Protein AF-A0A1W9MJX7-F1 (afdb_monomer_lite)

Sequence (449 aa):
LTAAALNPSLQTGLLDPIPLLYRSVNLILMPLADNISVRYYDEAWSIGIIFFIAVMMNLRIPRFYCRFVCPLGALLGLLSRFAVWRVIRKDTEVLKCSHCHLCEKDCQGACQPSEQLRISECLVCMNCLRPCPHELIGYGAETSASGEILSPDVSRRAFMISCLSGAAAVPMLRLSGNIDGPNWNAQLIRPPGALSEKDFLARCVKCGQCMRICPSNVIHPAGLSAGSIEALWTPVLNFRIGTSGCQFNCIACGYLCPTAAIRPLSLDERKGIKQYAVKGPIKTGTAFLDQGRCLPWAMDKPCIVCQENCPVSPKAIGIKEYFSTVVKSADLPVKQADALHIGLDGNRIPRDRFSTGDYYCVAEGDRQPRRITENSENSLTTDSAFPWEPVPKPGAKLEIQIRLQRPFIDPNRCIGCGVCEHECPVKGRAAIRVFAENESRNRKHALML

Structure (mmCIF, N/CA/C/O backbone):
data_AF-A0A1W9MJX7-F1
#
_entry.id   AF-A0A1W9MJX7-F1
#
loop_
_atom_site.group_PDB
_atom_site.id
_atom_site.type_symbol
_atom_site.label_atom_id
_atom_site.label_alt_id
_atom_site.label_comp_id
_atom_site.label_asym_id
_atom_site.label_entity_id
_atom_site.label_seq_id
_atom_site.pdbx_PDB_ins_code
_atom_site.Cartn_x
_atom_site.Cartn_y
_atom_site.Cartn_z
_atom_site.occupancy
_atom_site.B_iso_or_equiv
_atom_site.auth_seq_id
_atom_site.auth_comp_id
_atom_site.auth_asym_id
_atom_site.auth_atom_id
_atom_site.pdbx_PDB_model_num
ATOM 1 N N . LEU A 1 1 ? -10.300 0.334 -37.913 1.00 34.69 1 LEU A N 1
ATOM 2 C CA . LEU A 1 1 ? -9.474 -0.295 -36.854 1.00 34.69 1 LEU A CA 1
ATOM 3 C C . LEU A 1 1 ? -9.362 0.685 -35.695 1.00 34.69 1 LEU A C 1
ATOM 5 O O . LEU A 1 1 ? -8.469 1.517 -35.650 1.00 34.69 1 LEU A O 1
ATOM 9 N N . THR A 1 2 ? -10.377 0.683 -34.838 1.00 26.84 2 THR A N 1
ATOM 10 C CA . THR A 1 2 ? -10.561 1.645 -33.750 1.00 26.84 2 THR A CA 1
ATOM 11 C C . THR A 1 2 ? -9.526 1.418 -32.650 1.00 26.84 2 THR A C 1
ATOM 13 O O . THR A 1 2 ? -9.528 0.377 -31.996 1.00 26.84 2 THR A O 1
ATOM 16 N N . ALA A 1 3 ? -8.694 2.430 -32.401 1.00 32.66 3 ALA A N 1
ATOM 17 C CA . ALA A 1 3 ? -7.706 2.509 -31.320 1.00 32.66 3 ALA A CA 1
ATOM 18 C C . ALA A 1 3 ? -8.287 2.372 -29.888 1.00 32.66 3 ALA A C 1
ATOM 20 O O . ALA A 1 3 ? -7.551 2.453 -28.912 1.00 32.66 3 ALA A O 1
ATOM 21 N N . ALA A 1 4 ? -9.591 2.112 -29.746 1.00 32.06 4 ALA A N 1
ATOM 22 C CA . ALA A 1 4 ? -10.277 1.850 -28.482 1.00 32.06 4 ALA A CA 1
ATOM 23 C C . ALA A 1 4 ? -9.952 0.471 -27.859 1.00 32.06 4 ALA A C 1
ATOM 25 O O . ALA A 1 4 ? -10.248 0.251 -26.688 1.00 32.06 4 ALA A O 1
ATOM 26 N N . ALA A 1 5 ? -9.342 -0.456 -28.609 1.00 34.84 5 ALA A N 1
ATOM 27 C CA . ALA A 1 5 ? -9.043 -1.813 -28.129 1.00 34.84 5 ALA A CA 1
ATOM 28 C C . ALA A 1 5 ? -7.685 -1.956 -27.410 1.00 34.84 5 ALA A C 1
ATOM 30 O O . ALA A 1 5 ? -7.424 -2.977 -26.776 1.00 34.84 5 ALA A O 1
ATOM 31 N N . LEU A 1 6 ? -6.821 -0.941 -27.462 1.00 45.94 6 LEU A N 1
ATOM 32 C CA . LEU A 1 6 ? -5.516 -0.964 -26.802 1.00 45.94 6 LEU A CA 1
ATOM 33 C C . LEU A 1 6 ? -5.568 -0.067 -25.569 1.00 45.94 6 LEU A C 1
ATOM 35 O O . LEU A 1 6 ? -5.032 1.030 -25.583 1.00 45.94 6 LEU A O 1
ATOM 39 N N . ASN A 1 7 ? -6.222 -0.521 -24.496 1.00 54.03 7 ASN A N 1
ATOM 40 C CA . ASN A 1 7 ? -6.018 0.072 -23.170 1.00 54.03 7 ASN A CA 1
ATOM 41 C C . ASN A 1 7 ? -4.563 -0.205 -22.767 1.00 54.03 7 ASN A C 1
ATOM 43 O O . ASN A 1 7 ? -4.272 -1.337 -22.373 1.00 54.03 7 ASN A O 1
ATOM 47 N N . PRO A 1 8 ? -3.623 0.739 -22.899 1.00 58.84 8 PRO A N 1
ATOM 48 C CA . PRO A 1 8 ? -2.221 0.433 -22.699 1.00 58.84 8 PRO A CA 1
ATOM 49 C C . PRO A 1 8 ? -1.961 0.368 -21.198 1.00 58.84 8 PRO A C 1
ATOM 51 O O . PRO A 1 8 ? -2.255 1.309 -20.470 1.00 58.84 8 PRO A O 1
ATOM 54 N N . SER A 1 9 ? -1.418 -0.745 -20.720 1.00 58.00 9 SER A N 1
ATOM 55 C CA . SER A 1 9 ? -0.774 -0.780 -19.407 1.00 58.00 9 SER A CA 1
ATOM 56 C C . SER A 1 9 ? 0.711 -0.522 -19.601 1.00 58.00 9 SER A C 1
ATOM 58 O O . SER A 1 9 ? 1.315 -1.111 -20.504 1.00 58.00 9 SER A O 1
ATOM 60 N N . LEU A 1 10 ? 1.314 0.307 -18.755 1.00 67.69 10 LEU A N 1
ATOM 61 C CA . LEU A 1 10 ? 2.725 0.651 -18.855 1.00 67.69 10 LEU A CA 1
ATOM 62 C C . LEU A 1 10 ? 3.589 -0.489 -18.283 1.00 67.69 10 LEU A C 1
ATOM 64 O O . LEU A 1 10 ? 4.162 -0.415 -17.192 1.00 67.69 10 LEU A O 1
ATOM 68 N N . GLN A 1 11 ? 3.659 -1.601 -19.023 1.00 71.12 11 GLN A N 1
ATOM 69 C CA . GLN A 1 11 ? 4.537 -2.723 -18.676 1.00 71.12 11 GLN A CA 1
ATOM 70 C C . GLN A 1 11 ? 6.005 -2.423 -18.946 1.00 71.12 11 GLN A C 1
ATOM 72 O O . GLN A 1 11 ? 6.864 -3.110 -18.399 1.00 71.12 11 GLN A O 1
ATOM 77 N N . THR A 1 12 ? 6.311 -1.351 -19.684 1.00 65.50 12 THR A N 1
ATOM 78 C CA . THR A 1 12 ? 7.689 -0.875 -19.828 1.00 65.50 12 THR A CA 1
ATOM 79 C C . THR A 1 12 ? 8.333 -0.650 -18.460 1.00 65.50 12 THR A C 1
ATOM 81 O O . THR A 1 12 ? 9.459 -1.072 -18.275 1.00 65.50 12 THR A O 1
ATOM 84 N N . GLY A 1 13 ? 7.608 -0.179 -17.437 1.00 69.56 13 GLY A N 1
ATOM 85 C CA . GLY A 1 13 ? 8.148 -0.014 -16.075 1.00 69.56 13 GLY A CA 1
ATOM 86 C C . GLY A 1 13 ? 8.649 -1.290 -15.363 1.00 69.56 13 GLY A C 1
ATOM 87 O O . GLY A 1 13 ? 9.281 -1.197 -14.308 1.00 69.56 13 GLY A O 1
ATOM 88 N N . LEU A 1 14 ? 8.371 -2.492 -15.888 1.00 79.06 14 LEU A N 1
ATOM 89 C CA . LEU A 1 14 ? 8.957 -3.743 -15.377 1.00 79.06 14 LEU A CA 1
ATOM 90 C C . LEU A 1 14 ? 10.383 -3.952 -15.885 1.00 79.06 14 LEU A C 1
ATOM 92 O O . LEU A 1 14 ? 11.260 -4.268 -15.084 1.00 79.06 14 LEU A O 1
ATOM 96 N N . LEU A 1 15 ? 10.573 -3.779 -17.198 1.00 77.75 15 LEU A N 1
ATOM 97 C CA . LEU A 1 15 ? 11.793 -4.129 -17.931 1.00 77.75 15 LEU A CA 1
ATOM 98 C C . LEU A 1 15 ? 12.567 -2.909 -18.448 1.00 77.75 15 LEU A C 1
ATOM 100 O O . LEU A 1 15 ? 13.607 -3.061 -19.079 1.00 77.75 15 LEU A O 1
ATOM 104 N N . ASP A 1 16 ? 12.109 -1.696 -18.176 1.00 84.31 16 ASP A N 1
ATOM 105 C CA . ASP A 1 16 ? 12.852 -0.473 -18.454 1.00 84.31 16 ASP A CA 1
ATOM 106 C C . ASP A 1 16 ? 14.007 -0.343 -17.442 1.00 84.31 16 ASP A C 1
ATOM 108 O O . ASP A 1 16 ? 13.788 -0.482 -16.229 1.00 84.31 16 ASP A O 1
ATOM 112 N N . PRO A 1 17 ? 15.245 -0.107 -17.915 1.00 86.00 17 PRO A N 1
ATOM 113 C CA . PRO A 1 17 ? 16.409 -0.017 -17.044 1.00 86.00 17 PRO A CA 1
ATOM 114 C C . PRO A 1 17 ? 16.297 1.121 -16.024 1.00 86.00 17 PRO A C 1
ATOM 116 O O . PRO A 1 17 ? 16.788 0.972 -14.906 1.00 86.00 17 PRO A O 1
ATOM 119 N N . ILE A 1 18 ? 15.644 2.239 -16.366 1.00 88.12 18 ILE A N 1
ATOM 120 C CA . ILE A 1 18 ? 15.565 3.413 -15.490 1.00 88.12 18 ILE A CA 1
ATOM 121 C C . ILE A 1 18 ? 14.660 3.119 -14.281 1.00 88.12 18 ILE A C 1
ATOM 123 O O . ILE A 1 18 ? 15.144 3.216 -13.150 1.00 88.12 18 ILE A O 1
ATOM 127 N N . PRO A 1 19 ? 13.384 2.708 -14.437 1.00 89.69 19 PRO A N 1
ATOM 128 C CA . PRO A 1 19 ? 12.563 2.302 -13.307 1.00 89.69 19 PRO A CA 1
ATOM 129 C C . PRO A 1 19 ? 13.123 1.116 -12.531 1.00 89.69 19 PRO A C 1
ATOM 131 O O . PRO A 1 19 ? 12.997 1.121 -11.308 1.00 89.69 19 PRO A O 1
ATOM 134 N N . LEU A 1 20 ? 13.751 0.132 -13.192 1.00 89.44 20 LEU A N 1
ATOM 135 C CA . LEU A 1 20 ? 14.398 -0.982 -12.494 1.00 89.44 20 LEU A CA 1
ATOM 136 C C . LEU A 1 20 ? 15.513 -0.474 -11.573 1.00 89.44 20 LEU A C 1
ATOM 138 O O . LEU A 1 20 ? 15.542 -0.847 -10.400 1.00 89.44 20 LEU A O 1
ATOM 142 N N . LEU A 1 21 ? 16.386 0.405 -12.072 1.00 90.81 21 LEU A N 1
ATOM 143 C CA . LEU A 1 21 ? 17.452 1.016 -11.282 1.00 90.81 21 LEU A CA 1
ATOM 144 C C . LEU A 1 21 ? 16.877 1.818 -10.113 1.00 90.81 21 LEU A C 1
ATOM 146 O O . LEU A 1 21 ? 17.214 1.542 -8.966 1.00 90.81 21 LEU A O 1
ATOM 150 N N . TYR A 1 22 ? 15.968 2.762 -10.377 1.00 91.38 22 TYR A N 1
ATOM 151 C CA . TYR A 1 22 ? 15.364 3.585 -9.324 1.00 91.38 22 TYR A CA 1
ATOM 152 C C . TYR A 1 22 ? 14.660 2.740 -8.265 1.00 91.38 22 TYR A C 1
ATOM 154 O O . TYR A 1 22 ? 14.839 2.985 -7.075 1.00 91.38 22 TYR A O 1
ATOM 162 N N . ARG A 1 23 ? 13.884 1.732 -8.672 1.00 92.56 23 ARG A N 1
ATOM 163 C CA . ARG A 1 23 ? 13.190 0.834 -7.746 1.00 92.56 23 ARG A CA 1
ATOM 164 C C . ARG A 1 23 ? 14.186 0.065 -6.879 1.00 92.56 23 ARG A C 1
ATOM 166 O O . ARG A 1 23 ? 14.001 0.006 -5.669 1.00 92.56 23 ARG A O 1
ATOM 173 N N . SER A 1 24 ? 15.251 -0.467 -7.472 1.00 92.50 24 SER A N 1
ATOM 174 C CA . SER A 1 24 ? 16.275 -1.234 -6.749 1.00 92.50 24 SER A CA 1
ATOM 175 C C . SER A 1 24 ? 17.065 -0.353 -5.783 1.00 92.50 24 SER A C 1
ATOM 177 O O . SER A 1 24 ? 17.266 -0.718 -4.630 1.00 92.50 24 SER A O 1
ATOM 179 N N . VAL A 1 25 ? 17.441 0.857 -6.203 1.00 91.94 25 VAL A N 1
ATOM 180 C CA . VAL A 1 25 ? 18.108 1.826 -5.324 1.00 91.94 25 VAL A CA 1
ATOM 181 C C . VAL A 1 25 ? 17.191 2.208 -4.157 1.00 91.94 25 VAL A C 1
ATOM 183 O O . VAL A 1 25 ? 17.595 2.121 -3.002 1.00 91.94 25 VAL A O 1
ATOM 186 N N . ASN A 1 26 ? 15.942 2.583 -4.443 1.00 91.19 26 ASN A N 1
ATOM 187 C CA . ASN A 1 26 ? 14.998 3.084 -3.443 1.00 91.19 26 ASN A CA 1
ATOM 188 C C . ASN A 1 26 ? 14.551 2.026 -2.426 1.00 91.19 26 ASN A C 1
ATOM 190 O O . ASN A 1 26 ? 14.319 2.365 -1.268 1.00 91.19 26 ASN A O 1
ATOM 194 N N . LEU A 1 27 ? 14.347 0.781 -2.865 1.00 91.62 27 LEU A N 1
ATOM 195 C CA . LEU A 1 27 ? 13.739 -0.271 -2.041 1.00 91.62 27 LEU A CA 1
ATOM 196 C C . LEU A 1 27 ? 14.755 -1.257 -1.462 1.00 91.62 27 LEU A C 1
ATOM 198 O O . LEU A 1 27 ? 14.375 -2.081 -0.636 1.00 91.62 27 LEU A O 1
ATOM 202 N N . ILE A 1 28 ? 16.017 -1.193 -1.894 1.00 90.44 28 ILE A N 1
ATOM 203 C CA . ILE A 1 28 ? 17.058 -2.141 -1.479 1.00 90.44 28 ILE A CA 1
ATOM 204 C C . ILE A 1 28 ? 18.299 -1.392 -1.014 1.00 90.44 28 ILE A C 1
ATOM 206 O O . ILE A 1 28 ? 18.637 -1.461 0.161 1.00 90.44 28 ILE A O 1
ATOM 210 N N . LEU A 1 29 ? 18.958 -0.640 -1.901 1.00 88.50 29 LEU A N 1
ATOM 211 C CA . LEU A 1 29 ? 20.252 -0.034 -1.566 1.00 88.50 29 LEU A CA 1
ATOM 212 C C . LEU A 1 29 ? 20.137 1.047 -0.486 1.00 88.50 29 LEU A C 1
ATOM 214 O O . LEU A 1 29 ? 20.933 1.041 0.446 1.00 88.50 29 LEU A O 1
ATOM 218 N N . MET A 1 30 ? 19.147 1.944 -0.574 1.00 87.75 30 MET A N 1
ATOM 219 C CA . MET A 1 30 ? 18.946 2.977 0.451 1.00 87.75 30 MET A CA 1
ATOM 220 C C . MET A 1 30 ? 18.571 2.377 1.817 1.00 87.75 30 MET A C 1
ATOM 222 O O . MET A 1 30 ? 19.256 2.695 2.781 1.00 87.75 30 MET A O 1
ATOM 226 N N . PRO A 1 31 ? 17.585 1.460 1.940 1.00 85.94 31 PRO A N 1
ATOM 227 C CA . PRO A 1 31 ? 17.306 0.803 3.221 1.00 85.94 31 PRO A CA 1
ATOM 228 C C . PRO A 1 31 ? 18.498 0.044 3.819 1.00 85.94 31 PRO A C 1
ATOM 230 O O . PRO A 1 31 ? 18.645 0.013 5.037 1.00 85.94 31 PRO A O 1
ATOM 233 N N . LEU A 1 32 ? 19.350 -0.564 2.984 1.00 84.38 32 LEU A N 1
ATOM 234 C CA . LEU A 1 32 ? 20.585 -1.202 3.450 1.00 84.38 32 LEU A CA 1
ATOM 235 C C . LEU A 1 32 ? 21.598 -0.172 3.976 1.00 84.38 32 LEU A C 1
ATOM 237 O O . LEU A 1 32 ? 22.279 -0.449 4.959 1.00 84.38 32 LEU A O 1
ATOM 241 N N . ALA A 1 33 ? 21.688 1.000 3.341 1.00 85.12 33 ALA A N 1
ATOM 242 C CA . ALA A 1 33 ? 22.580 2.084 3.751 1.00 85.12 33 ALA A CA 1
ATOM 243 C C . ALA A 1 33 ? 22.098 2.817 5.018 1.00 85.12 33 ALA A C 1
ATOM 245 O O . ALA A 1 33 ? 22.915 3.177 5.860 1.00 85.12 33 ALA A O 1
ATOM 246 N N . ASP A 1 34 ? 20.785 2.988 5.185 1.00 78.44 34 ASP A N 1
ATOM 247 C CA . ASP A 1 34 ? 20.164 3.736 6.289 1.00 78.44 34 ASP A CA 1
ATOM 248 C C . ASP A 1 34 ? 20.086 2.941 7.620 1.00 78.44 34 ASP A C 1
ATOM 250 O O . ASP A 1 34 ? 19.428 3.381 8.562 1.00 78.44 34 ASP A O 1
ATOM 254 N N . ASN A 1 35 ? 20.784 1.798 7.724 1.00 63.69 35 ASN A N 1
ATOM 255 C CA . ASN A 1 35 ? 20.592 0.721 8.708 1.00 63.69 35 ASN A CA 1
ATOM 256 C C . ASN A 1 35 ? 19.195 0.065 8.617 1.00 63.69 35 ASN A C 1
ATOM 258 O O . ASN A 1 35 ? 18.151 0.698 8.753 1.00 63.69 35 ASN A O 1
ATOM 262 N N . ILE A 1 36 ? 19.190 -1.264 8.463 1.00 57.94 36 ILE A N 1
ATOM 263 C CA . ILE A 1 36 ? 18.039 -2.150 8.173 1.00 57.94 36 ILE A CA 1
ATOM 264 C C . ILE A 1 36 ? 16.850 -2.014 9.157 1.00 57.94 36 ILE A C 1
ATOM 266 O O . ILE A 1 36 ? 15.753 -2.496 8.885 1.00 57.94 36 ILE A O 1
ATOM 270 N N . SER A 1 37 ? 17.014 -1.339 10.295 1.00 55.50 37 SER A N 1
ATOM 271 C CA . SER A 1 37 ? 16.040 -1.308 11.390 1.00 55.50 37 SER A CA 1
ATOM 272 C C . SER A 1 37 ? 14.795 -0.435 11.167 1.00 55.50 37 SER A C 1
ATOM 274 O O . SER A 1 37 ? 13.887 -0.506 11.994 1.00 55.50 37 SER A O 1
ATOM 276 N N . VAL A 1 38 ? 14.694 0.357 10.089 1.00 68.44 38 VAL A N 1
ATOM 277 C CA . VAL A 1 38 ? 13.611 1.363 9.957 1.00 68.44 38 VAL A CA 1
ATOM 278 C C . VAL A 1 38 ? 12.609 1.085 8.824 1.00 68.44 38 VAL A C 1
ATOM 280 O O . VAL A 1 38 ? 11.490 1.599 8.875 1.00 68.44 38 VAL A O 1
ATOM 283 N N . ARG A 1 39 ? 12.945 0.288 7.795 1.00 84.94 39 ARG A N 1
ATOM 284 C CA . ARG A 1 39 ? 12.072 0.112 6.611 1.00 84.94 39 ARG A CA 1
ATOM 285 C C . ARG A 1 39 ? 12.088 -1.303 6.032 1.00 84.94 39 ARG A C 1
ATOM 287 O O . ARG A 1 39 ? 13.146 -1.839 5.728 1.00 84.94 39 ARG A O 1
ATOM 294 N N . TYR A 1 40 ? 10.899 -1.842 5.772 1.00 86.50 40 TYR A N 1
ATOM 295 C CA . TYR A 1 40 ? 10.663 -3.161 5.183 1.00 86.50 40 TYR A CA 1
ATOM 296 C C . TYR A 1 40 ? 9.865 -3.046 3.878 1.00 86.50 40 TYR A C 1
ATOM 298 O O . TYR A 1 40 ? 8.999 -2.180 3.742 1.00 86.50 40 TYR A O 1
ATOM 306 N N . TYR A 1 41 ? 10.121 -3.941 2.918 1.00 91.06 41 TYR A N 1
ATOM 307 C CA . TYR A 1 41 ? 9.337 -4.054 1.684 1.00 91.06 41 TYR A CA 1
ATOM 308 C C . TYR A 1 41 ? 9.168 -5.526 1.269 1.00 91.06 41 TYR A C 1
ATOM 310 O O . TYR A 1 41 ? 10.165 -6.205 1.038 1.00 91.06 41 TYR A O 1
ATOM 318 N N . ASP A 1 42 ? 7.921 -5.990 1.119 1.00 87.69 42 ASP A N 1
ATOM 319 C CA . ASP A 1 42 ? 7.574 -7.401 0.848 1.00 87.69 42 ASP A CA 1
ATOM 320 C C . ASP A 1 42 ? 8.300 -8.010 -0.366 1.00 87.69 42 ASP A C 1
ATOM 322 O O . ASP A 1 42 ? 8.860 -9.101 -0.288 1.00 87.69 42 ASP A O 1
ATOM 326 N N . GLU A 1 43 ? 8.353 -7.281 -1.484 1.00 90.12 43 GLU A N 1
ATOM 327 C CA . GLU A 1 43 ? 8.947 -7.757 -2.747 1.00 90.12 43 GLU A CA 1
ATOM 328 C C . GLU A 1 43 ? 10.391 -7.271 -2.968 1.00 90.12 43 GLU A C 1
ATOM 330 O O . GLU A 1 43 ? 10.896 -7.297 -4.091 1.00 90.12 43 GLU A O 1
ATOM 335 N N . ALA A 1 44 ? 11.087 -6.798 -1.926 1.00 89.44 44 ALA A N 1
ATOM 336 C CA . ALA A 1 44 ? 12.466 -6.316 -2.077 1.00 89.44 44 ALA A CA 1
ATOM 337 C C . ALA A 1 44 ? 13.412 -7.399 -2.619 1.00 89.44 44 ALA A C 1
ATOM 339 O O . ALA A 1 44 ? 14.267 -7.111 -3.455 1.00 89.44 44 ALA A O 1
ATOM 340 N N . TRP A 1 45 ? 13.241 -8.647 -2.178 1.00 89.69 45 TRP A N 1
ATOM 341 C CA . TRP A 1 45 ? 14.094 -9.763 -2.589 1.00 89.69 45 TRP A CA 1
ATOM 342 C C . TRP A 1 45 ? 13.954 -10.069 -4.090 1.00 89.69 45 TRP A C 1
ATOM 344 O O . TRP A 1 45 ? 14.964 -10.239 -4.773 1.00 89.69 45 TRP A O 1
ATOM 354 N N . SER A 1 46 ? 12.725 -10.077 -4.625 1.00 91.31 46 SER A N 1
ATOM 355 C CA . SER A 1 46 ? 12.457 -10.406 -6.031 1.00 91.31 46 SER A CA 1
ATOM 356 C C . SER A 1 46 ? 13.000 -9.316 -6.957 1.00 91.31 46 SER A C 1
ATOM 358 O O . SER A 1 46 ? 13.649 -9.605 -7.965 1.00 91.31 46 SER A O 1
ATOM 360 N N . ILE A 1 47 ? 12.839 -8.053 -6.556 1.00 91.00 47 ILE A N 1
ATOM 361 C CA . ILE A 1 47 ? 13.443 -6.896 -7.227 1.00 91.00 47 ILE A CA 1
ATOM 362 C C . ILE A 1 47 ? 14.977 -6.985 -7.182 1.00 91.00 47 ILE A C 1
ATOM 364 O O . ILE A 1 47 ? 15.636 -6.754 -8.196 1.00 91.00 47 ILE A O 1
ATOM 368 N N . GLY A 1 48 ? 15.544 -7.349 -6.029 1.00 91.56 48 GLY A N 1
ATOM 369 C CA . GLY A 1 48 ? 16.987 -7.421 -5.810 1.00 91.56 48 GLY A CA 1
ATOM 370 C C . GLY A 1 48 ? 17.675 -8.482 -6.644 1.00 91.56 48 GLY A C 1
ATOM 371 O O . GLY A 1 48 ? 18.700 -8.194 -7.253 1.00 91.56 48 GLY A O 1
ATOM 372 N N . ILE A 1 49 ? 17.084 -9.673 -6.739 1.00 93.12 49 ILE A N 1
ATOM 373 C CA . ILE A 1 49 ? 17.598 -10.754 -7.5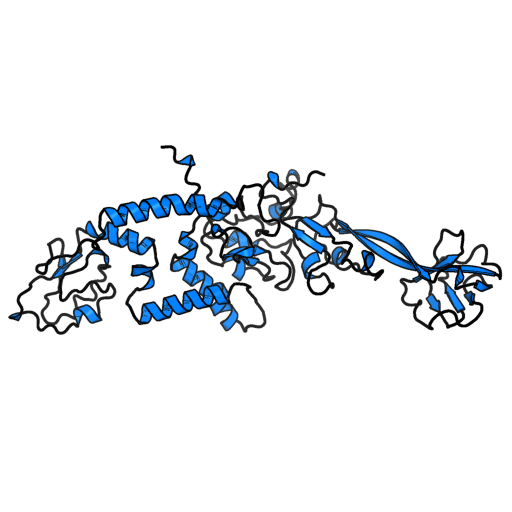88 1.00 93.12 49 ILE A CA 1
ATOM 374 C C . ILE A 1 49 ? 17.631 -10.311 -9.052 1.00 93.12 49 ILE A C 1
ATOM 376 O O . ILE A 1 49 ? 18.650 -10.471 -9.720 1.00 93.12 49 ILE A O 1
ATOM 380 N N . ILE A 1 50 ? 16.546 -9.713 -9.550 1.00 91.44 50 ILE A N 1
ATOM 381 C CA . ILE A 1 50 ? 16.465 -9.270 -10.948 1.00 91.44 50 ILE A CA 1
ATOM 382 C C . ILE A 1 50 ? 17.490 -8.171 -11.233 1.00 91.44 50 ILE A C 1
ATOM 384 O O . ILE A 1 50 ? 18.177 -8.219 -12.254 1.00 91.44 50 ILE A O 1
ATOM 388 N N . PHE A 1 51 ? 17.644 -7.214 -10.319 1.00 91.69 51 PHE A N 1
ATOM 389 C CA . PHE A 1 51 ? 18.660 -6.174 -10.438 1.00 91.69 51 PHE A CA 1
ATOM 390 C C . PHE A 1 51 ? 20.081 -6.741 -10.396 1.00 91.69 51 PHE A C 1
ATOM 392 O O . PHE A 1 51 ? 20.902 -6.404 -11.245 1.00 91.69 51 PHE A O 1
ATOM 399 N N . PHE A 1 52 ? 20.364 -7.646 -9.460 1.00 92.56 52 PHE A N 1
ATOM 400 C CA . PHE A 1 52 ? 21.666 -8.291 -9.328 1.00 92.56 52 PHE A CA 1
ATOM 401 C C . PHE A 1 52 ? 22.037 -9.074 -10.592 1.00 92.56 52 PHE A C 1
ATOM 403 O O . PHE A 1 52 ? 23.122 -8.873 -11.136 1.00 92.56 52 PHE A O 1
ATOM 410 N N . ILE A 1 53 ? 21.121 -9.894 -11.118 1.00 93.19 53 ILE A N 1
ATOM 411 C CA . ILE A 1 53 ? 21.319 -10.627 -12.377 1.00 93.19 53 ILE A CA 1
ATOM 412 C C . ILE A 1 53 ? 21.575 -9.652 -13.528 1.00 93.19 53 ILE A C 1
ATOM 414 O O . ILE A 1 53 ? 22.510 -9.856 -14.304 1.00 93.19 53 ILE A O 1
ATOM 418 N N . ALA A 1 54 ? 20.788 -8.576 -13.629 1.00 90.69 54 ALA A N 1
ATOM 419 C CA . ALA A 1 54 ? 20.983 -7.560 -14.655 1.00 90.69 54 ALA A CA 1
ATOM 420 C C . ALA A 1 54 ? 22.388 -6.938 -14.574 1.00 90.69 54 ALA A C 1
ATOM 422 O O . ALA A 1 54 ? 23.054 -6.814 -15.601 1.00 90.69 54 ALA A O 1
ATOM 423 N N . VAL A 1 55 ? 22.874 -6.592 -13.380 1.00 91.31 55 VAL A N 1
ATOM 424 C CA . VAL A 1 55 ? 24.225 -6.039 -13.186 1.00 91.31 55 VAL A CA 1
ATOM 425 C C . VAL A 1 55 ? 25.300 -7.067 -13.552 1.00 91.31 55 VAL A C 1
ATOM 427 O O . VAL A 1 55 ? 26.161 -6.763 -14.374 1.00 91.31 55 VAL A O 1
ATOM 430 N N . MET A 1 56 ? 25.228 -8.294 -13.024 1.00 94.25 56 MET A N 1
ATOM 431 C CA . MET A 1 56 ? 26.214 -9.349 -13.308 1.00 94.25 56 MET A CA 1
ATOM 432 C C . MET A 1 56 ? 26.308 -9.670 -14.804 1.00 94.25 56 MET A C 1
ATOM 434 O O . MET A 1 56 ? 27.402 -9.837 -15.343 1.00 94.25 56 MET A O 1
ATOM 438 N N . MET A 1 57 ? 25.174 -9.701 -15.508 1.00 92.69 57 MET A N 1
ATOM 439 C CA . MET A 1 57 ? 25.165 -9.949 -16.950 1.00 92.69 57 MET A CA 1
ATOM 440 C C . MET A 1 57 ? 25.748 -8.784 -17.754 1.00 92.69 57 MET A C 1
ATOM 442 O O . MET A 1 57 ? 26.419 -9.031 -18.753 1.00 92.69 57 MET A O 1
ATOM 446 N N . ASN A 1 58 ? 25.570 -7.532 -17.313 1.00 88.12 58 ASN A N 1
ATOM 447 C CA . ASN A 1 58 ? 26.226 -6.380 -17.945 1.00 88.12 58 ASN A CA 1
ATOM 448 C C . ASN A 1 58 ? 27.752 -6.371 -17.740 1.00 88.12 58 ASN A C 1
ATOM 450 O O . ASN A 1 58 ? 28.460 -5.833 -18.587 1.00 88.12 58 ASN A O 1
ATOM 454 N N . LEU A 1 59 ? 28.263 -6.971 -16.655 1.00 87.94 59 LEU A N 1
ATOM 455 C CA . LEU A 1 59 ? 29.709 -7.151 -16.456 1.00 87.94 59 LEU A CA 1
ATOM 456 C C . LEU A 1 59 ? 30.296 -8.195 -17.414 1.00 87.94 59 LEU A C 1
ATOM 458 O O . LEU A 1 59 ? 31.453 -8.084 -17.808 1.00 87.94 59 LEU A O 1
ATOM 462 N N . ARG A 1 60 ? 29.504 -9.207 -17.794 1.00 87.88 60 ARG A N 1
ATOM 463 C CA . ARG A 1 60 ? 29.929 -10.266 -18.719 1.00 87.88 60 ARG A CA 1
ATOM 464 C C . ARG A 1 60 ? 29.772 -9.869 -20.186 1.00 87.88 60 ARG A C 1
ATOM 466 O O . ARG A 1 60 ? 30.628 -10.197 -21.001 1.00 87.88 60 ARG A O 1
ATOM 473 N N . ILE A 1 61 ? 28.662 -9.222 -20.533 1.00 83.88 61 ILE A N 1
ATOM 474 C CA . ILE A 1 61 ? 28.336 -8.809 -21.900 1.00 83.88 61 ILE A CA 1
ATOM 475 C C . ILE A 1 61 ? 28.041 -7.304 -21.882 1.00 83.88 61 ILE A C 1
ATOM 477 O O . ILE A 1 61 ? 27.083 -6.894 -21.216 1.00 83.88 61 ILE A O 1
ATOM 481 N N . PRO A 1 62 ? 28.803 -6.478 -22.630 1.00 81.88 62 PRO A N 1
ATOM 482 C CA . PRO A 1 62 ? 28.572 -5.042 -22.685 1.00 81.88 62 PRO A CA 1
ATOM 483 C C . PRO A 1 62 ? 27.112 -4.733 -23.013 1.00 81.88 62 PRO A C 1
ATOM 485 O O . PRO A 1 62 ? 26.576 -5.195 -24.022 1.00 81.88 62 PRO A O 1
ATOM 488 N N . ARG A 1 63 ? 26.464 -3.960 -22.134 1.00 81.50 63 ARG A N 1
ATOM 489 C CA . ARG A 1 63 ? 25.074 -3.505 -22.290 1.00 81.50 63 ARG A CA 1
ATOM 490 C C . ARG A 1 63 ? 24.059 -4.640 -22.479 1.00 81.50 63 ARG A C 1
ATOM 492 O O . ARG A 1 63 ? 23.030 -4.423 -23.122 1.00 81.50 63 ARG A O 1
ATOM 499 N N . PHE A 1 64 ? 24.311 -5.818 -21.894 1.00 88.50 64 PHE A N 1
ATOM 500 C CA . PHE A 1 64 ? 23.415 -6.982 -21.925 1.00 88.50 64 PHE A CA 1
ATOM 501 C C . PHE A 1 64 ? 21.937 -6.603 -21.779 1.00 88.50 64 PHE A C 1
ATOM 503 O O . PHE A 1 64 ? 21.093 -7.025 -22.566 1.00 88.50 64 PHE A O 1
ATOM 510 N N . TYR A 1 65 ? 21.624 -5.765 -20.790 1.00 88.00 65 TYR A N 1
ATOM 511 C CA . TYR A 1 65 ? 20.241 -5.405 -20.499 1.00 88.00 65 TYR A CA 1
ATOM 512 C C . TYR A 1 65 ? 19.594 -4.620 -21.644 1.00 88.00 65 TYR A C 1
ATOM 514 O O . TYR A 1 65 ? 18.487 -4.939 -22.066 1.00 88.00 65 TYR A O 1
ATOM 522 N N . CYS A 1 66 ? 20.294 -3.623 -22.189 1.00 83.50 66 CYS A N 1
ATOM 523 C CA . CYS A 1 66 ? 19.794 -2.835 -23.313 1.00 83.50 66 CYS A CA 1
ATOM 524 C C . CYS A 1 66 ? 19.665 -3.674 -24.590 1.00 83.50 66 CYS A C 1
ATOM 526 O O . CYS A 1 66 ? 18.747 -3.442 -25.366 1.00 83.50 66 CYS A O 1
ATOM 528 N N . ARG A 1 67 ? 20.558 -4.649 -24.782 1.00 82.12 67 ARG A N 1
ATOM 529 C CA . ARG A 1 67 ? 20.616 -5.485 -25.982 1.00 82.12 67 ARG A CA 1
ATOM 530 C C . ARG A 1 67 ? 19.565 -6.596 -26.009 1.00 82.12 67 ARG A C 1
ATOM 532 O O . ARG A 1 67 ? 18.994 -6.864 -27.059 1.00 82.12 67 ARG A O 1
ATOM 539 N N . PHE A 1 68 ? 19.310 -7.240 -24.870 1.00 84.12 68 PHE A N 1
ATOM 540 C CA . PHE A 1 68 ? 18.495 -8.461 -24.827 1.00 84.12 68 PHE A CA 1
ATOM 541 C C . PHE A 1 68 ? 17.195 -8.338 -24.029 1.00 84.12 68 PHE A C 1
ATOM 543 O O . PHE A 1 68 ? 16.282 -9.127 -24.251 1.00 84.12 68 PHE A O 1
ATOM 550 N N . VAL A 1 69 ? 17.095 -7.385 -23.097 1.00 86.31 69 VAL A N 1
ATOM 551 C CA . VAL A 1 69 ? 15.957 -7.300 -22.159 1.00 86.31 69 VAL A CA 1
ATOM 552 C C . VAL A 1 69 ? 15.100 -6.061 -22.411 1.00 86.31 69 VAL A C 1
ATOM 554 O O . VAL A 1 69 ? 13.874 -6.122 -22.359 1.00 86.31 69 VAL A O 1
ATOM 557 N N . CYS A 1 70 ? 15.735 -4.922 -22.680 1.00 85.75 70 CYS A N 1
ATOM 558 C CA . CYS A 1 70 ? 15.062 -3.638 -22.786 1.00 85.75 70 CYS A CA 1
ATOM 559 C C . CYS A 1 70 ? 14.321 -3.494 -24.130 1.00 85.75 70 CYS A C 1
ATOM 561 O O . CYS A 1 70 ? 14.968 -3.465 -25.181 1.00 85.75 70 CYS A O 1
ATOM 563 N N . PRO A 1 71 ? 12.989 -3.285 -24.134 1.00 80.50 71 PRO A N 1
ATOM 564 C CA . PRO A 1 71 ? 12.232 -3.097 -25.374 1.00 80.50 71 PRO A CA 1
ATOM 565 C C . PRO A 1 71 ? 12.633 -1.819 -26.125 1.00 80.50 71 PRO A C 1
ATOM 567 O O . PRO A 1 71 ? 12.581 -1.778 -27.354 1.00 80.50 71 PRO A O 1
ATOM 570 N N . LEU A 1 72 ? 13.075 -0.781 -25.404 1.00 81.88 72 LEU A N 1
ATOM 571 C CA . LEU A 1 72 ? 13.572 0.450 -26.017 1.00 81.88 72 LEU A CA 1
ATOM 572 C C . LEU A 1 72 ? 14.877 0.208 -26.786 1.00 81.88 72 LEU A C 1
ATOM 574 O O . LEU A 1 72 ? 15.062 0.789 -27.849 1.00 81.88 72 LEU A O 1
ATOM 578 N N . GLY A 1 73 ? 15.757 -0.672 -26.298 1.00 82.94 73 GLY A N 1
ATOM 579 C CA . GLY A 1 73 ? 16.986 -1.023 -27.009 1.00 82.94 73 GLY A CA 1
ATOM 580 C C . GLY A 1 73 ? 16.701 -1.725 -28.336 1.00 82.94 73 GLY A C 1
ATOM 581 O O . GLY A 1 73 ? 17.246 -1.328 -29.362 1.00 82.94 73 GLY A O 1
ATOM 582 N N . ALA A 1 74 ? 15.756 -2.671 -28.346 1.00 81.00 74 ALA A N 1
ATOM 583 C CA . ALA A 1 74 ? 15.297 -3.319 -29.575 1.00 81.00 74 ALA A CA 1
ATOM 584 C C . ALA A 1 74 ? 14.697 -2.314 -30.581 1.00 81.00 74 ALA A C 1
ATOM 586 O O . ALA A 1 74 ? 14.991 -2.375 -31.776 1.00 81.00 74 ALA A O 1
ATOM 587 N N . LEU A 1 75 ? 13.892 -1.356 -30.102 1.00 82.56 75 LEU A N 1
ATOM 588 C CA . LEU A 1 75 ? 13.318 -0.300 -30.941 1.00 82.56 75 LEU A CA 1
ATOM 589 C C . LEU A 1 75 ? 14.397 0.622 -31.528 1.00 82.56 75 LEU A C 1
ATOM 591 O O . LEU A 1 75 ? 14.380 0.902 -32.725 1.00 82.56 75 LEU A O 1
ATOM 595 N N . LEU A 1 76 ? 15.342 1.083 -30.705 1.00 83.75 76 LEU A N 1
ATOM 596 C CA . LEU A 1 76 ? 16.442 1.938 -31.155 1.00 83.75 76 LEU A CA 1
ATOM 597 C C . LEU A 1 76 ? 17.360 1.204 -32.141 1.00 83.75 76 LEU A C 1
ATOM 599 O O . LEU A 1 76 ? 17.754 1.795 -33.143 1.00 83.75 76 LEU A O 1
ATOM 603 N N . GLY A 1 77 ? 17.624 -0.087 -31.924 1.00 85.06 77 GLY A N 1
ATOM 604 C CA . GLY A 1 77 ? 18.359 -0.927 -32.870 1.00 85.06 77 GLY A CA 1
ATOM 605 C C . GLY A 1 77 ? 17.666 -1.009 -34.232 1.00 85.06 77 GLY A C 1
ATOM 606 O O . GLY A 1 77 ? 18.319 -0.849 -35.261 1.00 85.06 77 GLY A O 1
ATOM 607 N N . LEU A 1 78 ? 16.334 -1.142 -34.265 1.00 83.81 78 LEU A N 1
ATOM 608 C CA . LEU A 1 78 ? 15.564 -1.111 -35.515 1.00 83.81 78 LEU A CA 1
ATOM 609 C C . LEU A 1 78 ? 15.634 0.252 -36.222 1.00 83.81 78 LEU A C 1
ATOM 611 O O . LEU A 1 78 ? 15.699 0.297 -37.450 1.00 83.81 78 LEU A O 1
ATOM 615 N N . LEU A 1 79 ? 15.603 1.356 -35.472 1.00 86.12 79 LEU A N 1
ATOM 616 C CA . LEU A 1 79 ? 15.682 2.709 -36.032 1.00 86.12 79 LEU A CA 1
ATOM 617 C C . LEU A 1 79 ? 17.096 3.060 -36.518 1.00 86.12 79 LEU A C 1
ATOM 619 O O . LEU A 1 79 ? 17.238 3.788 -37.499 1.00 86.12 79 LEU A O 1
ATOM 623 N N . SER A 1 80 ? 18.132 2.505 -35.886 1.00 87.00 80 SER A N 1
ATOM 624 C CA . SER A 1 80 ? 19.535 2.786 -36.218 1.00 87.00 80 SER A CA 1
ATOM 625 C C . SER A 1 80 ? 19.940 2.365 -37.637 1.00 87.00 80 SER A C 1
ATOM 627 O O . SER A 1 80 ? 20.873 2.936 -38.189 1.00 87.00 80 SER A O 1
ATOM 629 N N . ARG A 1 81 ? 19.201 1.454 -38.292 1.00 85.19 81 ARG A N 1
ATOM 630 C CA . ARG A 1 81 ? 19.435 1.087 -39.705 1.00 85.19 81 ARG A CA 1
ATOM 631 C C . ARG A 1 81 ? 19.293 2.261 -40.679 1.00 85.19 81 ARG A C 1
ATOM 633 O O . ARG A 1 81 ? 19.749 2.175 -41.811 1.00 85.19 81 ARG A O 1
ATOM 640 N N . PHE A 1 82 ? 18.616 3.327 -40.254 1.00 87.25 82 PHE A N 1
ATOM 641 C CA . PHE A 1 82 ? 18.436 4.557 -41.023 1.00 87.25 82 PHE A CA 1
ATOM 642 C C . PHE A 1 82 ? 19.457 5.640 -40.644 1.00 87.25 82 PHE A C 1
ATOM 644 O O . PHE A 1 82 ? 19.309 6.792 -41.048 1.00 87.25 82 PHE A O 1
ATOM 651 N N . ALA A 1 83 ? 20.473 5.304 -39.842 1.00 86.38 83 ALA A N 1
ATOM 652 C CA . ALA A 1 83 ? 21.503 6.246 -39.437 1.00 86.38 83 ALA A CA 1
ATOM 653 C C . ALA A 1 83 ? 22.321 6.704 -40.652 1.00 86.38 83 ALA A C 1
ATOM 655 O O . ALA A 1 83 ? 23.141 5.962 -41.199 1.00 86.38 83 ALA A O 1
ATOM 656 N N . VAL A 1 84 ? 22.105 7.962 -41.047 1.00 88.62 84 VAL A N 1
ATOM 657 C CA . VAL A 1 84 ? 22.875 8.617 -42.111 1.00 88.62 84 VAL A CA 1
ATOM 658 C C . VAL A 1 84 ? 24.337 8.710 -41.702 1.00 88.62 84 VAL A C 1
ATOM 660 O O . VAL A 1 84 ? 25.197 8.303 -42.466 1.00 88.62 84 VAL A O 1
ATOM 663 N N . TRP A 1 85 ? 24.607 9.172 -40.483 1.00 91.25 85 TRP A N 1
ATOM 664 C CA . TRP A 1 85 ? 25.957 9.298 -39.948 1.00 91.25 85 TRP A CA 1
ATOM 665 C C . TRP A 1 85 ? 26.268 8.158 -38.988 1.00 91.25 85 TRP A C 1
ATOM 667 O O . TRP A 1 85 ? 25.534 7.938 -38.021 1.00 91.25 85 TRP A O 1
ATOM 677 N N . ARG A 1 86 ? 27.361 7.440 -39.240 1.00 90.88 86 ARG A N 1
ATOM 678 C CA . ARG A 1 86 ? 27.733 6.253 -38.469 1.00 90.88 86 ARG A CA 1
ATOM 679 C C . ARG A 1 86 ? 29.240 6.064 -38.401 1.00 90.88 86 ARG A C 1
ATOM 681 O O . ARG A 1 86 ? 30.011 6.699 -39.118 1.00 90.88 86 ARG A O 1
ATOM 688 N N . VAL A 1 87 ? 29.658 5.208 -37.473 1.00 92.06 87 VAL A N 1
ATOM 689 C CA . VAL A 1 87 ? 31.031 4.697 -37.458 1.00 92.06 87 VAL A CA 1
ATOM 690 C C . VAL A 1 87 ? 31.214 3.851 -38.713 1.00 92.06 87 VAL A C 1
ATOM 692 O O . VAL A 1 87 ? 30.325 3.078 -39.056 1.00 92.06 87 VAL A O 1
ATOM 695 N N . ILE A 1 88 ? 32.344 4.007 -39.391 1.00 91.62 88 ILE A N 1
ATOM 696 C CA . ILE A 1 88 ? 32.671 3.275 -40.615 1.00 91.62 88 ILE A CA 1
ATOM 697 C C . ILE A 1 88 ? 34.063 2.676 -40.498 1.00 91.62 88 ILE A C 1
ATOM 699 O O . ILE A 1 88 ? 34.928 3.216 -39.803 1.00 91.62 88 ILE A O 1
ATOM 703 N N . ARG A 1 89 ? 34.303 1.583 -41.213 1.00 89.56 89 ARG A N 1
ATOM 704 C CA . ARG A 1 89 ? 35.653 1.104 -41.480 1.00 89.56 89 ARG A CA 1
ATOM 705 C C . ARG A 1 89 ? 36.066 1.564 -42.873 1.00 89.56 89 ARG A C 1
ATOM 707 O O . ARG A 1 89 ? 35.360 1.287 -43.837 1.00 89.56 89 ARG A O 1
ATOM 714 N N . LYS A 1 90 ? 37.195 2.267 -42.964 1.00 87.38 90 LYS A N 1
ATOM 715 C CA . LYS A 1 90 ? 37.689 2.865 -44.215 1.00 87.38 90 LYS A CA 1
ATOM 716 C C . LYS A 1 90 ? 38.265 1.833 -45.187 1.00 87.38 90 LYS A C 1
ATOM 718 O O . LYS A 1 90 ? 38.210 2.047 -46.388 1.00 87.38 90 LYS A O 1
ATOM 723 N N . ASP A 1 91 ? 38.827 0.739 -44.671 1.00 81.12 91 ASP A N 1
ATOM 724 C CA . ASP A 1 91 ? 39.537 -0.253 -45.484 1.00 81.12 91 ASP A CA 1
ATOM 725 C C . ASP A 1 91 ? 39.474 -1.663 -44.865 1.00 81.12 91 ASP A C 1
ATOM 727 O O . ASP A 1 91 ? 39.452 -1.825 -43.638 1.00 81.12 91 ASP A O 1
ATOM 731 N N . THR A 1 92 ? 39.454 -2.688 -45.714 1.00 72.19 92 THR A N 1
ATOM 732 C CA . THR A 1 92 ? 39.445 -4.121 -45.373 1.00 72.19 92 THR A CA 1
ATOM 733 C C . THR A 1 92 ? 40.776 -4.824 -45.604 1.00 72.19 92 THR A C 1
ATOM 735 O O . THR A 1 92 ? 40.889 -6.001 -45.268 1.00 72.19 92 THR A O 1
ATOM 738 N N . GLU A 1 93 ? 41.776 -4.150 -46.169 1.00 73.69 93 GLU A N 1
ATOM 739 C CA . GLU A 1 93 ? 43.070 -4.759 -46.466 1.00 73.69 93 GLU A CA 1
ATOM 740 C C . GLU A 1 93 ? 43.747 -5.322 -45.207 1.00 73.69 93 GLU A C 1
ATOM 742 O O . GLU A 1 93 ? 44.023 -4.611 -44.235 1.00 73.69 93 GLU A O 1
ATOM 747 N N . VAL A 1 94 ? 44.074 -6.617 -45.257 1.00 62.91 94 VAL A N 1
ATOM 748 C CA . VAL A 1 94 ? 44.750 -7.358 -44.176 1.00 62.91 94 VAL A CA 1
ATOM 749 C C . VAL A 1 94 ? 46.128 -6.758 -43.861 1.00 62.91 94 VAL A C 1
ATOM 751 O O . VAL A 1 94 ? 46.556 -6.759 -42.714 1.00 62.91 94 VAL A O 1
ATOM 754 N N . LEU A 1 95 ? 46.795 -6.160 -44.855 1.00 63.66 95 LEU A N 1
ATOM 755 C CA . LEU A 1 95 ? 48.081 -5.468 -44.688 1.00 63.66 95 LEU A CA 1
ATOM 756 C C . LEU A 1 95 ? 47.977 -4.189 -43.838 1.00 63.66 95 LEU A C 1
ATOM 758 O O . LEU A 1 95 ? 48.966 -3.785 -43.232 1.00 63.66 95 LEU A O 1
ATOM 762 N N . LYS A 1 96 ? 46.797 -3.555 -43.779 1.00 76.50 96 LYS A N 1
ATOM 763 C CA . LYS A 1 96 ? 46.567 -2.305 -43.038 1.00 76.50 96 LYS A CA 1
ATOM 764 C C . LYS A 1 96 ? 46.012 -2.538 -41.630 1.00 76.50 96 LYS A C 1
ATOM 766 O O . LYS A 1 96 ? 46.126 -1.654 -40.787 1.00 76.50 96 LYS A O 1
ATOM 771 N N . CYS A 1 97 ? 45.400 -3.694 -41.354 1.00 84.62 97 CYS A N 1
ATOM 772 C CA . CYS A 1 97 ? 44.827 -4.020 -40.047 1.00 84.62 97 CYS A CA 1
ATOM 773 C C . CYS A 1 97 ? 45.554 -5.200 -39.397 1.00 84.62 97 CYS A C 1
ATOM 775 O O . CYS A 1 97 ? 45.374 -6.341 -39.805 1.00 84.62 97 CYS A O 1
ATOM 777 N N . SER A 1 98 ? 46.288 -4.960 -38.308 1.00 86.06 98 SER A N 1
ATOM 778 C CA . SER A 1 98 ? 46.976 -6.035 -37.572 1.00 86.06 98 SER A CA 1
ATOM 779 C C . SER A 1 98 ? 46.071 -6.907 -36.687 1.00 86.06 98 SER A C 1
ATOM 781 O O . SER A 1 98 ? 46.580 -7.662 -35.863 1.00 86.06 98 SER A O 1
ATOM 783 N N . HIS A 1 99 ? 44.740 -6.782 -36.797 1.00 85.81 99 HIS A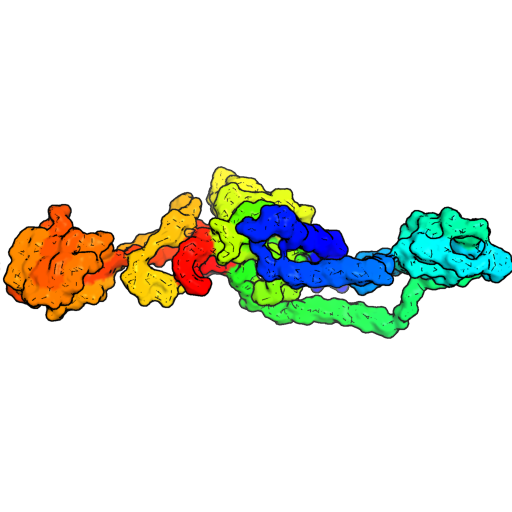 N 1
ATOM 784 C CA . HIS A 1 99 ? 43.771 -7.496 -35.952 1.00 85.81 99 HIS A CA 1
ATOM 785 C C . HIS A 1 99 ? 44.088 -7.406 -34.445 1.00 85.81 99 HIS A C 1
ATOM 787 O O . HIS A 1 99 ? 43.952 -8.362 -33.693 1.00 85.81 99 HIS A O 1
ATOM 793 N N . CYS A 1 100 ? 44.506 -6.229 -33.970 1.00 89.69 100 CYS A N 1
ATOM 794 C CA . CYS A 1 100 ? 44.861 -6.026 -32.562 1.00 89.69 100 CYS A CA 1
ATOM 795 C C . CYS A 1 100 ? 43.656 -5.984 -31.598 1.00 89.69 100 CYS A C 1
ATOM 797 O O . CYS A 1 100 ? 43.853 -5.896 -30.388 1.00 89.69 100 CYS A O 1
ATOM 799 N N . HIS A 1 101 ? 42.420 -5.978 -32.117 1.00 89.88 101 HIS A N 1
ATOM 800 C CA . HIS A 1 101 ? 41.149 -5.918 -31.372 1.00 89.88 101 HIS A CA 1
ATOM 801 C C . HIS A 1 101 ? 41.000 -4.748 -30.371 1.00 89.88 101 HIS A C 1
ATOM 803 O O . HIS A 1 101 ? 40.045 -4.705 -29.594 1.00 89.88 101 HIS A O 1
ATOM 809 N N . LEU A 1 102 ? 41.878 -3.736 -30.416 1.00 91.31 102 LEU A N 1
ATOM 810 C CA . LEU A 1 102 ? 41.808 -2.560 -29.535 1.00 91.31 102 LEU A CA 1
ATOM 811 C C . LEU A 1 102 ? 40.512 -1.763 -29.733 1.00 91.31 102 LEU A C 1
ATOM 813 O O . LEU A 1 102 ? 39.888 -1.330 -28.767 1.00 91.31 102 LEU A O 1
ATOM 817 N N . CYS A 1 103 ? 40.066 -1.619 -30.983 1.00 91.25 103 CYS A N 1
ATOM 818 C CA . CYS A 1 103 ? 38.802 -0.957 -31.289 1.00 91.25 103 CYS A CA 1
ATOM 819 C C . CYS A 1 103 ? 37.583 -1.739 -30.770 1.00 91.25 103 CYS A C 1
ATOM 821 O O . CYS A 1 103 ? 36.577 -1.116 -30.439 1.00 91.25 103 CYS A O 1
ATOM 823 N N . GLU A 1 104 ? 37.658 -3.072 -30.673 1.00 89.81 104 GLU A N 1
ATOM 824 C CA . GLU A 1 104 ? 36.584 -3.904 -30.116 1.00 89.81 104 GLU A CA 1
ATOM 825 C C . GLU A 1 104 ? 36.540 -3.836 -28.598 1.00 89.81 104 GLU A C 1
ATOM 827 O O . GLU A 1 104 ? 35.458 -3.700 -28.031 1.00 89.81 104 GLU A O 1
ATOM 832 N N . LYS A 1 105 ? 37.711 -3.862 -27.951 1.00 89.31 105 LYS A N 1
ATOM 833 C CA . LYS A 1 105 ? 37.838 -3.718 -26.498 1.00 89.31 105 LYS A CA 1
ATOM 834 C C . LYS A 1 105 ? 37.172 -2.435 -25.995 1.00 89.31 105 LYS A C 1
ATOM 836 O O . LYS A 1 105 ? 36.460 -2.463 -24.994 1.00 89.31 105 LYS A O 1
ATOM 841 N N . ASP A 1 106 ? 37.340 -1.338 -26.729 1.00 90.19 106 ASP A N 1
ATOM 842 C CA . ASP A 1 106 ? 36.769 -0.036 -26.372 1.00 90.19 106 ASP A CA 1
ATOM 843 C C . ASP A 1 106 ? 35.358 0.182 -26.959 1.00 90.19 106 ASP A C 1
ATOM 845 O O . ASP A 1 106 ? 34.697 1.196 -26.687 1.00 90.19 106 ASP A O 1
ATOM 849 N N . CYS A 1 107 ? 34.847 -0.780 -27.739 1.00 89.88 107 CYS A N 1
ATOM 850 C CA . CYS A 1 107 ? 33.519 -0.722 -28.333 1.00 89.88 107 CYS A CA 1
ATOM 851 C C . CYS A 1 107 ? 32.428 -1.029 -27.305 1.00 89.88 107 CYS A C 1
ATOM 853 O O . CYS A 1 107 ? 32.015 -2.166 -27.084 1.00 89.88 107 CYS A O 1
ATOM 855 N N . GLN A 1 108 ? 31.857 0.033 -26.748 1.00 87.25 108 GLN A N 1
ATOM 856 C CA . GLN A 1 108 ? 30.776 -0.073 -25.769 1.00 87.25 108 GLN A CA 1
ATOM 857 C C . GLN A 1 108 ? 29.462 -0.628 -26.343 1.00 87.25 108 GLN A C 1
ATOM 859 O O . GLN A 1 108 ? 28.601 -1.042 -25.572 1.00 87.25 108 GLN A O 1
ATOM 864 N N . GLY A 1 109 ? 29.284 -0.596 -27.668 1.00 85.81 109 GLY A N 1
ATOM 865 C CA . GLY A 1 109 ? 28.129 -1.186 -28.352 1.00 85.81 109 GLY A CA 1
ATOM 866 C C . GLY A 1 109 ? 28.324 -2.649 -28.749 1.00 85.81 109 GLY A C 1
ATOM 867 O O . GLY A 1 109 ? 27.392 -3.255 -29.253 1.00 85.81 109 GLY A O 1
ATOM 868 N N . ALA A 1 110 ? 29.522 -3.222 -28.566 1.00 86.75 110 ALA A N 1
ATOM 869 C CA . ALA A 1 110 ? 29.865 -4.559 -29.059 1.00 86.75 110 ALA A CA 1
ATOM 870 C C . ALA A 1 110 ? 29.501 -4.774 -30.551 1.00 86.75 110 ALA A C 1
ATOM 872 O O . ALA A 1 110 ? 29.081 -5.858 -30.956 1.00 86.75 110 ALA A O 1
ATOM 873 N N . CYS A 1 111 ? 29.664 -3.731 -31.378 1.00 88.19 111 CYS A N 1
ATOM 874 C CA . CYS A 1 111 ? 29.257 -3.718 -32.787 1.00 88.19 111 CYS A CA 1
ATOM 875 C C . CYS A 1 111 ? 30.311 -4.283 -33.760 1.00 88.19 111 CYS A C 1
ATOM 877 O O . CYS A 1 111 ? 30.168 -4.089 -34.963 1.00 88.19 111 CYS A O 1
ATOM 879 N N . GLN A 1 112 ? 31.355 -4.942 -33.242 1.00 89.25 112 GLN A N 1
ATOM 880 C CA . GLN A 1 112 ? 32.457 -5.566 -33.999 1.00 89.25 112 GLN A CA 1
ATOM 881 C C . GLN A 1 112 ? 33.160 -4.637 -35.018 1.00 89.25 112 GLN A C 1
ATOM 883 O O . GLN A 1 112 ? 33.162 -4.907 -36.218 1.00 89.25 112 GLN A O 1
ATOM 888 N N . PRO A 1 113 ? 33.772 -3.517 -34.579 1.00 88.62 113 PRO A N 1
ATOM 889 C CA . PRO A 1 113 ? 34.426 -2.566 -35.483 1.00 88.62 113 PRO A CA 1
ATOM 890 C C . PRO A 1 113 ? 35.612 -3.125 -36.282 1.00 88.62 113 PRO A C 1
ATOM 892 O O . PRO A 1 113 ? 35.926 -2.566 -37.332 1.00 88.62 113 PRO A O 1
ATOM 895 N N . SER A 1 114 ? 36.275 -4.198 -35.833 1.00 87.19 114 SER A N 1
ATOM 896 C CA . SER A 1 114 ? 37.348 -4.842 -36.611 1.00 87.19 114 SER A CA 1
ATOM 897 C C . SER A 1 114 ? 36.866 -5.892 -37.610 1.00 87.19 114 SER A C 1
ATOM 899 O O . SER A 1 114 ? 37.688 -6.431 -38.350 1.00 87.19 114 SER A O 1
ATOM 901 N N . GLU A 1 115 ? 35.566 -6.173 -37.674 1.00 86.69 115 GLU A N 1
ATOM 902 C CA . GLU A 1 115 ? 34.961 -7.126 -38.611 1.00 86.69 115 GLU A CA 1
ATOM 903 C C . GLU A 1 115 ? 33.885 -6.413 -39.454 1.00 86.69 115 GLU A C 1
ATOM 905 O O . GLU A 1 115 ? 34.124 -5.316 -39.976 1.00 86.69 115 GLU A O 1
ATOM 910 N N . GLN A 1 116 ? 32.714 -7.038 -39.604 1.00 88.56 116 GLN A N 1
ATOM 911 C CA . GLN A 1 116 ? 31.530 -6.469 -40.232 1.00 88.56 116 GLN A CA 1
ATOM 912 C C . GLN A 1 116 ? 30.713 -5.701 -39.187 1.00 88.56 116 GLN A C 1
ATOM 914 O O . GLN A 1 116 ? 30.264 -6.261 -38.183 1.00 88.56 116 GLN A O 1
ATOM 919 N N . LEU A 1 117 ? 30.505 -4.406 -39.427 1.00 88.94 117 LEU A N 1
ATOM 920 C CA . LEU A 1 117 ? 29.937 -3.521 -38.416 1.00 88.94 117 LEU A CA 1
ATOM 921 C C . LEU A 1 117 ? 28.441 -3.799 -38.213 1.00 88.94 117 LEU A C 1
ATOM 923 O O . LEU A 1 117 ? 27.652 -3.725 -39.155 1.00 88.94 117 LEU A O 1
ATOM 927 N N . ARG A 1 118 ? 28.026 -4.067 -36.971 1.00 90.50 118 ARG A N 1
ATOM 928 C CA . ARG A 1 118 ? 26.606 -4.230 -36.611 1.00 90.50 118 ARG A CA 1
ATOM 929 C C . ARG A 1 118 ? 25.984 -2.882 -36.274 1.00 90.50 118 ARG A C 1
ATOM 931 O O . ARG A 1 118 ? 26.109 -2.402 -35.146 1.00 90.50 118 ARG A O 1
ATOM 938 N N . ILE A 1 119 ? 25.290 -2.278 -37.236 1.00 89.12 119 ILE A N 1
ATOM 939 C CA . ILE A 1 119 ? 24.697 -0.942 -37.071 1.00 89.12 119 ILE A CA 1
ATOM 940 C C . ILE A 1 119 ? 23.637 -0.943 -35.968 1.00 89.12 119 ILE A C 1
ATOM 942 O O . ILE A 1 119 ? 23.625 -0.033 -35.145 1.00 89.12 119 ILE A O 1
ATOM 946 N N . SER A 1 120 ? 22.851 -2.023 -35.872 1.00 87.56 120 SER A N 1
ATOM 947 C CA . SER A 1 120 ? 21.794 -2.196 -34.864 1.00 87.56 120 SER A CA 1
ATOM 948 C C . SER A 1 120 ? 22.265 -2.139 -33.407 1.00 87.56 120 SER A C 1
ATOM 950 O O . SER A 1 120 ? 21.446 -1.957 -32.513 1.00 87.56 120 SER A O 1
ATOM 952 N N . GLU A 1 121 ? 23.565 -2.315 -33.164 1.00 88.25 121 GLU A N 1
ATOM 953 C CA . GLU A 1 121 ? 24.178 -2.348 -31.829 1.00 88.25 121 GLU A CA 1
ATOM 954 C C . GLU A 1 121 ? 25.086 -1.122 -31.579 1.00 88.25 121 GLU A C 1
ATOM 956 O O . GLU A 1 121 ? 25.514 -0.854 -30.453 1.00 88.25 121 GLU A O 1
ATOM 961 N N . CYS A 1 122 ? 25.411 -0.351 -32.624 1.00 88.88 122 CYS A N 1
ATOM 962 C CA . CYS A 1 122 ? 26.318 0.787 -32.529 1.00 88.88 122 CYS A CA 1
ATOM 963 C C . CYS A 1 122 ? 25.609 2.018 -31.944 1.00 88.88 122 CYS A C 1
ATOM 965 O O . CYS A 1 122 ? 24.616 2.498 -32.479 1.00 88.88 122 CYS A O 1
ATOM 967 N N . LEU A 1 123 ? 26.168 2.595 -30.876 1.00 87.25 123 LEU A N 1
ATOM 968 C CA . LEU A 1 123 ? 25.648 3.827 -30.258 1.00 87.25 123 LEU A CA 1
ATOM 969 C C . LEU A 1 123 ? 26.372 5.093 -30.714 1.00 87.25 123 LEU A C 1
ATOM 971 O O . LEU A 1 123 ? 26.172 6.152 -30.128 1.00 87.25 123 LEU A O 1
ATOM 975 N N . VAL A 1 124 ? 27.263 4.969 -31.701 1.00 90.62 124 VAL A N 1
ATOM 976 C CA . VAL A 1 124 ? 28.030 6.095 -32.254 1.00 90.62 124 VAL A CA 1
ATOM 977 C C . VAL A 1 124 ? 28.768 6.887 -31.155 1.00 90.62 124 VAL A C 1
ATOM 979 O O . VAL A 1 124 ? 28.900 8.101 -31.208 1.00 90.62 124 VAL A O 1
ATOM 982 N N . CYS A 1 125 ? 29.283 6.198 -30.128 1.00 91.44 125 CYS A N 1
ATOM 983 C CA . CYS A 1 125 ? 30.035 6.846 -29.044 1.00 91.44 125 CYS A CA 1
ATOM 984 C C . CYS A 1 125 ? 31.467 7.236 -29.445 1.00 91.44 125 CYS A C 1
ATOM 986 O O . CYS A 1 125 ? 32.162 7.885 -28.675 1.00 91.44 125 CYS A O 1
ATOM 988 N N . MET A 1 126 ? 31.918 6.791 -30.624 1.00 93.06 126 MET A N 1
ATOM 989 C CA . MET A 1 126 ? 33.227 7.080 -31.225 1.00 93.06 126 MET A CA 1
ATOM 990 C C . MET A 1 126 ? 34.458 6.639 -30.412 1.00 93.06 126 MET A C 1
ATOM 992 O O . MET A 1 126 ? 35.591 6.926 -30.793 1.00 93.06 126 MET A O 1
ATOM 996 N N . ASN A 1 127 ? 34.268 5.874 -29.335 1.00 92.88 127 ASN A N 1
ATOM 997 C CA . ASN A 1 127 ? 35.371 5.382 -28.504 1.00 92.88 127 ASN A CA 1
ATOM 998 C C . ASN A 1 127 ? 36.344 4.478 -29.270 1.00 92.88 127 ASN A C 1
ATOM 1000 O O . ASN A 1 127 ? 37.507 4.411 -28.907 1.00 92.88 127 ASN A O 1
ATOM 1004 N N . CYS A 1 128 ? 35.893 3.819 -30.340 1.00 92.44 128 CYS A N 1
ATOM 1005 C CA . CYS A 1 128 ? 36.712 2.929 -31.162 1.00 92.44 128 CYS A CA 1
ATOM 1006 C C . CYS A 1 128 ? 37.618 3.648 -32.181 1.00 92.44 128 CYS A C 1
ATOM 1008 O O . CYS A 1 128 ? 38.474 2.988 -32.767 1.00 92.44 128 CYS A O 1
ATOM 1010 N N . LEU A 1 129 ? 37.461 4.964 -32.392 1.00 92.81 129 LEU A N 1
ATOM 1011 C CA . LEU A 1 129 ? 38.271 5.721 -33.359 1.00 92.81 129 LEU A CA 1
ATOM 1012 C C . LEU A 1 129 ? 39.705 5.915 -32.851 1.00 92.81 129 LEU A C 1
ATOM 1014 O O . LEU A 1 129 ? 40.660 5.579 -33.542 1.00 92.81 129 LEU A O 1
ATOM 1018 N N . ARG A 1 130 ? 39.853 6.427 -31.621 1.00 92.44 130 ARG A N 1
ATOM 1019 C CA . ARG A 1 130 ? 41.158 6.777 -31.026 1.00 92.44 130 ARG A CA 1
ATOM 1020 C C . ARG A 1 130 ? 42.103 5.584 -30.787 1.00 92.44 130 ARG A C 1
ATOM 1022 O O . ARG A 1 130 ? 43.289 5.736 -31.051 1.00 92.44 130 ARG A O 1
ATOM 1029 N N . PRO A 1 131 ? 41.640 4.415 -30.308 1.00 92.31 131 PRO A N 1
ATOM 1030 C CA . PRO A 1 131 ? 42.512 3.274 -30.019 1.00 92.31 131 PRO A CA 1
ATOM 1031 C C . PRO A 1 131 ? 43.039 2.548 -31.259 1.00 92.31 131 PRO A C 1
ATOM 1033 O O . PRO A 1 131 ? 43.818 1.612 -31.109 1.00 92.31 131 PRO A O 1
ATOM 1036 N N . CYS A 1 132 ? 42.582 2.894 -32.468 1.00 91.12 132 CYS A N 1
ATOM 1037 C CA . CYS A 1 132 ? 43.026 2.245 -33.695 1.00 91.12 132 CYS A CA 1
ATOM 1038 C C . CYS A 1 132 ? 44.356 2.866 -34.165 1.00 91.12 132 CYS A C 1
ATOM 1040 O O . CYS A 1 132 ? 44.327 3.956 -34.733 1.00 91.12 132 CYS A O 1
ATOM 1042 N N . PRO A 1 133 ? 45.511 2.185 -34.017 1.00 88.75 133 PRO A N 1
ATOM 1043 C CA . PRO A 1 133 ? 46.804 2.757 -34.409 1.00 88.75 133 PRO A CA 1
ATOM 1044 C C . PRO A 1 133 ? 46.968 2.889 -35.931 1.00 88.75 133 PRO A C 1
ATOM 1046 O O . PRO A 1 133 ? 47.870 3.571 -36.395 1.00 88.75 133 PRO A O 1
ATOM 1049 N N . HIS A 1 134 ? 46.095 2.234 -36.702 1.00 89.56 134 HIS A N 1
ATOM 1050 C CA . HIS A 1 134 ? 46.088 2.253 -38.166 1.00 89.56 134 HIS A CA 1
ATOM 1051 C C . HIS A 1 134 ? 45.053 3.237 -38.741 1.00 89.56 134 HIS A C 1
ATOM 1053 O O . HIS A 1 134 ? 44.853 3.268 -39.950 1.00 89.56 134 HIS A O 1
ATOM 1059 N N . GLU A 1 135 ? 44.327 3.974 -37.886 1.00 89.31 135 GLU A N 1
ATOM 1060 C CA . GLU A 1 135 ? 43.323 4.983 -38.279 1.00 89.31 135 GLU A CA 1
ATOM 1061 C C . GLU A 1 135 ? 42.227 4.486 -39.249 1.00 89.31 135 GLU A C 1
ATOM 1063 O O . GLU A 1 135 ? 41.606 5.258 -39.996 1.00 89.31 135 GLU A O 1
ATOM 1068 N N . LEU A 1 136 ? 41.955 3.178 -39.207 1.00 90.50 136 LEU A N 1
ATOM 1069 C CA . LEU A 1 136 ? 41.006 2.493 -40.089 1.00 90.50 136 LEU A CA 1
ATOM 1070 C C . LEU A 1 136 ? 39.545 2.682 -39.688 1.00 90.50 136 LEU A C 1
ATOM 1072 O O . LEU A 1 136 ? 38.652 2.442 -40.500 1.00 90.50 136 LEU A O 1
ATOM 1076 N N . ILE A 1 137 ? 39.291 3.089 -38.446 1.00 92.25 137 ILE A N 1
ATOM 1077 C CA . ILE A 1 137 ? 37.947 3.378 -37.952 1.00 92.25 137 ILE A CA 1
ATOM 1078 C C . ILE A 1 137 ? 37.692 4.877 -38.104 1.00 92.25 137 ILE A C 1
ATOM 1080 O O . ILE A 1 137 ? 38.465 5.701 -37.620 1.00 92.25 137 ILE A O 1
ATOM 1084 N N . GLY A 1 138 ? 36.608 5.231 -38.785 1.00 91.19 138 GLY A N 1
ATOM 1085 C CA . GLY A 1 138 ? 36.199 6.605 -39.045 1.00 91.19 138 GLY A CA 1
ATOM 1086 C C . GLY A 1 138 ? 34.748 6.869 -38.662 1.00 91.19 138 GLY A C 1
ATOM 1087 O O . GLY A 1 138 ? 34.042 6.004 -38.143 1.00 91.19 138 GLY A O 1
ATOM 1088 N N . TYR A 1 139 ? 34.304 8.086 -38.944 1.00 92.94 139 TYR A N 1
ATOM 1089 C CA . TYR A 1 139 ? 32.918 8.517 -38.820 1.00 92.94 139 TYR A CA 1
ATOM 1090 C C . TYR A 1 139 ? 32.527 9.232 -40.109 1.00 92.94 139 TYR A C 1
ATOM 1092 O O . TYR A 1 139 ? 33.260 10.109 -40.565 1.00 92.94 139 TYR A O 1
ATOM 1100 N N . GLY A 1 140 ? 31.402 8.849 -40.702 1.00 91.81 140 GLY A N 1
ATOM 1101 C CA . GLY A 1 140 ? 30.973 9.387 -41.987 1.00 91.81 140 GLY A CA 1
ATOM 1102 C C . GLY A 1 140 ? 29.586 8.905 -42.390 1.00 91.81 140 GLY A C 1
ATOM 1103 O O . GLY A 1 140 ? 28.917 8.195 -41.636 1.00 91.81 140 GLY A O 1
ATOM 1104 N N . ALA A 1 141 ? 29.157 9.323 -43.580 1.00 90.38 141 ALA A N 1
ATOM 1105 C CA . ALA A 1 141 ? 27.888 8.897 -44.174 1.00 90.38 141 ALA A CA 1
ATOM 1106 C C . ALA A 1 141 ? 28.027 7.701 -45.136 1.00 90.38 141 ALA A C 1
ATOM 1108 O O . ALA A 1 141 ? 27.038 7.081 -45.537 1.00 90.38 141 ALA A O 1
ATOM 1109 N N . GLU A 1 142 ? 29.269 7.386 -45.492 1.00 89.44 142 GLU A N 1
ATOM 1110 C CA . GLU A 1 142 ? 29.655 6.322 -46.410 1.00 89.44 142 GLU A CA 1
ATOM 1111 C C . GLU A 1 142 ? 29.355 4.935 -45.830 1.00 89.44 142 GLU A C 1
ATOM 1113 O O . GLU A 1 142 ? 29.191 4.762 -44.623 1.00 89.44 142 GLU A O 1
ATOM 1118 N N . THR A 1 143 ? 29.268 3.924 -46.692 1.00 86.44 143 THR A N 1
ATOM 1119 C CA . THR A 1 143 ? 29.162 2.526 -46.259 1.00 86.44 143 THR A CA 1
ATOM 1120 C C . THR A 1 143 ? 30.519 1.987 -45.833 1.00 86.44 143 THR A C 1
ATOM 1122 O O . THR A 1 143 ? 31.511 2.200 -46.526 1.00 86.44 143 THR A O 1
ATOM 1125 N N . SER A 1 144 ? 30.555 1.248 -44.725 1.00 88.50 144 SER A N 1
ATOM 1126 C CA . SER A 1 144 ? 31.767 0.576 -44.248 1.00 88.50 144 SER A CA 1
ATOM 1127 C C . SER A 1 144 ? 32.358 -0.352 -45.317 1.00 88.50 144 SER A C 1
ATOM 1129 O O . SER A 1 144 ? 31.644 -1.197 -45.8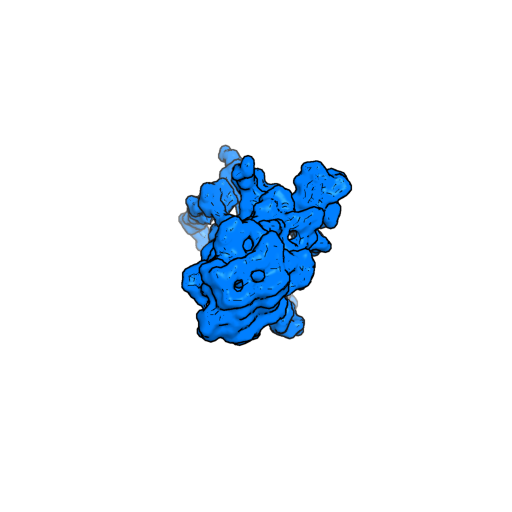61 1.00 88.50 144 SER A O 1
ATOM 1131 N N . ALA A 1 145 ? 33.668 -0.259 -45.566 1.00 86.38 145 ALA A N 1
ATOM 1132 C CA . ALA A 1 145 ? 34.374 -1.100 -46.537 1.00 86.38 145 ALA A CA 1
ATOM 1133 C C . ALA A 1 145 ? 34.270 -2.602 -46.206 1.00 86.38 145 ALA A C 1
ATOM 1135 O O . ALA A 1 145 ? 34.249 -3.437 -47.103 1.00 86.38 145 ALA A O 1
ATOM 1136 N N . SER A 1 146 ? 34.144 -2.953 -44.919 1.00 83.62 146 SER A N 1
ATOM 1137 C CA . SER A 1 146 ? 33.942 -4.336 -44.451 1.00 83.62 146 SER A CA 1
ATOM 1138 C C . SER A 1 146 ? 32.518 -4.866 -44.591 1.00 83.62 146 SER A C 1
ATOM 1140 O O . SER A 1 146 ? 32.243 -5.990 -44.173 1.00 83.62 146 SER A O 1
ATOM 1142 N N . GLY A 1 147 ? 31.610 -4.075 -45.159 1.00 86.25 147 GLY A N 1
ATOM 1143 C CA . GLY A 1 147 ? 30.184 -4.353 -45.136 1.00 86.25 147 GLY A CA 1
ATOM 1144 C C . GLY A 1 147 ? 29.550 -4.048 -43.776 1.00 86.25 147 GLY A C 1
ATOM 1145 O O . GLY A 1 147 ? 30.216 -3.825 -42.760 1.00 86.25 147 GLY A O 1
ATOM 1146 N N . GLU A 1 148 ? 28.220 -4.034 -43.762 1.00 87.88 148 GLU A N 1
ATOM 1147 C CA . GLU A 1 148 ? 27.414 -3.658 -42.600 1.00 87.88 148 GLU A CA 1
ATOM 1148 C C . GLU A 1 148 ? 26.310 -4.691 -42.366 1.00 87.88 148 GLU A C 1
ATOM 1150 O O . GLU A 1 148 ? 25.685 -5.178 -43.309 1.00 87.88 148 GLU A O 1
ATOM 1155 N N . ILE A 1 149 ? 26.051 -5.010 -41.101 1.00 87.81 149 ILE A N 1
ATOM 1156 C CA . ILE A 1 149 ? 24.881 -5.778 -40.675 1.00 87.81 149 ILE A CA 1
ATOM 1157 C C . ILE A 1 149 ? 23.861 -4.761 -40.159 1.00 87.81 149 ILE A C 1
ATOM 1159 O O . ILE A 1 149 ? 23.992 -4.233 -39.052 1.00 87.81 149 ILE A O 1
ATOM 1163 N N . LEU A 1 150 ? 22.860 -4.454 -40.989 1.00 83.19 150 LEU A N 1
ATOM 1164 C CA . LEU A 1 150 ? 21.854 -3.419 -40.705 1.00 83.19 150 LEU A CA 1
ATOM 1165 C C . LEU A 1 150 ? 20.800 -3.862 -39.686 1.00 83.19 150 LEU A C 1
ATOM 1167 O O . LEU A 1 150 ? 20.270 -3.042 -38.940 1.00 83.19 150 LEU A O 1
ATOM 1171 N N . SER A 1 151 ? 20.473 -5.150 -39.659 1.00 73.88 151 SER A N 1
ATOM 1172 C CA . SER A 1 151 ? 19.481 -5.712 -38.749 1.00 73.88 151 SER A CA 1
ATOM 1173 C C . SER A 1 151 ? 19.864 -7.130 -38.342 1.00 73.88 151 SER A C 1
ATOM 1175 O O . SER A 1 151 ? 20.439 -7.849 -39.162 1.00 73.88 151 SER A O 1
ATOM 1177 N N . PRO A 1 152 ? 19.507 -7.570 -37.123 1.00 70.50 152 PRO A N 1
ATOM 1178 C CA . PRO A 1 152 ? 19.534 -8.990 -36.794 1.00 70.50 152 PRO A CA 1
ATOM 1179 C C . PRO A 1 152 ? 18.666 -9.767 -37.795 1.00 70.50 152 PRO A C 1
ATOM 1181 O O . PRO A 1 152 ? 17.630 -9.263 -38.238 1.00 70.50 152 PRO A O 1
ATOM 1184 N N . ASP A 1 153 ? 19.097 -10.974 -38.166 1.00 67.12 153 ASP A N 1
ATOM 1185 C CA . ASP A 1 153 ? 18.397 -11.831 -39.129 1.00 67.12 153 ASP A CA 1
ATOM 1186 C C . ASP A 1 153 ? 17.100 -12.379 -38.511 1.00 67.12 153 ASP A C 1
ATOM 1188 O O . ASP A 1 153 ? 17.037 -13.467 -37.937 1.00 67.12 153 ASP A O 1
ATOM 1192 N N . VAL A 1 154 ? 16.054 -11.553 -38.534 1.00 74.00 154 VAL A N 1
ATOM 1193 C CA . VAL A 1 154 ? 14.719 -11.929 -38.082 1.00 74.00 154 VAL A CA 1
ATOM 1194 C C . VAL A 1 154 ? 13.928 -12.350 -39.308 1.00 74.00 154 VAL A C 1
ATOM 1196 O O . VAL A 1 154 ? 13.471 -11.518 -40.095 1.00 74.00 154 VAL A O 1
ATOM 1199 N N . SER A 1 155 ? 13.726 -13.659 -39.461 1.00 83.44 155 SER A N 1
ATOM 1200 C CA . SER A 1 155 ? 12.870 -14.176 -40.529 1.00 83.44 155 SER A CA 1
ATOM 1201 C C . SER A 1 155 ? 11.477 -13.529 -40.479 1.00 83.44 155 SER A C 1
ATOM 1203 O O . SER A 1 155 ? 10.927 -13.274 -39.403 1.00 83.44 155 SER A O 1
ATOM 1205 N N . ARG A 1 156 ? 10.844 -13.319 -41.645 1.00 83.38 156 ARG A N 1
ATOM 1206 C CA . ARG A 1 156 ? 9.463 -12.790 -41.725 1.00 83.38 156 ARG A CA 1
ATOM 1207 C C . ARG A 1 156 ? 8.492 -13.584 -40.844 1.00 83.38 156 ARG A C 1
ATOM 1209 O O . ARG A 1 156 ? 7.594 -13.012 -40.235 1.00 83.38 156 ARG A O 1
ATOM 1216 N N . ARG A 1 157 ? 8.709 -14.900 -40.737 1.00 84.75 157 ARG A N 1
ATOM 1217 C CA . ARG A 1 157 ? 7.950 -15.795 -39.857 1.00 84.75 157 ARG A CA 1
ATOM 1218 C C . ARG A 1 157 ? 8.144 -15.435 -38.381 1.00 84.75 157 ARG A C 1
ATOM 1220 O O . ARG A 1 157 ? 7.154 -15.295 -37.674 1.00 84.75 157 ARG A O 1
ATOM 1227 N N . ALA A 1 158 ? 9.382 -15.253 -37.926 1.00 84.25 158 ALA A N 1
ATOM 1228 C CA . ALA A 1 158 ? 9.680 -14.875 -36.543 1.00 84.25 158 ALA A CA 1
ATOM 1229 C C . ALA A 1 158 ? 9.110 -13.496 -36.176 1.00 84.25 158 ALA A C 1
ATOM 1231 O O . ALA A 1 158 ? 8.590 -13.324 -35.073 1.00 84.25 158 ALA A O 1
ATOM 1232 N N . PHE A 1 159 ? 9.130 -12.543 -37.114 1.00 84.12 159 PHE A N 1
ATOM 1233 C CA . PHE A 1 159 ? 8.490 -11.240 -36.932 1.00 84.12 159 PHE A CA 1
ATOM 1234 C C . PHE A 1 159 ? 6.970 -11.378 -36.762 1.00 84.12 159 PHE A C 1
ATOM 1236 O O . PHE A 1 159 ? 6.413 -10.906 -35.774 1.00 84.12 159 PHE A O 1
ATOM 1243 N N . MET A 1 160 ? 6.305 -12.096 -37.674 1.00 86.69 160 MET A N 1
ATOM 1244 C CA . MET A 1 160 ? 4.858 -12.331 -37.601 1.00 86.69 160 MET A CA 1
ATOM 1245 C C . MET A 1 160 ? 4.454 -13.064 -36.319 1.00 86.69 160 MET A C 1
ATOM 1247 O O . MET A 1 160 ? 3.489 -12.666 -35.670 1.00 86.69 160 MET A O 1
ATOM 1251 N N . ILE A 1 161 ? 5.210 -14.092 -35.919 1.00 87.81 161 ILE A N 1
ATOM 1252 C CA . ILE A 1 161 ? 4.982 -14.815 -34.662 1.00 87.81 161 ILE A CA 1
ATOM 1253 C C . ILE A 1 161 ? 5.144 -13.875 -33.466 1.00 87.81 161 ILE A C 1
ATOM 1255 O O . ILE A 1 161 ? 4.292 -13.887 -32.584 1.00 87.81 161 ILE A O 1
ATOM 1259 N N . SER A 1 162 ? 6.181 -13.034 -33.437 1.00 83.31 162 SER A N 1
ATOM 1260 C CA . SER A 1 162 ? 6.396 -12.063 -32.353 1.00 83.31 162 SER A CA 1
ATOM 1261 C C . SER A 1 162 ? 5.244 -11.061 -32.246 1.00 83.31 162 SER A C 1
ATOM 1263 O O . SER A 1 162 ? 4.728 -10.831 -31.152 1.00 83.31 162 SER A O 1
ATOM 1265 N N . CYS A 1 163 ? 4.785 -10.511 -33.375 1.00 84.25 163 CYS A N 1
ATOM 1266 C CA . CYS A 1 163 ? 3.648 -9.591 -33.406 1.00 84.25 163 CYS A CA 1
ATOM 1267 C C . CYS A 1 163 ? 2.344 -10.262 -32.955 1.00 84.25 163 CYS A C 1
ATOM 1269 O O . CYS A 1 163 ? 1.630 -9.700 -32.126 1.00 84.25 163 CYS A O 1
ATOM 1271 N N . LEU A 1 164 ? 2.045 -11.465 -33.457 1.00 87.88 164 LEU A N 1
ATOM 1272 C CA . LEU A 1 164 ? 0.852 -12.225 -33.069 1.00 87.88 164 LEU A CA 1
ATOM 1273 C C . LEU A 1 164 ? 0.889 -12.618 -31.589 1.00 87.88 164 LEU A C 1
ATOM 1275 O O . LEU A 1 164 ? -0.107 -12.452 -30.890 1.00 87.88 164 LEU A O 1
ATOM 1279 N N . SER A 1 165 ? 2.043 -13.072 -31.096 1.00 84.81 165 SER A N 1
ATOM 1280 C CA . SER A 1 165 ? 2.236 -13.438 -29.688 1.00 84.81 165 SER A CA 1
ATOM 1281 C C . SER A 1 165 ? 2.051 -12.226 -28.777 1.00 84.81 165 SER A C 1
ATOM 1283 O O . SER A 1 165 ? 1.352 -12.318 -27.774 1.00 84.81 165 SER A O 1
ATOM 1285 N N . GLY A 1 166 ? 2.600 -11.064 -29.149 1.00 81.50 166 GLY A N 1
ATOM 1286 C CA . GLY A 1 166 ? 2.388 -9.813 -28.417 1.00 81.50 166 GLY A CA 1
ATOM 1287 C C . GLY A 1 166 ? 0.923 -9.361 -28.421 1.00 81.50 166 GLY A C 1
ATOM 1288 O O . GLY A 1 166 ? 0.391 -8.990 -27.375 1.00 81.50 166 GLY A O 1
ATOM 1289 N N . ALA A 1 167 ? 0.250 -9.445 -29.574 1.00 83.62 167 ALA A N 1
ATOM 1290 C CA . ALA A 1 167 ? -1.164 -9.094 -29.708 1.00 83.62 167 ALA A CA 1
ATOM 1291 C C . ALA A 1 167 ? -2.087 -10.029 -28.906 1.00 83.62 167 ALA A C 1
ATOM 1293 O O . ALA A 1 167 ? -3.084 -9.566 -28.356 1.00 83.62 167 ALA A O 1
ATOM 1294 N N . ALA A 1 168 ? -1.748 -11.318 -28.803 1.00 84.25 168 ALA A N 1
ATOM 1295 C CA . ALA A 1 168 ? -2.501 -12.308 -28.034 1.00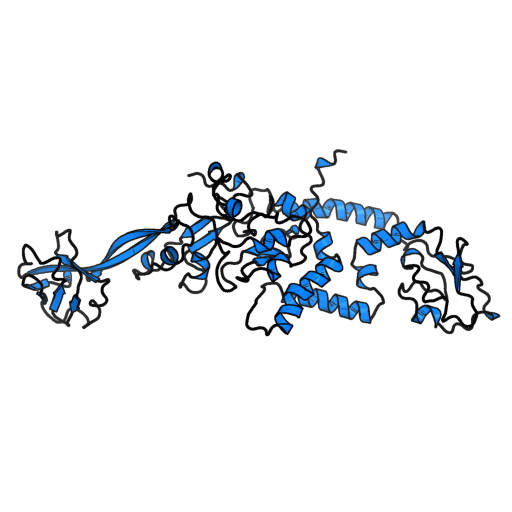 84.25 168 ALA A CA 1
ATOM 1296 C C . ALA A 1 168 ? -2.203 -12.262 -26.523 1.00 84.25 168 ALA A C 1
ATOM 1298 O O . ALA A 1 168 ? -3.099 -12.499 -25.713 1.00 84.25 168 ALA A O 1
ATOM 1299 N N . ALA A 1 169 ? -0.973 -11.922 -26.121 1.00 81.12 169 ALA A N 1
ATOM 1300 C CA . ALA A 1 169 ? -0.562 -11.920 -24.717 1.00 81.12 169 ALA A CA 1
ATOM 1301 C C . ALA A 1 169 ? -1.349 -10.909 -23.868 1.00 81.12 169 ALA A C 1
ATOM 1303 O O . ALA A 1 169 ? -1.784 -11.234 -22.768 1.00 81.12 169 ALA A O 1
ATOM 1304 N N . VAL A 1 170 ? -1.579 -9.693 -24.373 1.00 74.94 170 VAL A N 1
ATOM 1305 C CA . VAL A 1 170 ? -2.287 -8.637 -23.623 1.00 74.94 170 VAL A CA 1
ATOM 1306 C C . VAL A 1 170 ? -3.729 -9.023 -23.242 1.00 74.94 170 VAL A C 1
ATOM 1308 O O . VAL A 1 170 ? -4.053 -8.952 -22.055 1.00 74.94 170 VAL A O 1
ATOM 1311 N N . PRO A 1 171 ? -4.619 -9.438 -24.169 1.00 78.19 171 PRO A N 1
ATOM 1312 C CA . PRO A 1 171 ? -5.967 -9.864 -23.795 1.00 78.19 171 PRO A CA 1
ATOM 1313 C C . PRO A 1 171 ? -5.954 -11.124 -22.920 1.00 78.19 171 PRO A C 1
ATOM 1315 O O . PRO A 1 171 ? -6.763 -11.220 -21.999 1.00 78.19 171 PRO A O 1
ATOM 1318 N N . MET A 1 172 ? -5.006 -12.044 -23.131 1.00 80.12 172 MET A N 1
ATOM 1319 C CA . MET A 1 172 ? -4.851 -13.241 -22.298 1.00 80.12 172 MET A CA 1
ATOM 1320 C C . MET A 1 172 ? -4.519 -12.891 -20.839 1.00 80.12 172 MET A C 1
ATOM 1322 O O . MET A 1 172 ? -5.132 -13.434 -19.923 1.00 80.12 172 MET A O 1
ATOM 1326 N N . LEU A 1 173 ? -3.616 -11.935 -20.603 1.00 75.62 173 LEU A N 1
ATOM 1327 C CA . LEU A 1 173 ? -3.274 -11.464 -19.254 1.00 75.62 173 LEU A CA 1
ATOM 1328 C C . LEU A 1 173 ? -4.434 -10.750 -18.543 1.00 75.62 173 LEU A C 1
ATOM 1330 O O . LEU A 1 173 ? -4.443 -10.653 -17.316 1.00 75.62 173 LEU A O 1
ATOM 1334 N N . ARG A 1 174 ? -5.416 -10.256 -19.302 1.00 77.88 174 ARG A N 1
ATOM 1335 C CA . ARG A 1 174 ? -6.602 -9.558 -18.785 1.00 77.88 174 ARG A CA 1
ATOM 1336 C C . ARG A 1 174 ? -7.826 -10.445 -18.628 1.00 77.88 174 ARG A C 1
ATOM 1338 O O . ARG A 1 174 ? -8.811 -10.001 -18.039 1.00 77.88 174 ARG A O 1
ATOM 1345 N N . LEU A 1 175 ? -7.763 -11.688 -19.102 1.00 77.12 175 LEU A N 1
ATOM 1346 C CA . LEU A 1 175 ? -8.882 -12.627 -19.065 1.00 77.12 175 LEU A CA 1
ATOM 1347 C C . LEU A 1 175 ? -9.356 -12.924 -17.631 1.00 77.12 175 LEU A C 1
ATOM 1349 O O . LEU A 1 175 ? -10.525 -13.234 -17.429 1.00 77.12 175 LEU A O 1
ATOM 1353 N N . SER A 1 176 ? -8.478 -12.774 -16.630 1.00 73.00 176 SER A N 1
ATOM 1354 C CA . SER A 1 176 ? -8.818 -12.968 -15.213 1.00 73.00 176 SER A CA 1
ATOM 1355 C C . SER A 1 176 ? -9.798 -11.931 -14.654 1.00 73.00 176 SER A C 1
ATOM 1357 O O . SER A 1 176 ? -10.353 -12.138 -13.578 1.00 73.00 176 SER A O 1
ATOM 1359 N N . GLY A 1 177 ? -10.013 -10.811 -15.354 1.00 72.06 177 GLY A N 1
ATOM 1360 C CA . GLY A 1 177 ? -10.963 -9.777 -14.942 1.00 72.06 177 GLY A CA 1
ATOM 1361 C C . GLY A 1 177 ? -10.533 -8.955 -13.721 1.00 72.06 177 GLY A C 1
ATOM 1362 O O . GLY A 1 177 ? -11.343 -8.195 -13.203 1.00 72.06 177 GLY A O 1
ATOM 1363 N N . ASN A 1 178 ? -9.276 -9.052 -13.278 1.00 74.75 178 ASN A N 1
ATOM 1364 C CA . ASN A 1 178 ? -8.809 -8.454 -12.016 1.00 74.75 178 ASN A CA 1
ATOM 1365 C C . ASN A 1 178 ? -8.712 -6.910 -12.009 1.00 74.75 178 ASN A C 1
ATOM 1367 O O . ASN A 1 178 ? -8.455 -6.338 -10.954 1.00 74.75 178 ASN A O 1
ATOM 1371 N N . ILE A 1 179 ? -8.845 -6.239 -13.161 1.00 71.31 179 ILE A N 1
ATOM 1372 C CA . ILE A 1 179 ? -8.619 -4.783 -13.300 1.00 71.31 179 ILE A CA 1
ATOM 1373 C C . ILE A 1 179 ? -9.937 -4.000 -13.256 1.00 71.31 179 ILE A C 1
ATOM 1375 O O . ILE A 1 179 ? -10.109 -3.144 -12.401 1.00 71.31 179 ILE A O 1
ATOM 1379 N N . ASP A 1 180 ? -10.866 -4.310 -14.165 1.00 66.31 180 ASP A N 1
ATOM 1380 C CA . ASP A 1 180 ? -12.165 -3.623 -14.297 1.00 66.31 180 ASP A CA 1
ATOM 1381 C C . ASP A 1 180 ? -13.349 -4.615 -14.341 1.00 66.31 180 ASP A C 1
ATOM 1383 O O . ASP A 1 180 ? -14.478 -4.242 -14.676 1.00 66.31 180 ASP A O 1
ATOM 1387 N N . GLY A 1 181 ? -13.086 -5.897 -14.067 1.00 73.19 181 GLY A N 1
ATOM 1388 C CA . GLY A 1 181 ? -14.072 -6.971 -14.102 1.00 73.19 181 GLY A CA 1
ATOM 1389 C C . GLY A 1 181 ? -14.680 -7.280 -12.728 1.00 73.19 181 GLY A C 1
ATOM 1390 O O . GLY A 1 181 ? -14.322 -6.668 -11.723 1.00 73.19 181 GLY A O 1
ATOM 1391 N N . PRO A 1 182 ? -15.600 -8.258 -12.663 1.00 74.56 182 PRO A N 1
ATOM 1392 C CA . PRO A 1 182 ? -16.253 -8.653 -11.413 1.00 74.56 182 PRO A CA 1
ATOM 1393 C C . PRO A 1 182 ? -15.289 -9.287 -10.397 1.00 74.56 182 PRO A C 1
ATOM 1395 O O . PRO A 1 182 ? -15.596 -9.314 -9.212 1.00 74.56 182 PRO A O 1
ATOM 1398 N N . ASN A 1 183 ? -14.124 -9.766 -10.845 1.00 81.00 183 ASN A N 1
ATOM 1399 C CA . ASN A 1 183 ? -13.113 -10.439 -10.027 1.00 81.00 183 ASN A CA 1
ATOM 1400 C C . ASN A 1 183 ? -11.992 -9.487 -9.559 1.00 81.00 183 ASN A C 1
ATOM 1402 O O . ASN A 1 183 ? -10.824 -9.863 -9.481 1.00 81.00 183 ASN A O 1
ATOM 1406 N N . TRP A 1 184 ? -12.319 -8.216 -9.328 1.00 84.69 184 TRP A N 1
ATOM 1407 C CA . TRP A 1 184 ? -11.358 -7.243 -8.814 1.00 84.69 184 TRP A CA 1
ATOM 1408 C C . TRP A 1 184 ? -10.934 -7.605 -7.380 1.00 84.69 184 TRP A C 1
ATOM 1410 O O . TRP A 1 184 ? -11.700 -8.185 -6.609 1.00 84.69 184 TRP A O 1
ATOM 1420 N N . ASN A 1 185 ? -9.696 -7.274 -7.010 1.00 87.56 185 ASN A N 1
ATOM 1421 C CA . ASN A 1 185 ? -9.170 -7.616 -5.691 1.00 87.56 185 ASN A CA 1
ATOM 1422 C C . ASN A 1 185 ? -9.424 -6.492 -4.675 1.00 87.56 185 ASN A C 1
ATOM 1424 O O . ASN A 1 185 ? -8.777 -5.447 -4.727 1.00 87.56 185 ASN A O 1
ATOM 1428 N N . ALA A 1 186 ? -10.286 -6.755 -3.693 1.00 90.00 186 ALA A N 1
ATOM 1429 C CA . ALA A 1 186 ? -10.579 -5.857 -2.574 1.00 90.00 186 ALA A CA 1
ATOM 1430 C C . ALA A 1 186 ? -9.354 -5.488 -1.719 1.00 90.00 186 ALA A C 1
ATOM 1432 O O . ALA A 1 186 ? -9.321 -4.437 -1.082 1.00 90.00 186 ALA A O 1
ATOM 1433 N N . GLN A 1 187 ? -8.306 -6.310 -1.730 1.00 90.00 187 GLN A N 1
ATOM 1434 C CA . GLN A 1 187 ? -7.056 -6.033 -1.019 1.00 90.00 187 GLN A CA 1
ATOM 1435 C C . GLN A 1 187 ? -6.118 -5.096 -1.796 1.00 90.00 187 GLN A C 1
ATOM 1437 O O . GLN A 1 187 ? -5.105 -4.655 -1.252 1.00 90.00 187 GLN A O 1
ATOM 1442 N N . LEU A 1 188 ? -6.434 -4.760 -3.054 1.00 91.25 188 LEU A N 1
ATOM 1443 C CA . LEU A 1 188 ? -5.638 -3.849 -3.876 1.00 91.25 188 LEU A CA 1
ATOM 1444 C C . LEU A 1 188 ? -5.939 -2.384 -3.532 1.00 91.25 188 LEU A C 1
ATOM 1446 O O . LEU A 1 188 ? -6.524 -1.622 -4.302 1.00 91.25 188 LEU A O 1
ATOM 1450 N N . ILE A 1 189 ? -5.504 -1.981 -2.346 1.00 94.62 189 ILE A N 1
ATOM 1451 C CA . ILE A 1 189 ? -5.729 -0.641 -1.815 1.00 94.62 189 ILE A CA 1
ATOM 1452 C C . ILE A 1 189 ? -4.601 0.265 -2.303 1.00 94.62 189 ILE A C 1
ATOM 1454 O O . ILE A 1 189 ? -3.430 0.047 -1.988 1.00 94.62 189 ILE A O 1
ATOM 1458 N N . ARG A 1 190 ? -4.924 1.296 -3.088 1.00 95.19 190 ARG A N 1
ATOM 1459 C CA . ARG A 1 190 ? -3.911 2.232 -3.599 1.00 95.19 190 ARG A CA 1
ATOM 1460 C C . ARG A 1 190 ? -3.683 3.419 -2.659 1.00 95.19 190 ARG A C 1
ATOM 1462 O O . ARG A 1 190 ? -4.579 3.798 -1.902 1.00 95.19 190 ARG A O 1
ATOM 1469 N N . PRO A 1 191 ? -2.502 4.062 -2.735 1.00 96.81 191 PRO A N 1
ATOM 1470 C CA . PRO A 1 191 ? -2.252 5.322 -2.049 1.00 96.81 191 PRO A CA 1
ATOM 1471 C C . PRO A 1 191 ? -3.275 6.409 -2.415 1.00 96.81 191 PRO A C 1
ATOM 1473 O O . PRO A 1 191 ? -3.832 6.408 -3.519 1.00 96.81 191 PRO A O 1
ATOM 1476 N N . PRO A 1 192 ? -3.496 7.385 -1.524 1.00 96.06 192 PRO A N 1
ATOM 1477 C CA . PRO A 1 192 ? -4.424 8.469 -1.797 1.00 96.06 192 PRO A CA 1
ATOM 1478 C C . PRO A 1 192 ? -3.981 9.312 -2.990 1.00 96.06 192 PRO A C 1
ATOM 1480 O O . PRO A 1 192 ? -2.809 9.646 -3.126 1.00 96.06 192 PRO A O 1
ATOM 1483 N N . GLY A 1 193 ? -4.940 9.665 -3.846 1.00 94.94 193 GLY A N 1
ATOM 1484 C CA . GLY A 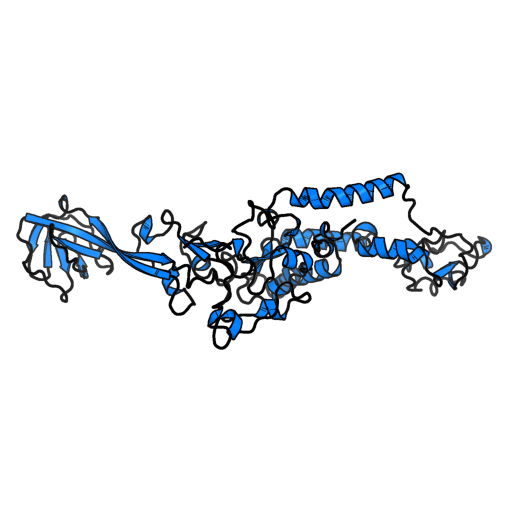1 193 ? -4.671 10.397 -5.085 1.00 94.94 193 GLY A CA 1
ATOM 1485 C C . GLY A 1 193 ? -4.314 9.498 -6.269 1.00 94.94 193 GLY A C 1
ATOM 1486 O O . GLY A 1 193 ? -4.163 10.007 -7.376 1.00 94.94 193 GLY A O 1
ATOM 1487 N N . ALA A 1 194 ? -4.222 8.176 -6.089 1.00 96.69 194 ALA A N 1
ATOM 1488 C CA . ALA A 1 194 ? -4.157 7.261 -7.223 1.00 96.69 194 ALA A CA 1
ATOM 1489 C C . ALA A 1 194 ? -5.382 7.438 -8.138 1.00 96.69 194 ALA A C 1
ATOM 1491 O O . ALA A 1 194 ? -6.499 7.661 -7.665 1.00 96.69 194 ALA A O 1
ATOM 1492 N N . LEU A 1 195 ? -5.159 7.368 -9.449 1.00 94.94 195 LEU A N 1
ATOM 1493 C CA . LEU A 1 195 ? -6.226 7.412 -10.450 1.00 94.94 195 LEU A CA 1
ATOM 1494 C C . LEU A 1 195 ? -7.075 6.124 -10.431 1.00 94.94 195 LEU A C 1
ATOM 1496 O O . LEU A 1 195 ? -6.830 5.207 -9.636 1.00 94.94 195 LEU A O 1
ATOM 1500 N N . SER A 1 196 ? -8.073 6.059 -11.321 1.00 91.94 196 SER A N 1
ATOM 1501 C CA . SER A 1 196 ? -8.785 4.810 -11.626 1.00 91.94 196 SER A CA 1
ATOM 1502 C C . SER A 1 196 ? -7.774 3.704 -11.947 1.00 91.94 196 SER A C 1
ATOM 1504 O O . SER A 1 196 ? -6.698 4.002 -12.464 1.00 91.94 196 SER A O 1
ATOM 1506 N N . GLU A 1 197 ? -8.072 2.441 -11.638 1.00 89.25 197 GLU A N 1
ATOM 1507 C CA . GLU A 1 197 ? -7.075 1.366 -11.761 1.00 89.25 197 GLU A CA 1
ATOM 1508 C C . GLU A 1 197 ? -6.493 1.278 -13.181 1.00 89.25 197 GLU A C 1
ATOM 1510 O O . GLU A 1 197 ? -5.278 1.226 -13.368 1.00 89.25 197 GLU A O 1
ATOM 1515 N N . LYS A 1 198 ? -7.348 1.404 -14.193 1.00 87.06 198 LYS A N 1
ATOM 1516 C CA . LYS A 1 198 ? -6.948 1.467 -15.597 1.00 87.06 198 LYS A CA 1
ATOM 1517 C C . LYS A 1 198 ? -6.015 2.643 -15.918 1.00 87.06 198 LYS A C 1
ATOM 1519 O O . LYS A 1 198 ? -4.955 2.436 -16.509 1.00 87.06 198 LYS A O 1
ATOM 1524 N N . ASP A 1 199 ? -6.375 3.867 -15.529 1.00 91.00 199 ASP A N 1
ATOM 1525 C CA . ASP A 1 199 ? -5.547 5.055 -15.797 1.00 91.00 199 ASP A CA 1
ATOM 1526 C C . ASP A 1 199 ? -4.248 5.037 -14.984 1.00 91.00 199 ASP A C 1
ATOM 1528 O O . ASP A 1 199 ? -3.202 5.514 -15.429 1.00 91.00 199 ASP A O 1
ATOM 1532 N N . PHE A 1 200 ? -4.308 4.466 -13.785 1.00 92.81 200 PHE A N 1
ATOM 1533 C CA . PHE A 1 200 ? -3.172 4.270 -12.907 1.00 92.81 200 PHE A CA 1
ATOM 1534 C C . PHE A 1 200 ? -2.155 3.315 -13.541 1.00 92.81 200 PHE A C 1
ATOM 1536 O O . PHE A 1 200 ? -0.979 3.668 -13.654 1.00 92.81 200 PHE A O 1
ATOM 1543 N N . LEU A 1 201 ? -2.592 2.145 -14.018 1.00 89.94 201 LEU A N 1
ATOM 1544 C CA . LEU A 1 201 ? -1.732 1.164 -14.691 1.00 89.94 201 LEU A CA 1
ATOM 1545 C C . LEU A 1 201 ? -1.181 1.682 -16.028 1.00 89.94 201 LEU A C 1
ATOM 1547 O O . LEU A 1 201 ? -0.079 1.303 -16.425 1.00 89.94 201 LEU A O 1
ATOM 1551 N N . ALA A 1 202 ? -1.900 2.581 -16.702 1.00 89.06 202 ALA A N 1
ATOM 1552 C CA . ALA A 1 202 ? -1.430 3.242 -17.919 1.00 89.06 202 ALA A CA 1
ATOM 1553 C C . ALA A 1 202 ? -0.310 4.271 -17.669 1.00 89.06 202 ALA A C 1
ATOM 1555 O O . ALA A 1 202 ? 0.451 4.582 -18.583 1.00 89.06 202 ALA A O 1
ATOM 1556 N N . ARG A 1 203 ? -0.188 4.805 -16.444 1.00 91.88 203 ARG A N 1
ATOM 1557 C CA . ARG A 1 203 ? 0.781 5.866 -16.102 1.00 91.88 203 ARG A CA 1
ATOM 1558 C C . ARG A 1 203 ? 1.883 5.418 -15.149 1.00 91.88 203 ARG A C 1
ATOM 1560 O O . ARG A 1 203 ? 2.946 6.035 -15.112 1.00 91.88 203 ARG A O 1
ATOM 1567 N N . CYS A 1 204 ? 1.654 4.403 -14.321 1.00 93.06 204 CYS A N 1
ATOM 1568 C CA . CYS A 1 204 ? 2.612 4.001 -13.298 1.00 93.06 204 CYS A CA 1
ATOM 1569 C C . CYS A 1 204 ? 3.856 3.356 -13.926 1.00 93.06 204 CYS A C 1
ATOM 1571 O O . CYS A 1 204 ? 3.802 2.252 -14.458 1.00 93.06 204 CYS A O 1
ATOM 1573 N N . VAL A 1 205 ? 5.009 4.011 -13.777 1.00 92.25 205 VAL A N 1
ATOM 1574 C CA . VAL A 1 205 ? 6.314 3.486 -14.222 1.00 92.25 205 VAL A CA 1
ATOM 1575 C C . VAL A 1 205 ? 6.969 2.533 -13.220 1.00 92.25 205 VAL A C 1
ATOM 1577 O O . VAL A 1 205 ? 8.063 2.059 -13.480 1.00 92.25 205 VAL A O 1
ATOM 1580 N N . LYS A 1 206 ? 6.339 2.238 -12.071 1.00 93.12 206 LYS A N 1
ATOM 1581 C CA . LYS A 1 206 ? 6.861 1.296 -11.054 1.00 93.12 206 LYS A CA 1
ATOM 1582 C C . LYS A 1 206 ? 8.251 1.671 -10.492 1.00 93.12 206 LYS A C 1
ATOM 1584 O O . LYS A 1 206 ? 9.050 0.796 -10.170 1.00 93.12 206 LYS A O 1
ATOM 1589 N N . CYS A 1 207 ? 8.534 2.970 -10.339 1.00 93.06 207 CYS A N 1
ATOM 1590 C CA . CYS A 1 207 ? 9.840 3.497 -9.898 1.00 93.06 207 CYS A CA 1
ATOM 1591 C C . CYS A 1 207 ? 10.106 3.435 -8.376 1.00 93.06 207 CYS A C 1
ATOM 1593 O O . CYS A 1 207 ? 11.206 3.752 -7.927 1.00 93.06 207 CYS A O 1
ATOM 1595 N N . GLY A 1 208 ? 9.099 3.109 -7.558 1.00 93.94 208 GLY A N 1
ATOM 1596 C CA . GLY A 1 208 ? 9.237 2.985 -6.097 1.00 93.94 208 GLY A CA 1
ATOM 1597 C C . GLY A 1 208 ? 9.389 4.298 -5.309 1.00 93.94 208 GLY A C 1
ATOM 1598 O O . GLY A 1 208 ? 9.498 4.259 -4.088 1.00 93.94 208 GLY A O 1
ATOM 1599 N N . GLN A 1 209 ? 9.350 5.472 -5.949 1.00 94.25 209 GLN A N 1
ATOM 1600 C CA . GLN A 1 209 ? 9.547 6.753 -5.247 1.00 94.25 209 GLN A CA 1
ATOM 1601 C C . GLN A 1 209 ? 8.485 7.021 -4.164 1.00 94.25 209 GLN A C 1
ATOM 1603 O O . GLN A 1 209 ? 8.813 7.445 -3.058 1.00 94.25 209 GLN A O 1
ATOM 1608 N N . CYS A 1 210 ? 7.214 6.715 -4.447 1.00 95.94 210 CYS A N 1
ATOM 1609 C CA . CYS A 1 210 ? 6.124 6.855 -3.475 1.00 95.94 210 CYS A CA 1
ATOM 1610 C C . CYS A 1 210 ? 6.290 5.948 -2.241 1.00 95.94 210 CYS A C 1
ATOM 1612 O O . CYS A 1 210 ? 5.884 6.337 -1.150 1.00 95.94 210 CYS A O 1
ATOM 1614 N N . MET A 1 211 ? 6.904 4.772 -2.407 1.00 95.31 211 MET A N 1
ATOM 1615 C CA . MET A 1 211 ? 7.199 3.837 -1.317 1.00 95.31 211 MET A CA 1
ATOM 1616 C C . MET A 1 211 ? 8.316 4.392 -0.428 1.00 95.31 211 MET A C 1
ATOM 1618 O O . MET A 1 211 ? 8.160 4.460 0.789 1.00 95.31 211 MET A O 1
ATOM 1622 N N . ARG A 1 212 ? 9.391 4.903 -1.046 1.00 92.94 212 ARG A N 1
ATOM 1623 C CA . ARG A 1 212 ? 10.525 5.511 -0.337 1.00 92.94 212 ARG A CA 1
ATOM 1624 C C . ARG A 1 212 ? 10.118 6.715 0.508 1.00 92.94 212 ARG A C 1
ATOM 1626 O O . ARG A 1 212 ? 10.528 6.826 1.656 1.00 92.94 212 ARG A O 1
ATOM 1633 N N . ILE A 1 213 ? 9.315 7.624 -0.044 1.00 94.06 213 ILE A N 1
ATOM 1634 C CA . ILE A 1 213 ? 8.932 8.853 0.670 1.00 94.06 213 ILE A CA 1
ATOM 1635 C C . ILE A 1 213 ? 7.888 8.611 1.765 1.00 94.06 213 ILE A C 1
ATOM 1637 O O . ILE A 1 213 ? 7.633 9.492 2.580 1.00 94.06 213 ILE A O 1
ATOM 1641 N N . CYS A 1 214 ? 7.258 7.434 1.795 1.00 95.06 214 CYS A N 1
ATOM 1642 C CA . CYS A 1 214 ? 6.233 7.125 2.780 1.00 95.06 214 CYS A CA 1
ATOM 1643 C C . CYS A 1 214 ? 6.831 7.167 4.200 1.00 95.06 214 CYS A C 1
ATOM 1645 O O . CYS A 1 214 ? 7.735 6.374 4.482 1.00 95.06 214 CYS A O 1
ATOM 1647 N N . PRO A 1 215 ? 6.357 8.050 5.101 1.00 93.25 215 PRO A N 1
ATOM 1648 C CA . PRO A 1 215 ? 6.910 8.154 6.451 1.00 93.25 215 PRO A CA 1
ATOM 1649 C C . PRO A 1 215 ? 6.515 6.966 7.332 1.00 93.25 215 PRO A C 1
ATOM 1651 O O . PRO A 1 215 ? 7.298 6.556 8.178 1.00 93.25 215 PRO A O 1
ATOM 1654 N N . SER A 1 216 ? 5.331 6.383 7.110 1.00 94.31 216 SER A N 1
ATOM 1655 C CA . SER A 1 216 ? 4.861 5.213 7.856 1.00 94.31 216 SER A CA 1
ATOM 1656 C C . SER A 1 216 ? 5.288 3.878 7.252 1.00 94.31 216 SER A C 1
ATOM 1658 O O . SER A 1 216 ? 4.952 2.843 7.809 1.00 94.31 216 SER A O 1
ATOM 1660 N N . ASN A 1 217 ? 6.004 3.888 6.119 1.00 94.31 217 ASN A N 1
ATOM 1661 C CA . ASN A 1 217 ? 6.401 2.694 5.364 1.00 94.31 217 ASN A CA 1
ATOM 1662 C C . ASN A 1 217 ? 5.224 1.780 4.958 1.00 94.31 217 ASN A C 1
ATOM 1664 O O . ASN A 1 217 ? 5.458 0.653 4.581 1.00 94.31 217 ASN A O 1
ATOM 1668 N N . VAL A 1 218 ? 3.985 2.279 4.917 1.00 95.62 218 VAL A N 1
ATOM 1669 C CA . VAL A 1 218 ? 2.783 1.482 4.589 1.00 95.62 218 VAL A CA 1
ATOM 1670 C C . VAL A 1 218 ? 2.599 1.196 3.089 1.00 95.62 218 VAL A C 1
ATOM 1672 O O . VAL A 1 218 ? 1.716 0.436 2.699 1.00 95.62 218 VAL A O 1
ATOM 1675 N N . ILE A 1 219 ? 3.366 1.851 2.208 1.00 96.38 219 ILE A N 1
ATOM 1676 C CA . ILE A 1 219 ? 3.269 1.659 0.753 1.00 96.38 219 ILE A CA 1
ATOM 1677 C C . ILE A 1 219 ? 4.313 0.630 0.318 1.00 96.38 219 ILE A C 1
ATOM 1679 O O . ILE A 1 219 ? 5.514 0.891 0.406 1.00 96.38 219 ILE A O 1
ATOM 1683 N N . HIS A 1 220 ? 3.849 -0.486 -0.235 1.00 95.00 220 HIS A N 1
ATOM 1684 C CA . HIS A 1 220 ? 4.669 -1.617 -0.652 1.00 95.00 220 HIS A CA 1
ATOM 1685 C C . HIS A 1 220 ? 4.525 -1.921 -2.144 1.00 95.00 220 HIS A C 1
ATOM 1687 O O . HIS A 1 220 ? 3.509 -1.578 -2.758 1.00 95.00 220 HIS A O 1
ATOM 1693 N N . PRO A 1 221 ? 5.541 -2.548 -2.758 1.00 94.50 221 PRO A N 1
ATOM 1694 C CA . PRO A 1 221 ? 5.408 -3.136 -4.084 1.00 94.50 221 PRO A CA 1
ATOM 1695 C C . PRO A 1 221 ? 4.404 -4.292 -4.054 1.00 94.50 221 PRO A C 1
ATOM 1697 O O . PRO A 1 221 ? 4.548 -5.228 -3.278 1.00 94.50 221 PRO A O 1
ATOM 1700 N N . ALA A 1 222 ? 3.399 -4.232 -4.922 1.00 92.56 222 ALA A N 1
ATOM 1701 C CA . ALA A 1 222 ? 2.445 -5.315 -5.106 1.00 92.56 222 ALA A CA 1
ATOM 1702 C C . ALA A 1 222 ? 3.146 -6.592 -5.583 1.00 92.56 222 ALA A C 1
ATOM 1704 O O . ALA A 1 222 ? 3.878 -6.564 -6.576 1.00 92.56 222 ALA A O 1
ATOM 1705 N N . GLY A 1 223 ? 2.878 -7.704 -4.904 1.00 88.88 223 GLY A N 1
ATOM 1706 C CA . GLY A 1 223 ? 3.248 -9.036 -5.372 1.00 88.88 223 GLY A CA 1
ATOM 1707 C C . GLY A 1 223 ? 2.293 -9.563 -6.444 1.00 88.88 223 GLY A C 1
ATOM 1708 O O . GLY A 1 223 ? 1.318 -8.911 -6.825 1.00 88.88 223 GLY A O 1
ATOM 1709 N N . LEU A 1 224 ? 2.542 -10.793 -6.896 1.00 82.00 224 LEU A N 1
ATOM 1710 C CA . LEU A 1 224 ? 1.679 -11.485 -7.865 1.00 82.00 224 LEU A CA 1
ATOM 1711 C C . LEU A 1 224 ? 0.277 -11.790 -7.310 1.00 82.00 224 LEU A C 1
ATOM 1713 O O . LEU A 1 224 ? -0.674 -11.895 -8.075 1.00 82.00 224 LEU A O 1
ATOM 1717 N N . SER A 1 225 ? 0.138 -11.910 -5.988 1.00 70.56 225 SER A N 1
ATOM 1718 C CA . SER A 1 225 ? -1.132 -12.196 -5.305 1.00 70.56 225 SER A CA 1
ATOM 1719 C C . SER A 1 225 ? -2.059 -10.983 -5.185 1.00 70.56 225 SER A C 1
ATOM 1721 O O . SER A 1 225 ? -3.260 -11.145 -4.983 1.00 70.56 225 SER A O 1
ATOM 1723 N N . ALA A 1 226 ? -1.527 -9.764 -5.308 1.00 67.00 226 ALA A N 1
ATOM 1724 C CA . ALA A 1 226 ? -2.297 -8.540 -5.113 1.00 67.00 226 ALA A CA 1
ATOM 1725 C C . ALA A 1 226 ? -3.173 -8.177 -6.328 1.00 67.00 226 ALA A C 1
ATOM 1727 O O . ALA A 1 226 ? -4.070 -7.350 -6.195 1.00 67.00 226 ALA A O 1
ATOM 1728 N N . GLY A 1 227 ? -2.984 -8.802 -7.496 1.00 67.12 227 GLY A N 1
ATOM 1729 C CA . GLY A 1 227 ? -3.797 -8.509 -8.677 1.00 67.12 227 GLY A CA 1
ATOM 1730 C C . GLY A 1 227 ? -3.386 -9.270 -9.937 1.00 67.12 227 GLY A C 1
ATOM 1731 O O . GLY A 1 227 ? -3.016 -10.437 -9.893 1.00 67.12 227 GLY A O 1
ATOM 1732 N N . SER A 1 228 ? -3.512 -8.620 -11.094 1.00 74.12 228 SER A N 1
ATOM 1733 C CA . SER A 1 228 ? -2.985 -9.114 -12.373 1.00 74.12 228 SER A CA 1
ATOM 1734 C C . SER A 1 228 ? -1.471 -8.891 -12.462 1.00 74.12 228 SER A C 1
ATOM 1736 O O . SER A 1 228 ? -0.912 -8.067 -11.736 1.00 74.12 228 SER A O 1
ATOM 1738 N N . ILE A 1 229 ? -0.797 -9.551 -13.413 1.00 80.88 229 ILE A N 1
ATOM 1739 C CA . ILE A 1 229 ? 0.633 -9.299 -13.681 1.00 80.88 229 ILE A CA 1
ATOM 1740 C C . ILE A 1 229 ? 0.916 -7.819 -13.981 1.00 80.88 229 ILE A C 1
ATOM 1742 O O . ILE A 1 229 ? 2.017 -7.327 -13.748 1.00 80.88 229 ILE A O 1
ATOM 1746 N N . GLU A 1 230 ? -0.098 -7.081 -14.445 1.00 82.44 230 GLU A N 1
ATOM 1747 C CA . GLU A 1 230 ? 0.009 -5.655 -14.721 1.00 82.44 230 GLU A CA 1
ATOM 1748 C C . GLU A 1 230 ? 0.254 -4.815 -13.463 1.00 82.44 230 GLU A C 1
ATOM 1750 O O . GLU A 1 230 ? 0.928 -3.783 -13.539 1.00 82.44 230 GLU A O 1
ATOM 1755 N N . ALA A 1 231 ? -0.254 -5.279 -12.319 1.00 86.44 231 ALA A N 1
ATOM 1756 C CA . ALA A 1 231 ? -0.084 -4.647 -11.023 1.00 86.44 231 ALA A CA 1
ATOM 1757 C C . ALA A 1 231 ? 1.259 -4.995 -10.361 1.00 86.44 231 ALA A C 1
ATOM 1759 O O . ALA A 1 231 ? 1.598 -4.365 -9.363 1.00 86.44 231 ALA A O 1
ATOM 1760 N N . LEU A 1 232 ? 2.056 -5.925 -10.892 1.00 89.69 232 LEU A N 1
ATOM 1761 C CA . LEU A 1 232 ? 3.319 -6.329 -10.268 1.00 89.69 232 LEU A CA 1
ATOM 1762 C C . LEU A 1 232 ? 4.226 -5.115 -9.987 1.00 89.69 232 LEU A C 1
ATOM 1764 O O . LEU A 1 232 ? 4.464 -4.276 -10.858 1.00 89.69 232 LEU A O 1
ATOM 1768 N N . TRP A 1 233 ? 4.695 -5.004 -8.743 1.00 92.56 233 TRP A N 1
ATOM 1769 C CA . TRP A 1 233 ? 5.525 -3.922 -8.196 1.00 92.56 233 TRP A CA 1
ATOM 1770 C C . TRP A 1 233 ? 4.942 -2.504 -8.258 1.00 92.56 233 TRP A C 1
ATOM 1772 O O . TRP A 1 233 ? 5.644 -1.519 -8.011 1.00 92.56 233 TRP A O 1
ATOM 1782 N N . THR A 1 234 ? 3.655 -2.363 -8.558 1.00 93.94 234 THR A N 1
ATOM 1783 C CA . THR A 1 234 ? 2.952 -1.088 -8.380 1.00 93.94 234 THR A CA 1
ATOM 1784 C C . THR A 1 234 ? 2.687 -0.823 -6.887 1.00 93.94 234 THR A C 1
ATOM 1786 O O . THR A 1 234 ? 2.618 -1.770 -6.109 1.00 93.94 234 THR A O 1
ATOM 1789 N N . PRO A 1 235 ? 2.551 0.438 -6.437 1.00 95.19 235 PRO A N 1
ATOM 1790 C CA . PRO A 1 235 ? 2.343 0.749 -5.022 1.00 95.19 235 PRO A CA 1
ATOM 1791 C C . PRO A 1 235 ? 0.963 0.334 -4.504 1.00 95.19 235 PRO A C 1
ATOM 1793 O O . PRO A 1 235 ? -0.062 0.750 -5.047 1.00 95.19 235 PRO A O 1
ATOM 1796 N N . VAL A 1 236 ? 0.951 -0.430 -3.415 1.00 95.44 236 VAL A N 1
ATOM 1797 C CA . VAL A 1 236 ? -0.239 -0.848 -2.657 1.00 95.44 236 VAL A CA 1
ATOM 1798 C C . VAL A 1 236 ? -0.044 -0.551 -1.176 1.00 95.44 236 VAL A C 1
ATOM 1800 O O . VAL A 1 236 ? 1.087 -0.486 -0.702 1.00 95.44 236 VAL A O 1
ATOM 1803 N N . LEU A 1 237 ? -1.132 -0.336 -0.446 1.00 95.88 237 LEU A N 1
ATOM 1804 C CA . LEU A 1 237 ? -1.096 -0.152 0.998 1.00 95.88 237 LEU A CA 1
ATOM 1805 C C . LEU A 1 237 ? -1.121 -1.518 1.691 1.00 95.88 237 LEU A C 1
ATOM 1807 O O . LEU A 1 237 ? -2.042 -2.298 1.474 1.00 95.88 237 LEU A O 1
ATOM 1811 N N . ASN A 1 238 ? -0.129 -1.783 2.540 1.00 94.62 238 ASN A N 1
ATOM 1812 C CA . ASN A 1 238 ? -0.113 -2.925 3.452 1.00 94.62 238 ASN A CA 1
ATOM 1813 C C . ASN A 1 238 ? -0.044 -2.392 4.886 1.00 94.62 238 ASN A C 1
ATOM 1815 O O . ASN A 1 238 ? 1.005 -1.967 5.356 1.00 94.62 238 ASN A O 1
ATOM 1819 N N . PHE A 1 239 ? -1.177 -2.413 5.587 1.00 95.44 239 PHE A N 1
ATOM 1820 C CA . PHE A 1 239 ? -1.301 -1.837 6.928 1.00 95.44 239 PHE A CA 1
ATOM 1821 C C . PHE A 1 239 ? -0.645 -2.673 8.029 1.00 95.44 239 PHE A C 1
ATOM 1823 O O . PHE A 1 239 ? -0.559 -2.221 9.167 1.00 95.44 239 PHE A O 1
ATOM 1830 N N . ARG A 1 240 ? -0.171 -3.885 7.725 1.00 91.88 240 ARG A N 1
ATOM 1831 C CA . ARG A 1 240 ? 0.509 -4.749 8.701 1.00 91.88 240 ARG A CA 1
ATOM 1832 C C . ARG A 1 240 ? 1.998 -4.454 8.822 1.00 91.88 240 ARG A C 1
ATOM 1834 O O . ARG A 1 240 ? 2.607 -4.897 9.790 1.00 91.88 240 ARG A O 1
ATOM 1841 N N . ILE A 1 241 ? 2.565 -3.725 7.866 1.00 89.56 241 ILE A N 1
ATOM 1842 C CA . ILE A 1 241 ? 3.986 -3.396 7.820 1.00 89.56 241 ILE A CA 1
ATOM 1843 C C . ILE A 1 241 ? 4.156 -1.889 7.979 1.00 89.56 241 ILE A C 1
ATOM 1845 O O . ILE A 1 241 ? 3.298 -1.101 7.580 1.00 89.56 241 ILE A O 1
ATOM 1849 N N . GLY A 1 242 ? 5.272 -1.501 8.589 1.00 88.62 242 GLY A N 1
ATOM 1850 C CA . GLY A 1 242 ? 5.606 -0.114 8.860 1.00 88.62 242 GLY A CA 1
ATOM 1851 C C . GLY A 1 242 ? 5.332 0.270 10.308 1.00 88.62 242 GLY A C 1
ATOM 1852 O O . GLY A 1 242 ? 5.338 -0.580 11.194 1.00 88.62 242 GLY A O 1
ATOM 1853 N N . THR A 1 243 ? 5.140 1.564 10.545 1.00 92.19 243 THR A N 1
ATOM 1854 C CA . THR A 1 243 ? 5.003 2.136 11.898 1.00 92.19 243 THR A CA 1
ATOM 1855 C C . THR A 1 243 ? 3.584 2.585 12.237 1.00 92.19 243 THR A C 1
ATOM 1857 O O . THR A 1 243 ? 3.326 2.997 13.360 1.00 92.19 243 THR A O 1
ATOM 1860 N N . SER A 1 244 ? 2.691 2.623 11.245 1.00 94.12 244 SER A N 1
ATOM 1861 C CA . SER A 1 244 ? 1.279 3.000 11.377 1.00 94.12 244 SER A CA 1
ATOM 1862 C C . SER A 1 244 ? 0.545 2.730 10.056 1.00 94.12 244 SER A C 1
ATOM 1864 O O . SER A 1 244 ? 1.128 2.253 9.083 1.00 94.12 244 SER A O 1
ATOM 1866 N N . GLY A 1 245 ? -0.737 3.098 9.980 1.00 95.31 245 GLY A N 1
ATOM 1867 C CA . GLY A 1 245 ? -1.470 3.156 8.713 1.00 95.31 245 GLY A CA 1
ATOM 1868 C C . GLY A 1 245 ? -1.056 4.314 7.783 1.00 95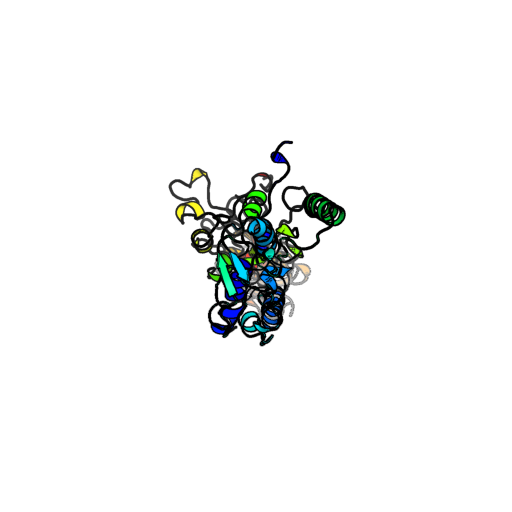.31 245 GLY A C 1
ATOM 1869 O O . GLY A 1 245 ? -0.030 4.983 7.936 1.00 95.31 245 GLY A O 1
ATOM 1870 N N . CYS A 1 246 ? -1.894 4.601 6.787 1.00 96.56 246 CYS A N 1
ATOM 1871 C CA . CYS A 1 246 ? -1.777 5.797 5.957 1.00 96.56 246 CYS A CA 1
ATOM 1872 C C . CYS A 1 246 ? -2.185 7.042 6.760 1.00 96.56 246 CYS A C 1
ATOM 1874 O O . CYS A 1 246 ? -3.353 7.219 7.107 1.00 96.56 246 CYS A O 1
ATOM 1876 N N . GLN A 1 247 ? -1.232 7.930 7.037 1.00 95.56 247 GLN A N 1
ATOM 1877 C CA . GLN A 1 247 ? -1.478 9.109 7.866 1.00 95.56 247 GLN A CA 1
ATOM 1878 C C . GLN A 1 247 ? -2.471 10.088 7.218 1.00 95.56 247 GLN A C 1
ATOM 1880 O O . GLN A 1 247 ? -2.318 10.491 6.062 1.00 95.56 247 GLN A O 1
ATOM 1885 N N . PHE A 1 248 ? -3.472 10.520 7.992 1.00 93.12 248 PHE A N 1
ATOM 1886 C CA . PHE A 1 248 ? -4.540 11.409 7.518 1.00 93.12 248 PHE A CA 1
ATOM 1887 C C . PHE A 1 248 ? -4.028 12.798 7.096 1.00 93.12 248 PHE A C 1
ATOM 1889 O O . PHE A 1 248 ? -4.541 13.393 6.150 1.00 93.12 248 PHE A O 1
ATOM 1896 N N . ASN A 1 249 ? -2.966 13.281 7.746 1.00 94.19 249 ASN A N 1
ATOM 1897 C CA . ASN A 1 249 ? -2.337 14.579 7.486 1.00 94.19 249 ASN A CA 1
ATOM 1898 C C . ASN A 1 249 ? -1.162 14.508 6.486 1.00 94.19 249 ASN A C 1
ATOM 1900 O O . ASN A 1 249 ? -0.321 15.401 6.479 1.00 94.19 249 ASN A O 1
ATOM 1904 N N . CYS A 1 250 ? -1.074 13.461 5.657 1.00 95.69 250 CYS A N 1
ATOM 1905 C CA . CYS A 1 250 ? 0.044 13.247 4.733 1.00 95.69 250 CYS A CA 1
ATOM 1906 C C . CYS A 1 250 ? -0.409 13.174 3.264 1.00 95.69 250 CYS A C 1
ATOM 1908 O O . CYS A 1 250 ? -1.422 12.554 2.935 1.00 95.69 250 CYS A O 1
ATOM 1910 N N . ILE A 1 251 ? 0.383 13.788 2.378 1.00 96.44 251 ILE A N 1
ATOM 1911 C CA . ILE A 1 251 ? 0.176 13.864 0.916 1.00 96.44 251 ILE A CA 1
ATOM 1912 C C . ILE A 1 251 ? 1.477 13.641 0.117 1.00 96.44 251 ILE A C 1
ATOM 1914 O O . ILE A 1 251 ? 1.526 13.873 -1.088 1.00 96.44 251 ILE A O 1
ATOM 1918 N N . ALA A 1 252 ? 2.539 13.154 0.767 1.00 96.44 252 ALA A N 1
ATOM 1919 C CA . ALA A 1 252 ? 3.885 13.092 0.189 1.00 96.44 252 ALA A CA 1
ATOM 1920 C C . ALA A 1 252 ? 3.982 12.244 -1.096 1.00 96.44 252 ALA A C 1
ATOM 1922 O O . ALA A 1 252 ? 4.677 12.615 -2.041 1.00 96.44 252 ALA A O 1
ATOM 1923 N N . CYS A 1 253 ? 3.256 11.122 -1.165 1.00 96.25 253 CYS A N 1
ATOM 1924 C CA . CYS A 1 253 ? 3.302 10.221 -2.321 1.00 96.25 253 CYS A CA 1
ATOM 1925 C C . CYS A 1 253 ? 2.780 10.858 -3.623 1.00 96.25 253 CYS A C 1
ATOM 1927 O O . CYS A 1 253 ? 3.299 10.536 -4.692 1.00 96.25 253 CYS A O 1
ATOM 1929 N N . GLY A 1 254 ? 1.801 11.767 -3.536 1.00 95.25 254 GLY A N 1
ATOM 1930 C CA . GLY A 1 254 ? 1.234 12.463 -4.694 1.00 95.25 254 GLY A CA 1
ATOM 1931 C C . GLY A 1 254 ? 2.148 13.553 -5.254 1.00 95.25 254 GLY A C 1
ATOM 1932 O O . GLY A 1 254 ? 2.159 13.770 -6.459 1.00 95.25 254 GLY A O 1
ATOM 1933 N N . TYR A 1 255 ? 2.966 14.193 -4.411 1.00 92.50 255 TYR A N 1
ATOM 1934 C CA . TYR A 1 255 ? 3.932 15.206 -4.860 1.00 92.50 255 TYR A CA 1
ATOM 1935 C C . TYR A 1 255 ? 5.151 14.622 -5.572 1.00 92.50 255 TYR A C 1
ATOM 1937 O O . TYR A 1 255 ? 5.757 15.300 -6.394 1.00 92.50 255 TYR A O 1
ATOM 1945 N N . LEU A 1 256 ? 5.520 13.376 -5.264 1.00 93.81 256 LEU A N 1
ATOM 1946 C CA . LEU A 1 256 ? 6.726 12.757 -5.815 1.00 93.81 256 LEU A CA 1
ATOM 1947 C C . LEU A 1 256 ? 6.463 11.933 -7.086 1.00 93.81 256 LEU A C 1
ATOM 1949 O O . LEU A 1 256 ? 7.406 11.488 -7.735 1.00 93.81 256 LEU A O 1
ATOM 1953 N N . CYS A 1 257 ? 5.201 11.669 -7.438 1.00 95.44 257 CYS A N 1
ATOM 1954 C CA . CYS A 1 257 ? 4.872 10.804 -8.567 1.00 95.44 257 CYS A CA 1
ATOM 1955 C C . CYS A 1 257 ? 5.214 11.483 -9.911 1.00 95.44 257 CYS A C 1
ATOM 1957 O O . CYS A 1 257 ? 4.515 12.416 -10.304 1.00 95.44 257 CYS A O 1
ATOM 1959 N N . PRO A 1 258 ? 6.214 10.992 -10.673 1.00 93.56 258 PRO A N 1
ATOM 1960 C CA . PRO A 1 258 ? 6.686 11.685 -11.875 1.00 93.56 258 PRO A CA 1
ATOM 1961 C C . PRO A 1 258 ? 5.688 11.635 -13.039 1.00 93.56 258 PRO A C 1
ATOM 1963 O O . PRO A 1 258 ? 5.744 12.461 -13.940 1.00 93.56 258 PRO A O 1
ATOM 1966 N N . THR A 1 259 ? 4.774 10.663 -13.036 1.00 93.56 259 THR A N 1
ATOM 1967 C CA . THR A 1 259 ? 3.791 10.452 -14.110 1.00 93.56 259 THR A CA 1
ATOM 1968 C C . THR A 1 259 ? 2.370 10.841 -13.718 1.00 93.56 259 THR A C 1
ATOM 1970 O O . THR A 1 259 ? 1.428 10.580 -14.468 1.00 93.56 259 THR A O 1
ATOM 1973 N N . ALA A 1 260 ? 2.192 11.411 -12.520 1.00 95.56 260 ALA A N 1
ATOM 1974 C CA . ALA A 1 260 ? 0.884 11.700 -11.937 1.00 95.56 260 ALA A CA 1
ATOM 1975 C C . ALA A 1 260 ? -0.081 10.489 -11.943 1.00 95.56 260 ALA A C 1
ATOM 1977 O O . ALA A 1 260 ? -1.298 10.658 -12.015 1.00 95.56 260 ALA A O 1
ATOM 1978 N N . ALA A 1 261 ? 0.450 9.259 -11.861 1.00 95.69 261 ALA A N 1
ATOM 1979 C CA . ALA A 1 261 ? -0.351 8.061 -11.588 1.00 95.69 261 ALA A CA 1
ATOM 1980 C C . ALA A 1 261 ? -0.991 8.147 -10.192 1.00 95.69 261 ALA A C 1
ATOM 1982 O O . ALA A 1 261 ? -2.141 7.760 -9.996 1.00 95.69 261 ALA A O 1
ATOM 1983 N N . ILE A 1 262 ? -0.249 8.717 -9.239 1.00 97.19 262 ILE A N 1
ATOM 1984 C CA . ILE A 1 262 ? -0.775 9.286 -8.001 1.00 97.19 262 ILE A CA 1
ATOM 1985 C C . ILE A 1 262 ? -0.745 10.796 -8.207 1.00 97.19 262 ILE A C 1
ATOM 1987 O O . ILE A 1 262 ? 0.334 11.379 -8.297 1.00 97.19 262 ILE A O 1
ATOM 1991 N N . ARG A 1 263 ? -1.910 11.424 -8.357 1.00 96.38 263 ARG A N 1
ATOM 1992 C CA . ARG A 1 263 ? -1.984 12.865 -8.598 1.00 96.38 263 ARG A CA 1
ATOM 1993 C C . ARG A 1 263 ? -1.597 13.640 -7.331 1.00 96.38 263 ARG A C 1
ATOM 1995 O O . ARG A 1 263 ? -1.887 13.169 -6.226 1.00 96.38 263 ARG A O 1
ATOM 2002 N N . PRO A 1 264 ? -0.998 14.831 -7.464 1.00 96.06 264 PRO A N 1
ATOM 2003 C CA . PRO A 1 264 ? -0.802 15.713 -6.324 1.00 96.06 264 PRO A CA 1
ATOM 2004 C C . PRO A 1 264 ? -2.160 16.091 -5.716 1.00 96.06 264 PRO A C 1
ATOM 2006 O O . PRO A 1 264 ? -3.131 16.343 -6.432 1.00 96.06 264 PRO A O 1
ATOM 2009 N N . LEU A 1 265 ? -2.219 16.102 -4.386 1.00 94.56 265 LEU A N 1
ATOM 2010 C CA . LEU A 1 265 ? -3.389 16.479 -3.591 1.00 94.56 265 LEU A CA 1
ATOM 2011 C C . LEU A 1 265 ? -3.004 17.638 -2.681 1.00 94.56 265 LEU A C 1
ATOM 2013 O O . LEU A 1 265 ? -1.870 17.680 -2.214 1.00 94.56 265 LEU A O 1
ATOM 2017 N N . SER A 1 266 ? -3.948 18.520 -2.353 1.00 96.00 266 SER A N 1
ATOM 2018 C CA . SER A 1 266 ? -3.789 19.412 -1.200 1.00 96.00 266 SER A CA 1
ATOM 2019 C C . SER A 1 266 ? -4.249 18.717 0.088 1.00 96.00 266 SER A C 1
ATOM 2021 O O . SER A 1 266 ? -5.029 17.761 0.049 1.00 96.00 266 SER A O 1
ATOM 2023 N N . LEU A 1 267 ? -3.805 19.203 1.255 1.00 95.81 267 LEU A N 1
ATOM 2024 C CA . LEU A 1 267 ? -4.314 18.701 2.540 1.00 95.81 267 LEU A CA 1
ATOM 2025 C C . LEU A 1 267 ? -5.817 18.960 2.689 1.00 95.81 267 LEU A C 1
ATOM 2027 O O . LEU A 1 267 ? -6.526 18.120 3.240 1.00 95.81 267 LEU A O 1
ATOM 2031 N N . ASP A 1 268 ? -6.302 20.087 2.164 1.00 96.00 268 ASP A N 1
ATOM 2032 C CA . ASP A 1 268 ? -7.723 20.425 2.196 1.00 96.00 268 ASP A CA 1
ATOM 2033 C C . ASP A 1 268 ? -8.552 19.423 1.378 1.00 96.00 268 ASP A C 1
ATOM 2035 O O . ASP A 1 268 ? -9.607 18.986 1.830 1.00 96.00 268 ASP A O 1
ATOM 2039 N N . GLU A 1 269 ? -8.049 18.996 0.214 1.00 95.62 269 GLU A N 1
ATOM 2040 C CA . GLU A 1 269 ? -8.688 17.960 -0.602 1.00 95.62 269 GLU A CA 1
ATOM 2041 C C . GLU A 1 269 ? -8.626 16.591 0.076 1.00 95.62 269 GLU A C 1
ATOM 2043 O O . GLU A 1 269 ? -9.639 15.904 0.179 1.00 95.62 269 GLU A O 1
ATOM 2048 N N . ARG A 1 270 ? -7.451 16.206 0.595 1.00 95.00 270 ARG A N 1
ATOM 2049 C CA . ARG A 1 270 ? -7.251 14.932 1.304 1.00 95.00 270 ARG A CA 1
ATOM 2050 C C . ARG A 1 270 ? -8.259 14.763 2.441 1.00 95.00 270 ARG A C 1
ATOM 2052 O O . ARG A 1 270 ? -8.813 13.674 2.598 1.00 95.00 270 ARG A O 1
ATOM 2059 N N . LYS A 1 271 ? -8.484 15.836 3.202 1.00 94.81 271 LYS A N 1
ATOM 2060 C CA . LYS A 1 271 ? -9.384 15.884 4.359 1.00 94.81 271 LYS A CA 1
ATOM 2061 C C . LYS A 1 271 ? -10.837 16.189 4.005 1.00 94.81 271 LYS A C 1
ATOM 2063 O O . LYS A 1 271 ? -11.693 16.002 4.861 1.00 94.81 271 LYS A O 1
ATOM 2068 N N . GLY A 1 272 ? -11.118 16.661 2.792 1.00 94.31 272 GLY A N 1
ATOM 2069 C CA . GLY A 1 272 ? -12.464 17.070 2.403 1.00 94.31 272 GLY A CA 1
ATOM 2070 C C . GLY A 1 272 ? -12.958 18.297 3.162 1.00 94.31 272 GLY A C 1
ATOM 2071 O O . GLY A 1 272 ? -14.088 18.301 3.630 1.00 94.31 272 GLY A O 1
ATOM 2072 N N . ILE A 1 273 ? -12.112 19.313 3.336 1.00 94.06 273 ILE A N 1
ATOM 2073 C CA . ILE A 1 273 ? -12.459 20.562 4.035 1.00 94.06 273 ILE A CA 1
ATOM 2074 C C . ILE A 1 273 ? -12.445 21.759 3.074 1.00 94.06 273 ILE A C 1
ATOM 2076 O O . ILE A 1 273 ? -11.999 21.656 1.928 1.00 94.06 273 ILE A O 1
ATOM 2080 N N . LYS A 1 274 ? -12.937 22.916 3.539 1.00 94.69 274 LYS A N 1
ATOM 2081 C CA . LYS A 1 274 ? -13.061 24.156 2.748 1.00 94.69 274 LYS A CA 1
ATOM 2082 C C . LYS A 1 274 ? -13.826 23.899 1.439 1.00 94.69 274 LYS A C 1
ATOM 2084 O O . LYS A 1 274 ? -14.928 23.360 1.474 1.00 94.69 274 LYS A O 1
ATOM 2089 N N . GLN A 1 275 ? -13.231 24.208 0.286 1.00 95.19 275 GLN A N 1
ATOM 2090 C CA . GLN A 1 275 ? -13.833 24.003 -1.036 1.00 95.19 275 GLN A CA 1
ATOM 2091 C C . GLN A 1 275 ? -14.151 22.532 -1.369 1.00 95.19 275 GLN A C 1
ATOM 2093 O O . GLN A 1 275 ? -14.897 22.265 -2.308 1.00 95.19 275 GLN A O 1
ATOM 2098 N N . TYR A 1 276 ? -13.609 21.571 -0.611 1.00 94.00 276 TYR A N 1
ATOM 2099 C CA . TYR A 1 276 ? -13.844 20.137 -0.806 1.00 94.00 276 TYR A CA 1
ATOM 2100 C C . TYR A 1 276 ? -14.874 19.541 0.163 1.00 94.00 276 TYR A C 1
ATOM 2102 O O . TYR A 1 276 ? -15.140 18.344 0.079 1.00 94.00 276 TYR A O 1
ATOM 2110 N N . ALA A 1 277 ? -15.498 20.352 1.029 1.00 92.69 277 ALA A N 1
ATOM 2111 C CA . ALA A 1 277 ? -16.480 19.891 2.019 1.00 92.69 277 ALA A CA 1
ATOM 2112 C C . ALA A 1 277 ? -17.639 19.092 1.404 1.00 92.69 277 ALA A C 1
ATOM 2114 O O . ALA A 1 277 ? -18.050 18.077 1.955 1.00 92.69 277 ALA A O 1
ATOM 2115 N N . VAL A 1 278 ? -18.110 19.496 0.218 1.00 92.19 278 VAL A N 1
ATOM 2116 C CA . VAL A 1 278 ? -19.200 18.809 -0.499 1.00 92.19 278 VAL A CA 1
ATOM 2117 C C . VAL A 1 278 ? -18.781 17.424 -1.002 1.00 92.19 278 VAL A C 1
ATOM 2119 O O . VAL A 1 278 ? -19.585 16.499 -1.007 1.00 92.19 278 VAL A O 1
ATOM 2122 N N . LYS A 1 279 ? -17.523 17.262 -1.435 1.00 90.38 279 LYS A N 1
ATOM 2123 C CA . LYS A 1 279 ? -17.007 15.969 -1.919 1.00 90.38 279 LYS A CA 1
ATOM 2124 C C . LYS A 1 279 ? -16.619 15.031 -0.773 1.00 90.38 279 LYS A C 1
ATOM 2126 O O . LYS A 1 279 ? -16.608 13.820 -0.973 1.00 90.38 279 LYS A O 1
ATOM 2131 N N . GLY A 1 280 ? -16.306 15.584 0.398 1.00 91.50 280 GLY A N 1
ATOM 2132 C CA . GLY A 1 280 ? -15.793 14.834 1.537 1.00 91.50 280 GLY A CA 1
ATOM 2133 C C . GLY A 1 280 ? -14.326 14.407 1.373 1.00 91.50 280 GLY A C 1
ATOM 2134 O O . GLY A 1 280 ? -13.677 14.740 0.376 1.00 91.50 280 GLY A O 1
ATOM 2135 N N . PRO A 1 281 ? -13.762 13.719 2.384 1.00 94.31 281 PRO A N 1
ATOM 2136 C CA . PRO A 1 281 ? -12.369 13.284 2.381 1.00 94.31 281 PRO A CA 1
ATOM 2137 C C . PRO A 1 281 ? -12.099 12.219 1.318 1.00 94.31 281 PRO A C 1
ATOM 2139 O O . PRO A 1 281 ? -12.967 11.414 0.978 1.00 94.31 281 PRO A O 1
ATOM 2142 N N . ILE A 1 282 ? -10.850 12.149 0.855 1.00 95.19 282 ILE A N 1
ATOM 2143 C CA . ILE A 1 282 ? -10.412 11.084 -0.054 1.00 95.19 282 ILE A CA 1
ATOM 2144 C C . ILE A 1 282 ? -10.373 9.753 0.705 1.00 95.19 282 ILE A C 1
ATOM 2146 O O . ILE A 1 282 ? -9.523 9.551 1.578 1.00 95.19 282 ILE A O 1
ATOM 2150 N N . LYS A 1 283 ? -11.254 8.830 0.321 1.00 96.06 283 LYS A N 1
ATOM 2151 C CA . LYS A 1 283 ? -11.324 7.463 0.839 1.00 96.06 283 LYS A CA 1
ATOM 2152 C C . LYS A 1 283 ? -10.426 6.547 0.016 1.00 96.06 283 LYS A C 1
ATOM 2154 O O . LYS A 1 283 ? -10.558 6.478 -1.205 1.00 96.06 283 LYS A O 1
ATOM 2159 N N . THR A 1 284 ? -9.523 5.838 0.684 1.00 96.00 284 THR A N 1
ATOM 2160 C CA . THR A 1 284 ? -8.723 4.759 0.078 1.00 96.00 284 THR A CA 1
ATOM 2161 C C . THR A 1 284 ? -9.396 3.395 0.223 1.00 96.00 284 THR A C 1
ATOM 2163 O O . THR A 1 284 ? -9.000 2.462 -0.458 1.00 96.00 284 THR A O 1
ATOM 2166 N N . GLY A 1 285 ? -10.407 3.282 1.087 1.00 96.00 285 GLY A N 1
ATOM 2167 C CA . GLY A 1 285 ? -11.143 2.049 1.349 1.00 96.00 285 GLY A CA 1
ATOM 2168 C C . GLY A 1 285 ? -12.034 2.161 2.589 1.00 96.00 285 GLY A C 1
ATOM 2169 O O . GLY A 1 285 ? -12.219 3.258 3.124 1.00 96.00 285 GLY A O 1
ATOM 2170 N N . THR A 1 286 ? -12.519 1.026 3.089 1.00 97.31 286 THR A N 1
ATOM 2171 C CA . THR A 1 286 ? -13.363 0.912 4.289 1.00 97.31 286 THR A CA 1
ATOM 2172 C C . THR A 1 286 ? -12.862 -0.191 5.211 1.00 97.31 286 THR A C 1
ATOM 2174 O O . THR A 1 286 ? -12.394 -1.229 4.756 1.00 97.31 286 THR A O 1
ATOM 2177 N N . ALA A 1 287 ? -12.953 0.042 6.521 1.00 97.75 287 ALA A N 1
ATOM 2178 C CA . ALA A 1 287 ? -12.621 -0.949 7.536 1.00 97.75 287 ALA A CA 1
ATOM 2179 C C . ALA A 1 287 ? -13.812 -1.877 7.827 1.00 97.75 287 ALA A C 1
ATOM 2181 O O . ALA A 1 287 ? -14.922 -1.405 8.060 1.00 97.75 287 ALA A O 1
ATOM 2182 N N . PHE A 1 288 ? -13.555 -3.178 7.897 1.00 97.38 288 PHE A N 1
ATOM 2183 C CA . PHE A 1 288 ? -14.517 -4.219 8.245 1.00 97.38 288 PHE A CA 1
ATOM 2184 C C . PHE A 1 288 ? -14.041 -4.982 9.476 1.00 97.38 288 PHE A C 1
ATOM 2186 O O . PHE A 1 288 ? -12.853 -5.288 9.609 1.00 97.38 288 PHE A O 1
ATOM 2193 N N . LEU A 1 289 ? -14.976 -5.290 10.376 1.00 97.31 289 LEU A N 1
ATOM 2194 C CA . LEU A 1 289 ? -14.713 -6.019 11.612 1.00 97.31 289 LEU A CA 1
ATOM 2195 C C . LEU A 1 289 ? -15.132 -7.482 11.483 1.00 97.31 289 LEU A C 1
ATOM 2197 O O . LEU A 1 289 ? -16.300 -7.785 11.260 1.00 97.31 289 LEU A O 1
ATOM 2201 N N . ASP A 1 290 ? -14.185 -8.379 11.710 1.00 97.31 290 ASP A N 1
ATOM 2202 C CA . ASP A 1 290 ? -14.421 -9.800 11.915 1.00 97.31 290 ASP A CA 1
ATOM 2203 C C . ASP A 1 290 ? -14.762 -10.047 13.392 1.00 97.31 290 ASP A C 1
ATOM 2205 O O . ASP A 1 290 ? -13.889 -10.055 14.270 1.00 97.31 290 ASP A O 1
ATOM 2209 N N . GLN A 1 291 ? -16.053 -10.232 13.672 1.00 96.19 291 GLN A N 1
ATOM 2210 C CA . GLN A 1 291 ? -16.550 -10.486 15.025 1.00 96.19 291 GLN A CA 1
ATOM 2211 C C . GLN A 1 291 ? -15.997 -11.788 15.617 1.00 96.19 291 GLN A C 1
ATOM 2213 O O . GLN A 1 291 ? -15.783 -11.839 16.822 1.00 96.19 291 GLN A O 1
ATOM 2218 N N . GLY A 1 292 ? -15.676 -12.793 14.793 1.00 96.62 292 GLY A N 1
ATOM 2219 C CA . GLY A 1 292 ? -15.091 -14.060 15.244 1.00 96.62 292 GLY A CA 1
ATOM 2220 C C . GLY A 1 292 ? -13.636 -13.939 15.707 1.00 96.62 292 GLY A C 1
ATOM 2221 O O . GLY A 1 292 ? -13.101 -14.856 16.328 1.00 96.62 292 GLY A O 1
ATOM 2222 N N . ARG A 1 293 ? -12.979 -12.805 15.433 1.00 96.62 293 ARG A N 1
ATOM 2223 C CA . ARG A 1 293 ? -11.602 -12.515 15.870 1.00 96.62 293 ARG A CA 1
ATOM 2224 C C . ARG A 1 293 ? -11.509 -11.345 16.841 1.00 96.62 293 ARG A C 1
ATOM 2226 O O . ARG A 1 293 ? -10.509 -11.210 17.544 1.00 96.62 293 ARG A O 1
ATOM 2233 N N . CYS A 1 294 ? -12.501 -10.462 16.845 1.00 97.19 294 CYS A N 1
ATOM 2234 C CA . CYS A 1 294 ? -12.497 -9.262 17.666 1.00 97.19 294 CYS A CA 1
ATOM 2235 C C . CYS A 1 294 ? -12.617 -9.624 19.153 1.00 97.19 294 CYS A C 1
ATOM 2237 O O . CYS A 1 294 ? -13.536 -10.331 19.546 1.00 97.19 294 CYS A O 1
ATOM 2239 N N . LEU A 1 295 ? -11.700 -9.126 19.989 1.00 96.12 295 LEU A N 1
ATOM 2240 C CA . LEU A 1 295 ? -11.602 -9.524 21.400 1.00 96.12 295 LEU A CA 1
ATOM 2241 C C . LEU A 1 295 ? -12.902 -9.298 22.211 1.00 96.12 295 LEU A C 1
ATOM 2243 O O . LEU A 1 295 ? -13.315 -10.244 22.883 1.00 96.12 295 LEU A O 1
ATOM 2247 N N . PRO A 1 296 ? -13.606 -8.148 22.104 1.00 95.75 296 PRO A N 1
ATOM 2248 C CA . PRO A 1 296 ? -14.884 -7.939 22.796 1.00 95.75 296 PRO A CA 1
ATOM 2249 C C . PRO A 1 296 ? -16.073 -8.718 22.209 1.00 95.75 296 PRO A C 1
ATOM 2251 O O . PRO A 1 296 ? -17.149 -8.722 22.802 1.00 95.75 296 PRO A O 1
ATOM 2254 N N . TRP A 1 297 ? -15.929 -9.310 21.018 1.00 95.31 297 TRP A N 1
ATOM 2255 C CA . TRP A 1 297 ? -16.990 -10.091 20.370 1.00 95.31 297 TRP A CA 1
ATOM 2256 C C . TRP A 1 297 ? -16.792 -11.598 20.545 1.00 95.31 297 TRP A C 1
ATOM 2258 O O . TRP A 1 297 ? -17.747 -12.296 20.858 1.00 95.31 297 TRP A O 1
ATOM 2268 N N . ALA A 1 298 ? -15.570 -12.094 20.346 1.00 94.81 298 ALA A N 1
ATOM 2269 C CA . ALA A 1 298 ? -15.262 -13.522 20.318 1.00 94.81 298 ALA A CA 1
ATOM 2270 C C . ALA A 1 298 ? -14.760 -14.085 21.652 1.00 94.81 298 ALA A C 1
ATOM 2272 O O . ALA A 1 298 ? -14.837 -15.291 21.865 1.00 94.81 298 ALA A O 1
ATOM 2273 N N . MET A 1 299 ? -14.169 -13.251 22.515 1.00 92.56 299 MET A N 1
ATOM 2274 C CA . MET A 1 299 ? -13.464 -13.712 23.720 1.00 92.56 299 MET A CA 1
ATOM 2275 C C . MET A 1 299 ? -13.909 -13.007 25.001 1.00 92.56 299 MET A C 1
ATOM 2277 O O . MET A 1 299 ? -13.273 -13.214 26.031 1.00 92.56 299 MET A O 1
ATOM 2281 N N . ASP A 1 300 ? -14.926 -12.143 24.932 1.00 92.19 300 ASP A N 1
ATOM 2282 C CA . ASP A 1 300 ? -15.379 -11.305 26.047 1.00 92.19 300 ASP A CA 1
ATOM 2283 C C . ASP A 1 300 ? -14.223 -10.591 26.770 1.00 92.19 300 ASP A C 1
ATOM 2285 O O . ASP A 1 300 ? -14.148 -10.531 27.995 1.00 92.19 300 ASP A O 1
ATOM 2289 N N . LYS A 1 301 ? -13.284 -10.044 25.987 1.00 90.94 301 LYS A N 1
ATOM 2290 C CA . LYS A 1 301 ? -12.135 -9.282 26.493 1.00 90.94 301 LYS A CA 1
ATOM 2291 C C . LYS A 1 301 ? -12.285 -7.790 26.176 1.00 90.94 301 LYS A C 1
ATOM 2293 O O . LYS A 1 301 ? -12.418 -7.459 24.993 1.00 90.94 301 LYS A O 1
ATOM 2298 N N . PRO A 1 302 ? -12.205 -6.888 27.173 1.00 91.50 302 PRO A N 1
ATOM 2299 C CA . PRO A 1 302 ? -12.244 -5.443 26.955 1.00 91.50 302 PRO A CA 1
ATOM 2300 C C . PRO A 1 302 ? -11.132 -4.977 26.003 1.00 91.50 302 PRO A C 1
ATOM 2302 O O . PRO A 1 302 ? -9.961 -5.310 26.179 1.00 91.50 302 PRO A O 1
ATOM 2305 N N . CYS A 1 303 ? -11.493 -4.233 24.954 1.00 94.62 303 CYS A N 1
ATOM 2306 C CA . CYS A 1 303 ? -10.546 -3.673 23.990 1.00 94.62 303 CYS A CA 1
ATOM 2307 C C . CYS A 1 303 ? -11.191 -2.527 23.201 1.00 94.62 303 CYS A C 1
ATOM 2309 O O . CYS A 1 303 ? -12.230 -2.720 22.572 1.00 94.62 303 CYS A O 1
ATOM 2311 N N . ILE A 1 304 ? -10.533 -1.365 23.177 1.00 95.31 304 ILE A N 1
ATOM 2312 C CA . ILE A 1 304 ? -10.988 -0.158 22.460 1.00 95.31 304 ILE A CA 1
ATOM 2313 C C . ILE A 1 304 ? -9.960 0.398 21.467 1.00 95.31 304 ILE A C 1
ATOM 2315 O O . ILE A 1 304 ? -10.181 1.445 20.869 1.00 95.31 304 ILE A O 1
ATOM 2319 N N . VAL A 1 305 ? -8.860 -0.322 21.227 1.00 97.38 305 VAL A N 1
ATOM 2320 C CA . VAL A 1 305 ? -7.694 0.161 20.459 1.00 97.38 305 VAL A CA 1
ATOM 2321 C C . VAL A 1 305 ? -8.071 0.746 19.093 1.00 97.38 305 VAL A C 1
ATOM 2323 O O . VAL A 1 305 ? -7.595 1.810 18.707 1.00 97.38 305 VAL A O 1
ATOM 2326 N N . CYS A 1 306 ? -8.964 0.077 18.359 1.00 96.94 306 CYS A N 1
ATOM 2327 C CA . CYS A 1 306 ? -9.386 0.544 17.038 1.00 96.94 306 CYS A CA 1
ATOM 2328 C C . CYS A 1 306 ? -10.178 1.861 17.086 1.00 96.94 306 CYS A C 1
ATOM 2330 O O . CYS A 1 306 ? -10.027 2.687 16.187 1.00 96.94 306 CYS A O 1
ATOM 2332 N N . GLN A 1 307 ? -10.992 2.070 18.125 1.00 97.00 307 GLN A N 1
ATOM 2333 C CA . GLN A 1 307 ? -11.703 3.326 18.334 1.00 97.00 307 GLN A CA 1
ATOM 2334 C C . GLN A 1 307 ? -10.728 4.412 18.789 1.00 97.00 307 GLN A C 1
ATOM 2336 O O . GLN A 1 307 ? -10.798 5.530 18.276 1.00 97.00 307 GLN A O 1
ATOM 2341 N N . GLU A 1 308 ? -9.796 4.100 19.691 1.00 96.69 308 GLU A N 1
ATOM 2342 C CA . GLU A 1 308 ? -8.877 5.101 20.231 1.00 96.69 308 GLU A CA 1
ATOM 2343 C C . GLU A 1 308 ? -7.964 5.677 19.155 1.00 96.69 308 GLU A C 1
ATOM 2345 O O . GLU A 1 308 ? -7.891 6.894 18.987 1.00 96.69 308 GLU A O 1
ATOM 2350 N N . ASN A 1 309 ? -7.415 4.802 18.315 1.00 96.62 309 ASN A N 1
ATOM 2351 C CA . ASN A 1 309 ? -6.488 5.176 17.254 1.00 96.62 309 ASN A CA 1
ATOM 2352 C C . ASN A 1 309 ? -7.169 5.669 15.965 1.00 96.62 309 ASN A C 1
ATOM 2354 O O . ASN A 1 309 ? -6.490 5.920 14.970 1.00 96.62 309 ASN A O 1
ATOM 2358 N N . CYS A 1 310 ? -8.501 5.801 15.933 1.00 97.12 310 CYS A N 1
ATOM 2359 C CA . CYS A 1 310 ? -9.210 6.312 14.761 1.00 97.12 310 CYS A CA 1
ATOM 2360 C C . CYS A 1 310 ? -8.878 7.806 14.544 1.00 97.12 310 CYS A C 1
ATOM 2362 O O . CYS A 1 310 ? -9.288 8.633 15.359 1.00 97.12 310 CYS A O 1
ATOM 2364 N N . PRO A 1 311 ? -8.181 8.189 13.452 1.00 95.56 311 PRO A N 1
ATOM 2365 C CA . PRO A 1 311 ? -7.612 9.535 13.318 1.00 95.56 311 PRO A CA 1
ATOM 2366 C C . PRO A 1 311 ? -8.590 10.578 12.757 1.00 95.56 311 PRO A C 1
ATOM 2368 O O . PRO A 1 311 ? -8.243 11.753 12.651 1.00 95.56 311 PRO A O 1
ATOM 2371 N N . VAL A 1 312 ? -9.781 10.159 12.323 1.00 94.81 312 VAL A N 1
ATOM 2372 C CA . VAL A 1 312 ? -10.793 11.068 11.772 1.00 94.81 312 VAL A CA 1
ATOM 2373 C C . VAL A 1 312 ? -11.652 11.651 12.889 1.00 94.81 312 VAL A C 1
ATOM 2375 O O . VAL A 1 312 ? -11.916 10.986 13.889 1.00 94.81 312 VAL A O 1
ATOM 2378 N N . SER A 1 313 ? -12.100 12.892 12.706 1.00 91.88 313 SER A N 1
ATOM 2379 C CA . SER A 1 313 ? -12.991 13.583 13.635 1.00 91.88 313 SER A CA 1
ATOM 2380 C C . SER A 1 313 ? -14.215 14.106 12.877 1.00 91.88 313 SER A C 1
ATOM 2382 O O . SER A 1 313 ? -14.034 14.890 11.942 1.00 91.88 313 SER A O 1
ATOM 2384 N N . PRO A 1 314 ? -15.446 13.692 13.233 1.00 93.62 314 PRO A N 1
ATOM 2385 C CA . PRO A 1 314 ? -15.789 12.666 14.227 1.00 93.62 314 PRO A CA 1
ATOM 2386 C C . PRO A 1 314 ? -15.210 11.274 13.909 1.00 93.62 314 PRO A C 1
ATOM 2388 O O . PRO A 1 314 ? -15.029 10.932 12.739 1.00 93.62 314 PRO A O 1
ATOM 2391 N N . LYS A 1 315 ? -14.960 10.455 14.944 1.00 96.00 315 LYS A N 1
ATOM 2392 C CA . LYS A 1 315 ? -14.419 9.092 14.784 1.00 96.00 315 LYS A CA 1
ATOM 2393 C C . LYS A 1 315 ? -15.337 8.239 13.900 1.00 96.00 315 LYS A C 1
ATOM 2395 O O . LYS A 1 315 ? -16.563 8.287 14.022 1.00 96.00 315 LYS A O 1
ATOM 2400 N N . ALA A 1 316 ? -14.727 7.449 13.015 1.00 97.31 316 ALA A N 1
ATOM 2401 C CA . ALA A 1 316 ? -15.426 6.486 12.161 1.00 97.31 316 ALA A CA 1
ATOM 2402 C C . ALA A 1 316 ? -15.704 5.157 12.865 1.00 97.31 316 ALA A C 1
ATOM 2404 O O . ALA A 1 316 ? -16.491 4.357 12.376 1.00 97.31 316 ALA A O 1
ATOM 2405 N N . ILE A 1 317 ? -15.035 4.899 13.986 1.00 97.69 317 ILE A N 1
ATOM 2406 C CA . ILE A 1 317 ? -15.230 3.695 14.784 1.00 97.69 317 ILE A CA 1
ATOM 2407 C C . ILE A 1 317 ? -15.886 4.141 16.085 1.00 97.69 317 ILE A C 1
ATOM 2409 O O . ILE A 1 317 ? -15.322 4.955 16.812 1.00 97.69 317 ILE A O 1
ATOM 2413 N N . GLY A 1 318 ? -17.095 3.652 16.333 1.00 96.81 318 GLY A N 1
ATOM 2414 C CA . GLY A 1 318 ? -17.838 3.873 17.568 1.00 96.81 318 GLY A CA 1
ATOM 2415 C C . GLY A 1 318 ? -17.797 2.642 18.466 1.00 96.81 318 GLY A C 1
ATOM 2416 O O . GLY A 1 318 ? -17.357 1.571 18.048 1.00 96.81 318 GLY A O 1
ATOM 2417 N N . ILE A 1 319 ? -18.282 2.792 19.694 1.00 96.06 319 ILE A N 1
ATOM 2418 C CA . ILE A 1 319 ? -18.420 1.710 20.675 1.00 96.06 319 ILE A CA 1
ATOM 2419 C C . ILE A 1 319 ? -19.870 1.617 21.147 1.00 96.06 319 ILE A C 1
ATOM 2421 O O . ILE A 1 319 ? -20.553 2.632 21.273 1.00 96.06 319 ILE A O 1
ATOM 2425 N N . LYS A 1 320 ? -20.335 0.394 21.394 1.00 95.00 320 LYS A N 1
ATOM 2426 C CA . LYS A 1 320 ? -21.592 0.102 22.087 1.00 95.00 320 LYS A CA 1
ATOM 2427 C C . LYS A 1 320 ? -21.277 -0.711 23.330 1.00 95.00 320 LYS A C 1
ATOM 2429 O O . LYS A 1 320 ? -20.506 -1.668 23.254 1.00 95.00 320 LYS A O 1
ATOM 2434 N N . GLU A 1 321 ? -21.858 -0.325 24.454 1.00 93.56 321 GLU A N 1
ATOM 2435 C CA . GLU A 1 321 ? -21.717 -1.093 25.685 1.00 93.56 321 GLU A CA 1
ATOM 2436 C C . GLU A 1 321 ? -22.553 -2.369 25.609 1.00 93.56 321 GLU A C 1
ATOM 2438 O O . GLU A 1 321 ? -23.678 -2.376 25.108 1.00 93.56 321 GLU A O 1
ATOM 2443 N N . TYR A 1 322 ? -21.964 -3.462 26.072 1.00 92.62 322 TYR A N 1
ATOM 2444 C CA . TYR A 1 322 ? -22.580 -4.773 26.134 1.00 92.62 322 TYR A CA 1
ATOM 2445 C C . TYR A 1 322 ? -22.108 -5.468 27.404 1.00 92.62 322 TYR A C 1
ATOM 2447 O O . TYR A 1 322 ? -20.908 -5.533 27.653 1.00 92.62 322 TYR A O 1
ATOM 2455 N N . PHE A 1 323 ? -23.030 -6.006 28.190 1.00 91.88 323 PHE A N 1
ATOM 2456 C CA . PHE A 1 323 ? -22.701 -6.758 29.394 1.00 91.88 323 PHE A CA 1
ATOM 2457 C C . PHE A 1 323 ? -22.821 -8.253 29.094 1.00 91.88 323 PHE A C 1
ATOM 2459 O O . PHE A 1 323 ? -23.866 -8.709 28.633 1.00 91.88 323 PHE A O 1
ATOM 2466 N N . SER A 1 324 ? -21.737 -9.001 29.305 1.00 91.62 324 SER A N 1
ATOM 2467 C CA . SER A 1 324 ? -21.706 -10.460 29.133 1.00 91.62 324 SER A CA 1
ATOM 2468 C C . SER A 1 324 ? -21.635 -11.138 30.495 1.00 91.62 324 SER A C 1
ATOM 2470 O O . SER A 1 324 ? -20.775 -10.784 31.300 1.00 91.62 324 SER A O 1
ATOM 2472 N N . THR A 1 325 ? -22.509 -12.105 30.770 1.00 91.50 325 THR A N 1
ATOM 2473 C CA . THR A 1 325 ? -22.487 -12.862 32.030 1.00 91.50 325 THR A CA 1
ATOM 2474 C C . THR A 1 325 ? -21.289 -13.817 32.060 1.00 91.50 325 THR A C 1
ATOM 2476 O O . THR A 1 325 ? -21.169 -14.701 31.214 1.00 91.50 325 THR A O 1
ATOM 2479 N N . VAL A 1 326 ? -20.415 -13.654 33.058 1.00 89.38 326 VAL A N 1
ATOM 2480 C CA . VAL A 1 326 ? -19.208 -14.475 33.277 1.00 89.38 326 VAL A CA 1
ATOM 2481 C C . VAL A 1 326 ? -19.430 -15.511 34.379 1.00 89.38 326 VAL A C 1
ATOM 2483 O O . VAL A 1 326 ? -18.929 -16.629 34.279 1.00 89.38 326 VAL A O 1
ATOM 2486 N N . VAL A 1 327 ? -20.202 -15.158 35.412 1.00 87.62 327 VAL A N 1
ATOM 2487 C CA . VAL A 1 327 ? -20.640 -16.078 36.474 1.00 87.62 327 VAL A CA 1
ATOM 2488 C C . VAL A 1 327 ? -22.160 -16.035 36.551 1.00 87.62 327 VAL A C 1
ATOM 2490 O O . VAL A 1 327 ? -22.740 -14.951 36.626 1.00 87.62 327 VAL A O 1
ATOM 2493 N N . LYS A 1 328 ? -22.802 -17.205 36.490 1.00 86.31 328 LYS A N 1
ATOM 2494 C CA . LYS A 1 328 ? -24.261 -17.323 36.403 1.00 86.31 328 LYS A CA 1
ATOM 2495 C C . LYS A 1 328 ? -24.926 -17.134 37.766 1.00 86.31 328 LYS A C 1
ATOM 2497 O O . LYS A 1 328 ? -24.365 -17.515 38.789 1.00 86.31 328 LYS A O 1
ATOM 2502 N N . SER A 1 329 ? -26.186 -16.695 37.735 1.00 79.38 329 SER A N 1
ATOM 2503 C CA . SER A 1 329 ? -27.074 -16.540 38.900 1.00 79.38 329 SER A CA 1
ATOM 2504 C C . SER A 1 329 ? -27.056 -17.731 39.865 1.00 79.38 329 SER A C 1
ATOM 2506 O O . SER A 1 329 ? -27.044 -17.569 41.083 1.00 79.38 329 SER A O 1
ATOM 2508 N N . ALA A 1 330 ? -27.056 -18.953 39.327 1.00 77.19 330 ALA A N 1
ATOM 2509 C CA . ALA A 1 330 ? -27.110 -20.178 40.124 1.00 77.19 330 ALA A CA 1
ATOM 2510 C C . ALA A 1 330 ? -25.874 -20.396 41.018 1.00 77.19 330 ALA A C 1
ATOM 2512 O O . ALA A 1 330 ? -25.967 -21.130 42.001 1.00 77.19 330 ALA A O 1
ATOM 2513 N N . ASP A 1 331 ? -24.749 -19.755 40.700 1.00 79.75 331 ASP A N 1
ATOM 2514 C CA . ASP A 1 331 ? -23.465 -19.985 41.361 1.00 79.75 331 ASP A CA 1
ATOM 2515 C C . ASP A 1 331 ? -23.180 -18.979 42.492 1.00 79.75 331 ASP A C 1
ATOM 2517 O O . ASP A 1 331 ? -22.238 -19.175 43.261 1.00 79.75 331 ASP A O 1
ATOM 2521 N N . LEU A 1 332 ? -23.994 -17.921 42.622 1.00 84.88 332 LEU A N 1
ATOM 2522 C CA . LEU A 1 332 ? -23.782 -16.814 43.566 1.00 84.88 332 LEU A CA 1
ATOM 2523 C C . LEU A 1 332 ? -25.038 -16.505 44.409 1.00 84.88 332 LEU A C 1
ATOM 2525 O O . LEU A 1 332 ? -25.651 -15.444 44.247 1.00 84.88 332 LEU A O 1
ATOM 2529 N N . PRO A 1 333 ? -25.448 -17.407 45.320 1.00 87.69 333 PRO A N 1
ATOM 2530 C CA . PRO A 1 333 ? -26.490 -17.110 46.297 1.00 87.69 333 PRO A CA 1
ATOM 2531 C C . PRO A 1 333 ? -25.982 -16.141 47.378 1.00 87.69 333 PRO A C 1
ATOM 2533 O O . PRO A 1 333 ? -24.912 -16.330 47.966 1.00 87.69 333 PRO A O 1
ATOM 2536 N N . VAL A 1 334 ? -26.777 -15.112 47.670 1.00 89.56 334 VAL A N 1
ATOM 2537 C CA . VAL A 1 334 ? -26.495 -14.125 48.722 1.00 89.56 334 VAL A CA 1
ATOM 2538 C C . VAL A 1 334 ? -26.728 -14.741 50.099 1.00 89.56 334 VAL A C 1
ATOM 2540 O O . VAL A 1 334 ? -27.810 -15.251 50.377 1.00 89.56 334 VAL A O 1
ATOM 2543 N N . LYS A 1 335 ? -25.747 -14.643 50.997 1.00 91.19 335 LYS A N 1
ATOM 2544 C CA . LYS A 1 335 ? -25.897 -14.994 52.417 1.00 91.19 335 LYS A CA 1
ATOM 2545 C C . LYS A 1 335 ? -26.365 -13.795 53.238 1.00 91.19 335 LYS A C 1
ATOM 2547 O O . LYS A 1 335 ? -27.291 -13.904 54.035 1.00 91.19 335 LYS A O 1
ATOM 2552 N N . GLN A 1 336 ? -25.724 -12.652 53.028 1.00 91.06 336 GLN A N 1
ATOM 2553 C CA . GLN A 1 336 ? -26.045 -11.380 53.667 1.00 91.06 336 GLN A CA 1
ATOM 2554 C C . GLN A 1 336 ? -25.637 -10.261 52.715 1.00 91.06 336 GLN A C 1
ATOM 2556 O O . GLN A 1 336 ? -24.633 -10.393 52.026 1.00 91.06 336 GLN A O 1
ATOM 2561 N N . ALA A 1 337 ? -26.384 -9.167 52.673 1.00 89.38 337 ALA A N 1
ATOM 2562 C CA . ALA A 1 337 ? -25.995 -7.989 51.915 1.00 89.38 337 ALA A CA 1
ATOM 2563 C C . ALA A 1 337 ? -26.328 -6.724 52.707 1.00 89.38 337 ALA A C 1
ATOM 2565 O O . ALA A 1 337 ? -27.261 -6.713 53.513 1.00 89.38 337 ALA A O 1
ATOM 2566 N N . ASP A 1 338 ? -25.550 -5.679 52.467 1.00 91.00 338 ASP A N 1
ATOM 2567 C CA . ASP A 1 338 ? -25.844 -4.302 52.833 1.00 91.00 338 ASP A CA 1
ATOM 2568 C C . ASP A 1 338 ? -25.896 -3.430 51.562 1.00 91.00 338 ASP A C 1
ATOM 2570 O O . ASP A 1 338 ? -25.980 -3.944 50.444 1.00 91.00 338 ASP A O 1
ATOM 2574 N N . ALA A 1 339 ? -25.904 -2.105 51.714 1.00 89.81 339 ALA A N 1
ATOM 2575 C CA . ALA A 1 339 ? -26.005 -1.180 50.588 1.00 89.81 339 ALA A CA 1
ATOM 2576 C C . ALA A 1 339 ? -24.840 -1.285 49.582 1.00 89.81 339 ALA A C 1
ATOM 2578 O O . ALA A 1 339 ? -25.017 -0.870 48.439 1.00 89.81 339 ALA A O 1
ATOM 2579 N N . LEU A 1 340 ? -23.673 -1.814 49.975 1.00 90.81 340 LEU A N 1
ATOM 2580 C CA . LEU A 1 340 ? -22.448 -1.858 49.160 1.00 90.81 340 LEU A CA 1
ATOM 2581 C C . LEU A 1 340 ? -21.704 -3.198 49.212 1.00 90.81 340 LEU A C 1
ATOM 2583 O O . LEU A 1 340 ? -20.987 -3.523 48.270 1.00 90.81 340 LEU A O 1
ATOM 2587 N N . HIS A 1 341 ? -21.858 -3.978 50.275 1.00 91.69 341 HIS A N 1
ATOM 2588 C CA . HIS A 1 341 ? -21.184 -5.251 50.488 1.00 91.69 341 HIS A CA 1
ATOM 2589 C C . HIS A 1 341 ? -22.176 -6.399 50.400 1.00 91.69 341 HIS A C 1
ATOM 2591 O O . HIS A 1 341 ? -23.253 -6.387 50.992 1.00 91.69 341 HIS A O 1
ATOM 2597 N N . ILE A 1 342 ? -21.770 -7.443 49.695 1.00 91.50 342 ILE A N 1
ATOM 2598 C CA . ILE A 1 342 ? -22.519 -8.678 49.540 1.00 91.50 342 ILE A CA 1
ATOM 2599 C C . ILE A 1 342 ? -21.634 -9.817 50.030 1.00 91.50 342 ILE A C 1
ATOM 2601 O O . ILE A 1 342 ? -20.581 -10.084 49.458 1.00 91.50 342 ILE A O 1
ATOM 2605 N N . GLY A 1 343 ? -22.079 -10.520 51.064 1.00 90.62 343 GLY A N 1
ATOM 2606 C CA . GLY A 1 343 ? -21.558 -11.819 51.470 1.00 90.62 343 GLY A CA 1
ATOM 2607 C C . GLY A 1 343 ? -22.235 -12.947 50.691 1.00 90.62 343 GLY A C 1
ATOM 2608 O O . GLY A 1 343 ? -23.463 -13.051 50.664 1.00 90.62 343 GLY A O 1
ATOM 2609 N N . LEU A 1 344 ? -21.431 -13.808 50.077 1.00 89.88 344 LEU A N 1
ATOM 2610 C CA . LEU A 1 344 ? -21.842 -14.982 49.311 1.00 89.88 344 LEU A CA 1
ATOM 2611 C C . LEU A 1 344 ? -21.836 -16.236 50.193 1.00 89.88 344 LEU A C 1
ATOM 2613 O O . LEU A 1 344 ? -21.093 -16.330 51.174 1.00 89.88 344 LEU A O 1
ATOM 2617 N N . ASP A 1 345 ? -22.651 -17.225 49.833 1.00 86.38 345 ASP A N 1
ATOM 2618 C CA . ASP A 1 345 ? -22.639 -18.518 50.518 1.00 86.38 345 ASP A CA 1
ATOM 2619 C C . ASP A 1 345 ? -21.507 -19.433 49.999 1.00 86.38 345 ASP A C 1
ATOM 2621 O O . ASP A 1 345 ? -21.617 -20.103 48.962 1.00 86.38 345 ASP A O 1
ATOM 2625 N N . GLY A 1 346 ? -20.393 -19.437 50.740 1.00 79.44 346 GLY A N 1
ATOM 2626 C CA . GLY A 1 346 ? -19.186 -20.230 50.478 1.00 79.44 346 GLY A CA 1
ATOM 2627 C C . GLY A 1 346 ? -18.131 -19.527 49.611 1.00 79.44 346 GLY A C 1
ATOM 2628 O O . GLY A 1 346 ? -18.316 -18.394 49.169 1.00 79.44 346 GLY A O 1
ATOM 2629 N N . ASN A 1 347 ? -17.012 -20.215 49.354 1.00 80.88 347 ASN A N 1
ATOM 2630 C CA . ASN A 1 347 ? -15.908 -19.703 48.530 1.00 80.88 347 ASN A CA 1
ATOM 2631 C C . ASN A 1 347 ? -16.216 -19.951 47.044 1.00 80.88 347 ASN A C 1
ATOM 2633 O O . ASN A 1 347 ? -15.791 -20.948 46.460 1.00 80.88 347 ASN A O 1
ATOM 2637 N N . ARG A 1 348 ? -17.050 -19.088 46.457 1.00 79.06 348 ARG A N 1
ATOM 2638 C CA . ARG A 1 348 ? -17.630 -19.268 45.111 1.00 79.06 348 ARG A CA 1
ATOM 2639 C C . ARG A 1 348 ? -16.825 -18.606 44.000 1.00 79.06 348 ARG A C 1
ATOM 2641 O O . ARG A 1 348 ? -17.015 -18.938 42.832 1.00 79.06 348 ARG A O 1
ATOM 2648 N N . ILE A 1 349 ? -15.944 -17.671 44.346 1.00 86.50 349 ILE A N 1
ATOM 2649 C CA . ILE A 1 349 ? -15.215 -16.853 43.379 1.00 86.50 349 ILE A CA 1
ATOM 2650 C C . ILE A 1 349 ? -13.720 -16.785 43.704 1.00 86.50 349 ILE A C 1
ATOM 2652 O O . ILE A 1 349 ? -13.333 -16.846 44.866 1.00 86.50 349 ILE A O 1
ATOM 2656 N N . PRO A 1 350 ? -12.849 -16.654 42.691 1.00 86.75 350 PRO A N 1
ATOM 2657 C CA . PRO A 1 350 ? -11.432 -16.399 42.913 1.00 86.75 350 PRO A CA 1
ATOM 2658 C C . PRO A 1 350 ? -11.209 -14.982 43.458 1.00 86.75 350 PRO A C 1
ATOM 2660 O O . PRO A 1 350 ? -11.735 -14.006 42.914 1.00 86.75 350 PRO A O 1
ATOM 2663 N N . ARG A 1 351 ? -10.385 -14.879 44.504 1.00 87.50 351 ARG A N 1
ATOM 2664 C CA . ARG A 1 351 ? -9.984 -13.616 45.137 1.00 87.50 351 ARG A CA 1
ATOM 2665 C C . ARG A 1 351 ? -9.371 -12.637 44.122 1.00 87.50 351 ARG A C 1
ATOM 2667 O O . ARG A 1 351 ? -8.623 -13.060 43.243 1.00 87.50 351 ARG A O 1
ATOM 2674 N N . ASP A 1 352 ? -9.709 -11.351 44.237 1.00 87.00 352 ASP A N 1
ATOM 2675 C CA . ASP A 1 352 ? -9.141 -10.221 43.475 1.00 87.00 352 ASP A CA 1
ATOM 2676 C C . ASP A 1 352 ? -9.247 -10.301 41.933 1.00 87.00 352 ASP A C 1
ATOM 2678 O O . ASP A 1 352 ? -8.631 -9.520 41.207 1.00 87.00 352 ASP A O 1
ATOM 2682 N N . ARG A 1 353 ? -10.035 -11.234 41.384 1.00 86.69 353 ARG A N 1
ATOM 2683 C CA . ARG A 1 353 ? -10.204 -11.383 39.928 1.00 86.69 353 ARG A CA 1
ATOM 2684 C C . ARG A 1 353 ? -11.183 -10.375 39.324 1.00 86.69 353 ARG A C 1
ATOM 2686 O O . ARG A 1 353 ? -11.064 -10.046 38.144 1.00 86.69 353 ARG A O 1
ATOM 2693 N N . PHE A 1 354 ? -12.174 -9.939 40.095 1.00 88.69 354 PHE A N 1
ATOM 2694 C CA . PHE A 1 354 ? -13.309 -9.150 39.612 1.00 88.69 354 PHE A CA 1
ATOM 2695 C C . PHE A 1 354 ? -13.216 -7.664 39.990 1.00 88.69 354 PHE A C 1
ATOM 2697 O O . PHE A 1 354 ? -14.097 -6.887 39.646 1.00 88.69 354 PHE A O 1
ATOM 2704 N N . SER A 1 355 ? -12.122 -7.238 40.618 1.00 87.00 355 SER A N 1
ATOM 2705 C CA . SER A 1 355 ? -11.859 -5.845 41.004 1.00 87.00 355 SER A CA 1
ATOM 2706 C C . SER A 1 355 ? -11.129 -5.017 39.930 1.00 87.00 355 SER A C 1
ATOM 2708 O O . SER A 1 355 ? -10.750 -3.874 40.171 1.00 87.00 355 SER A O 1
ATOM 2710 N N . THR A 1 356 ? -10.953 -5.533 38.703 1.00 83.81 356 THR A N 1
ATOM 2711 C CA . THR A 1 356 ? -10.205 -4.836 37.628 1.00 83.81 356 THR A CA 1
ATOM 2712 C C . THR A 1 356 ? -10.935 -3.631 37.022 1.00 83.81 356 THR A C 1
ATOM 2714 O O . THR A 1 356 ? -10.370 -2.919 36.196 1.00 83.81 356 THR A O 1
ATOM 2717 N N . GLY A 1 357 ? -12.195 -3.397 37.402 1.00 85.94 357 GLY A N 1
ATOM 2718 C CA . GLY A 1 357 ? -13.002 -2.252 36.974 1.00 85.94 357 GLY A CA 1
ATOM 2719 C C . GLY A 1 357 ? -13.945 -2.488 35.793 1.00 85.94 357 GLY A C 1
ATOM 2720 O O . GLY A 1 357 ? -14.851 -1.683 35.577 1.00 85.94 357 GLY A O 1
ATOM 2721 N N . ASP A 1 358 ? -13.787 -3.599 35.075 1.00 90.06 358 ASP A N 1
ATOM 2722 C CA . ASP A 1 358 ? -14.680 -3.985 33.975 1.00 90.06 358 ASP A CA 1
ATOM 2723 C C . ASP A 1 358 ? -15.796 -4.938 34.412 1.00 90.06 358 ASP A C 1
ATOM 2725 O O . ASP A 1 358 ? -16.697 -5.218 33.623 1.00 90.06 358 ASP A O 1
ATOM 2729 N N . TYR A 1 359 ? -15.767 -5.429 35.652 1.00 92.62 359 TYR A N 1
ATOM 2730 C CA . TYR A 1 359 ? -16.770 -6.353 36.171 1.00 92.62 359 TYR A CA 1
ATOM 2731 C C . TYR A 1 359 ? -17.830 -5.647 37.005 1.00 92.62 359 TYR A C 1
ATOM 2733 O O . TYR A 1 359 ? -17.563 -4.707 37.755 1.00 92.62 359 TYR A O 1
ATOM 2741 N N . TYR A 1 360 ? -19.051 -6.137 36.852 1.00 93.06 360 TYR A N 1
ATOM 2742 C CA . TYR A 1 360 ? -20.254 -5.613 37.460 1.00 93.06 360 TYR A CA 1
ATOM 2743 C C . TYR A 1 360 ? -21.050 -6.766 38.058 1.00 93.06 360 TYR A C 1
ATOM 2745 O O . TYR A 1 360 ? -21.037 -7.878 37.537 1.00 93.06 360 TYR A O 1
ATOM 2753 N N . CYS A 1 361 ? -21.751 -6.493 39.144 1.00 92.31 361 CYS A N 1
ATOM 2754 C CA . CYS A 1 361 ? -22.686 -7.401 39.777 1.00 92.31 361 CYS A CA 1
ATOM 2755 C C . CYS A 1 361 ? -24.113 -6.921 39.494 1.00 92.31 361 CYS A C 1
ATOM 2757 O O . CYS A 1 361 ? -24.398 -5.726 39.595 1.00 92.31 361 CYS A O 1
ATOM 2759 N N . VAL A 1 362 ? -25.009 -7.838 39.145 1.00 92.50 362 VAL A N 1
ATOM 2760 C CA . VAL A 1 362 ? -26.436 -7.553 38.957 1.00 92.50 362 VAL A CA 1
ATOM 2761 C C . VAL A 1 362 ? -27.265 -8.636 39.636 1.00 92.50 362 VAL A C 1
ATOM 2763 O O . VAL A 1 362 ? -26.898 -9.809 39.611 1.00 92.50 362 VAL A O 1
ATOM 2766 N N . ALA A 1 363 ? -28.365 -8.250 40.278 1.00 88.50 363 ALA A N 1
ATOM 2767 C CA . ALA A 1 363 ? -29.293 -9.210 40.863 1.00 88.50 363 ALA A CA 1
ATOM 2768 C C . ALA A 1 363 ? -30.263 -9.759 39.814 1.00 88.50 363 ALA A C 1
ATOM 2770 O O . ALA A 1 363 ? -30.617 -9.073 38.855 1.00 88.50 363 ALA A O 1
ATOM 2771 N N . GLU A 1 364 ? -30.724 -10.993 40.010 1.00 82.75 364 GLU A N 1
ATOM 2772 C CA . GLU A 1 364 ? -31.740 -11.604 39.153 1.00 82.75 364 GLU A CA 1
ATOM 2773 C C . GLU A 1 364 ? -33.014 -10.733 39.125 1.00 82.75 364 GLU A C 1
ATOM 2775 O O . GLU A 1 364 ? -33.635 -10.472 40.155 1.00 82.75 364 GLU A O 1
ATOM 2780 N N . GLY A 1 365 ? -33.387 -10.248 37.936 1.00 78.00 365 GLY A N 1
ATOM 2781 C CA . GLY A 1 365 ? -34.528 -9.343 37.736 1.00 78.00 365 GLY A CA 1
ATOM 2782 C C . GLY A 1 365 ? -34.209 -7.845 37.847 1.00 78.00 365 GLY A C 1
ATOM 2783 O O . GLY A 1 365 ? -35.049 -7.031 37.460 1.00 78.00 365 GLY A O 1
ATOM 2784 N N . ASP A 1 366 ? -33.008 -7.471 38.295 1.00 82.88 366 ASP A N 1
ATOM 2785 C CA . ASP A 1 366 ? -32.511 -6.094 38.248 1.00 82.88 366 ASP A CA 1
ATOM 2786 C C . ASP A 1 366 ? -31.900 -5.793 36.865 1.00 82.88 366 ASP A C 1
ATOM 2788 O O . ASP A 1 366 ? -31.308 -6.653 36.212 1.00 82.88 366 ASP A O 1
ATOM 2792 N N . ARG A 1 367 ? -32.069 -4.558 36.390 1.00 80.81 367 ARG A N 1
ATOM 2793 C CA . ARG A 1 367 ? -31.504 -4.069 35.122 1.00 80.81 367 ARG A CA 1
ATOM 2794 C C . ARG A 1 367 ? -30.297 -3.160 35.322 1.00 80.81 367 ARG A C 1
ATOM 2796 O O . ARG A 1 367 ? -29.707 -2.747 34.325 1.00 80.81 367 ARG A O 1
ATOM 2803 N N . GLN A 1 368 ? -29.947 -2.825 36.563 1.00 86.94 368 GLN A N 1
ATOM 2804 C CA . GLN A 1 368 ? -28.866 -1.900 36.875 1.00 86.94 368 GLN A CA 1
ATOM 2805 C C . GLN A 1 368 ? -27.615 -2.647 37.372 1.00 86.94 368 GLN A C 1
ATOM 2807 O O . GLN A 1 368 ? -27.515 -2.977 38.555 1.00 86.94 368 GLN A O 1
ATOM 2812 N N . PRO A 1 369 ? -26.636 -2.923 36.491 1.00 89.75 369 PRO A N 1
ATOM 2813 C CA . PRO A 1 369 ? -25.370 -3.516 36.901 1.00 89.75 369 PRO A CA 1
ATOM 2814 C C . PRO A 1 369 ? -24.557 -2.524 37.745 1.00 89.75 369 PRO A C 1
ATOM 2816 O O . PRO A 1 369 ? -24.405 -1.357 37.382 1.00 89.75 369 PRO A O 1
ATOM 2819 N N . ARG A 1 370 ? -23.990 -2.996 38.858 1.00 92.25 370 ARG A N 1
ATOM 2820 C CA . ARG A 1 370 ? -23.163 -2.206 39.786 1.00 92.25 370 ARG A CA 1
ATOM 2821 C C . ARG A 1 370 ? -21.712 -2.638 39.692 1.00 92.25 370 ARG A C 1
ATOM 2823 O O . ARG A 1 370 ? -21.421 -3.827 39.777 1.00 92.25 370 ARG A O 1
ATOM 2830 N N . ARG A 1 371 ? -20.792 -1.694 39.506 1.00 93.56 371 ARG A N 1
ATOM 2831 C CA . ARG A 1 371 ? -19.365 -2.001 39.340 1.00 93.56 371 ARG A CA 1
ATOM 2832 C C . ARG A 1 371 ? -18.809 -2.647 40.608 1.00 93.56 371 ARG A C 1
ATOM 2834 O O . ARG A 1 371 ? -19.071 -2.158 41.702 1.00 93.56 371 ARG A O 1
ATOM 2841 N N . ILE A 1 372 ? -18.029 -3.711 40.453 1.00 92.94 372 ILE A N 1
ATOM 2842 C CA . ILE A 1 372 ? -17.324 -4.372 41.555 1.00 92.94 372 ILE A CA 1
ATOM 2843 C C . ILE A 1 372 ? -16.014 -3.615 41.801 1.00 92.94 372 ILE A C 1
ATOM 2845 O O . ILE A 1 372 ? -15.215 -3.430 40.878 1.00 92.94 372 ILE A O 1
ATOM 2849 N N . THR A 1 373 ? -15.809 -3.148 43.030 1.00 93.06 373 THR A N 1
ATOM 2850 C CA . THR A 1 373 ? -14.599 -2.424 43.451 1.00 93.06 373 THR A CA 1
ATOM 2851 C C . THR A 1 373 ? -13.601 -3.356 44.124 1.00 93.06 373 THR A C 1
ATOM 2853 O O . THR A 1 373 ? -12.407 -3.267 43.854 1.00 93.06 373 THR A O 1
ATOM 2856 N N . GLU A 1 374 ? -14.087 -4.297 44.930 1.00 91.50 374 GLU A N 1
ATOM 2857 C CA . GLU A 1 374 ? -13.275 -5.286 45.641 1.00 91.50 374 GLU A CA 1
ATOM 2858 C C . GLU A 1 374 ? -13.988 -6.642 45.656 1.00 91.50 374 GLU A C 1
ATOM 2860 O O . GLU A 1 374 ? -15.220 -6.710 45.664 1.00 91.50 374 GLU A O 1
ATOM 2865 N N . ASN A 1 375 ? -13.225 -7.740 45.659 1.00 93.25 375 ASN A N 1
ATOM 2866 C CA . ASN A 1 375 ? -13.796 -9.072 45.840 1.00 93.25 375 ASN A CA 1
ATOM 2867 C C . ASN A 1 375 ? -12.870 -10.005 46.627 1.00 93.25 375 ASN A C 1
ATOM 2869 O O . ASN A 1 375 ? -11.693 -10.163 46.303 1.00 93.25 375 ASN A O 1
ATOM 2873 N N . SER A 1 376 ? -13.437 -10.694 47.615 1.00 89.69 376 SER A N 1
ATOM 2874 C CA . SER A 1 376 ? -12.789 -11.822 48.285 1.00 89.69 376 SER A CA 1
ATOM 2875 C C . SER A 1 376 ? -13.283 -13.149 47.688 1.00 89.69 376 SER A C 1
ATOM 2877 O O . SER A 1 376 ? -13.895 -13.155 46.620 1.00 89.69 376 SER A O 1
ATOM 2879 N N . GLU A 1 377 ? -13.012 -14.281 48.344 1.00 89.81 377 GLU A N 1
ATOM 2880 C CA . GLU A 1 377 ? -13.531 -15.589 47.913 1.00 89.81 377 GLU A CA 1
ATOM 2881 C C . GLU A 1 377 ? -15.035 -15.763 48.182 1.00 89.81 377 GLU A C 1
ATOM 2883 O O . GLU A 1 377 ? -15.707 -16.543 47.503 1.00 89.81 377 GLU A O 1
ATOM 2888 N N . ASN A 1 378 ? -15.564 -15.028 49.165 1.00 90.50 378 ASN A N 1
ATOM 2889 C CA . ASN A 1 378 ? -16.935 -15.141 49.659 1.00 90.50 378 ASN A CA 1
ATOM 2890 C C . ASN A 1 378 ? -17.631 -13.779 49.826 1.00 90.50 378 ASN A C 1
ATOM 2892 O O . ASN A 1 378 ? -18.683 -13.704 50.455 1.00 90.50 378 ASN A O 1
ATOM 2896 N N . SER A 1 379 ? -17.069 -12.697 49.287 1.00 91.00 379 SER A N 1
ATOM 2897 C CA . SER A 1 379 ? -17.689 -11.374 49.339 1.00 91.00 379 SER A CA 1
ATOM 2898 C C . SER A 1 379 ? -17.391 -10.525 48.106 1.00 91.00 379 SER A C 1
ATOM 2900 O O . SER A 1 379 ? -16.359 -10.683 47.450 1.00 91.00 379 SER A O 1
ATOM 2902 N N . LEU A 1 380 ? -18.309 -9.607 47.812 1.00 92.19 380 LEU A N 1
ATOM 2903 C CA . LEU A 1 380 ? -18.221 -8.601 46.759 1.00 92.19 380 LEU A CA 1
ATOM 2904 C C . LEU A 1 380 ? -18.517 -7.228 47.359 1.00 92.19 380 LEU A C 1
ATOM 2906 O O . LEU A 1 380 ? -19.510 -7.078 48.069 1.00 92.19 380 LEU A O 1
ATOM 2910 N N . THR A 1 381 ? -17.706 -6.232 47.023 1.00 92.31 381 THR A N 1
ATOM 2911 C CA . THR A 1 381 ? -17.984 -4.822 47.314 1.00 92.31 381 THR A CA 1
ATOM 2912 C C . THR A 1 381 ? -18.292 -4.108 46.005 1.00 92.31 381 THR A C 1
ATOM 2914 O O . THR A 1 381 ? -17.575 -4.276 45.014 1.00 92.31 381 THR A O 1
ATOM 2917 N N . THR A 1 382 ? -19.372 -3.333 45.979 1.00 91.94 382 THR A N 1
ATOM 2918 C CA . THR A 1 382 ? -19.812 -2.568 44.811 1.00 91.94 382 THR A CA 1
ATOM 2919 C C . THR A 1 382 ? -19.638 -1.065 45.002 1.00 91.94 382 THR A C 1
ATOM 2921 O O . THR A 1 382 ? -19.594 -0.564 46.123 1.00 91.94 382 THR A O 1
ATOM 2924 N N . ASP A 1 383 ? -19.543 -0.349 43.885 1.00 91.38 383 ASP A N 1
ATOM 2925 C CA . ASP A 1 383 ? -19.334 1.099 43.823 1.00 91.38 383 ASP A CA 1
ATOM 2926 C C . ASP A 1 383 ? -20.413 1.892 44.587 1.00 91.38 383 ASP A C 1
ATOM 2928 O O . ASP A 1 383 ? -21.614 1.650 44.436 1.00 91.38 383 ASP A O 1
ATOM 2932 N N . SER A 1 384 ? -19.975 2.871 45.385 1.00 88.81 384 SER A N 1
ATOM 2933 C CA . SER A 1 384 ? -20.841 3.710 46.217 1.00 88.81 384 SER A CA 1
ATOM 2934 C C . SER A 1 384 ? -21.717 4.682 45.436 1.00 88.81 384 SER A C 1
ATOM 2936 O O . SER A 1 384 ? -22.705 5.167 45.984 1.00 88.81 384 SER A O 1
ATOM 2938 N N . ALA A 1 385 ? -21.412 4.935 44.161 1.00 88.38 385 ALA A N 1
ATOM 2939 C CA . ALA A 1 385 ? -22.255 5.751 43.292 1.00 88.38 385 ALA A CA 1
ATOM 2940 C C . ALA A 1 385 ? -23.621 5.103 42.997 1.00 88.38 385 ALA A C 1
ATOM 2942 O O . ALA A 1 385 ? -24.573 5.808 42.662 1.00 88.38 385 ALA A O 1
ATOM 2943 N N . PHE A 1 386 ? -23.723 3.774 43.114 1.00 87.31 386 PHE A N 1
ATOM 2944 C CA . PHE A 1 386 ? -24.937 3.015 42.818 1.00 87.31 386 PHE A CA 1
ATOM 2945 C C . PHE A 1 386 ? -25.213 1.980 43.919 1.00 87.31 386 PHE A C 1
ATOM 2947 O O . PHE A 1 386 ? -25.034 0.780 43.686 1.00 87.31 386 PHE A O 1
ATOM 2954 N N . PRO A 1 387 ? -25.650 2.414 45.116 1.00 88.00 387 PRO A N 1
ATOM 2955 C CA . PRO A 1 387 ? -25.954 1.499 46.208 1.00 88.00 387 PRO A CA 1
ATOM 2956 C C . PRO A 1 387 ? -27.095 0.536 45.847 1.00 88.00 387 PRO A C 1
ATOM 2958 O O . PRO A 1 387 ? -27.878 0.737 44.909 1.00 88.00 387 PRO A O 1
ATOM 2961 N N . TRP A 1 388 ? -27.168 -0.570 46.576 1.00 85.69 388 TRP A N 1
ATOM 2962 C CA . TRP A 1 388 ? -28.230 -1.553 46.423 1.00 85.69 388 TRP A CA 1
ATOM 2963 C C . TRP A 1 388 ? -29.532 -1.065 47.059 1.00 85.69 388 TRP A C 1
ATOM 2965 O O . TRP A 1 388 ? -29.675 -1.049 48.280 1.00 85.69 388 TRP A O 1
ATOM 2975 N N . GLU A 1 389 ? -30.505 -0.717 46.217 1.00 86.25 389 GLU A N 1
ATOM 2976 C CA . GLU A 1 389 ? -31.841 -0.288 46.629 1.00 86.25 389 GLU A CA 1
ATOM 2977 C C . GLU A 1 389 ? -32.904 -0.960 45.736 1.00 86.25 389 GLU A C 1
ATOM 2979 O O . GLU A 1 389 ? -33.041 -0.590 44.569 1.00 86.25 389 GLU A O 1
ATOM 2984 N N . PRO A 1 390 ? -33.662 -1.956 46.242 1.00 86.50 390 PRO A N 1
ATOM 2985 C CA . PRO A 1 390 ? -33.540 -2.580 47.561 1.00 86.50 390 PRO A CA 1
ATOM 2986 C C . PRO A 1 390 ? -32.298 -3.482 47.678 1.00 86.50 390 PRO A C 1
ATOM 2988 O O . PRO A 1 390 ? -31.842 -4.075 46.701 1.00 86.50 390 PRO A O 1
ATOM 2991 N N . VAL A 1 391 ? -31.790 -3.637 48.903 1.00 89.19 391 VAL A N 1
ATOM 2992 C CA . VAL A 1 391 ? -30.688 -4.563 49.207 1.00 89.19 391 VAL A CA 1
ATOM 2993 C C . VAL A 1 391 ? -31.097 -6.011 48.873 1.00 89.19 391 VAL A C 1
ATOM 2995 O O . VAL A 1 391 ? -32.195 -6.431 49.266 1.00 89.19 391 VAL A O 1
ATOM 2998 N N . PRO A 1 392 ? -30.248 -6.800 48.179 1.00 88.12 392 PRO A N 1
ATOM 2999 C CA . PRO A 1 392 ? -30.519 -8.203 47.889 1.00 88.12 392 PRO A CA 1
ATOM 3000 C C . PRO A 1 392 ? -30.811 -9.000 49.162 1.00 88.12 392 PRO A C 1
ATOM 3002 O O . PRO A 1 392 ? -30.024 -9.020 50.107 1.00 88.12 392 PRO A O 1
ATOM 3005 N N . LYS A 1 393 ? -31.955 -9.685 49.193 1.00 89.88 393 LYS A N 1
ATOM 3006 C CA . LYS A 1 393 ? -32.321 -10.538 50.330 1.00 89.88 393 LYS A CA 1
ATOM 3007 C C . LYS A 1 393 ? -31.413 -11.778 50.382 1.00 89.88 393 LYS A C 1
ATOM 3009 O O . LYS A 1 393 ? -30.984 -12.248 49.328 1.00 89.88 393 LYS A O 1
ATOM 3014 N N . PRO A 1 394 ? -31.174 -12.371 51.565 1.00 89.06 394 PRO A N 1
ATOM 3015 C CA . PRO A 1 394 ? -30.566 -13.696 51.659 1.00 89.06 394 PRO A CA 1
ATOM 3016 C C . PRO A 1 394 ? -31.295 -14.707 50.759 1.00 89.06 394 PRO A C 1
ATOM 3018 O O . PRO A 1 394 ? -32.525 -14.752 50.737 1.00 89.06 394 PRO A O 1
ATOM 3021 N N . GLY A 1 395 ? -30.541 -15.486 49.987 1.00 84.81 395 GLY A N 1
ATOM 3022 C CA . GLY A 1 395 ? -31.042 -16.409 48.967 1.00 84.81 395 GLY A CA 1
ATOM 3023 C C . GLY A 1 395 ? -31.281 -15.787 47.586 1.00 84.81 395 GLY A C 1
ATOM 3024 O O . GLY A 1 395 ? -31.542 -16.531 46.640 1.00 84.81 395 GLY A O 1
ATOM 3025 N N . ALA A 1 396 ? -31.170 -14.461 47.433 1.00 86.69 396 ALA A N 1
ATOM 3026 C CA . ALA A 1 396 ? -31.175 -13.826 46.116 1.00 86.69 396 ALA A CA 1
ATOM 3027 C C . ALA A 1 396 ? -29.992 -14.326 45.279 1.00 86.69 396 ALA A C 1
ATOM 3029 O O . ALA A 1 396 ? -28.922 -14.627 45.813 1.00 86.69 396 ALA A O 1
ATOM 3030 N N . LYS A 1 397 ? -30.190 -14.413 43.966 1.00 88.31 397 LYS A N 1
ATOM 3031 C CA . LYS A 1 397 ? -29.163 -14.849 43.022 1.00 88.31 397 LYS A CA 1
ATOM 3032 C C . LYS A 1 397 ? -28.547 -13.652 42.319 1.00 88.31 397 LYS A C 1
ATOM 3034 O O . LYS A 1 397 ? -29.260 -12.726 41.924 1.00 88.31 397 LYS A O 1
ATOM 3039 N N . LEU A 1 398 ? -27.229 -13.686 42.174 1.00 89.62 398 LEU A N 1
ATOM 3040 C CA . LEU A 1 398 ? -26.453 -12.623 41.549 1.00 89.62 398 LEU A CA 1
ATOM 3041 C C . LEU A 1 398 ? -25.704 -13.132 40.326 1.00 89.62 398 LEU A C 1
ATOM 3043 O O . LEU A 1 398 ? -25.229 -14.262 40.297 1.00 89.62 398 LEU A O 1
ATOM 3047 N N . GLU A 1 399 ? -25.522 -12.263 39.346 1.00 91.62 399 GLU A N 1
ATOM 3048 C CA . GLU A 1 399 ? -24.649 -12.510 38.206 1.00 91.62 399 GLU A CA 1
ATOM 3049 C C . GLU A 1 399 ? -23.466 -11.563 38.240 1.00 91.62 399 GLU A C 1
ATOM 3051 O O . GLU A 1 399 ? -23.623 -10.366 38.488 1.00 91.62 399 GLU A O 1
ATOM 3056 N N . ILE A 1 400 ? -22.287 -12.092 37.919 1.00 92.12 400 ILE A N 1
ATOM 3057 C CA . ILE A 1 400 ? -21.137 -11.252 37.595 1.00 92.12 400 ILE A CA 1
ATOM 3058 C C . ILE A 1 400 ? -21.082 -11.123 36.082 1.00 92.12 400 ILE A C 1
ATOM 3060 O O . ILE A 1 400 ? -20.930 -12.112 35.358 1.00 92.12 400 ILE A O 1
ATOM 3064 N N . GLN A 1 401 ? -21.180 -9.889 35.614 1.00 93.19 401 GLN A N 1
ATOM 3065 C CA . GLN A 1 401 ? -21.101 -9.517 34.215 1.00 93.19 401 GLN A CA 1
ATOM 3066 C C . GLN A 1 401 ? -19.807 -8.753 33.948 1.00 93.19 401 GLN A C 1
ATOM 3068 O O . GLN A 1 401 ? -19.331 -8.000 34.792 1.00 93.19 401 GLN A O 1
ATOM 3073 N N . ILE A 1 402 ? -19.241 -8.920 32.759 1.00 93.31 402 ILE A N 1
ATOM 3074 C CA . ILE A 1 402 ? -18.162 -8.072 32.257 1.00 93.31 402 ILE A CA 1
ATOM 3075 C C . ILE A 1 402 ? -18.733 -7.044 31.282 1.00 93.31 402 ILE A C 1
ATOM 3077 O O . ILE A 1 402 ? -19.502 -7.385 30.379 1.00 93.31 402 ILE A O 1
ATOM 3081 N N . ARG A 1 403 ? -18.357 -5.778 31.459 1.00 94.06 403 ARG A N 1
ATOM 3082 C CA . ARG A 1 403 ? -18.705 -4.677 30.562 1.00 94.06 403 ARG A CA 1
ATOM 3083 C C . ARG A 1 403 ? -17.746 -4.673 29.378 1.00 94.06 403 ARG A C 1
ATOM 3085 O O . ARG A 1 403 ? -16.546 -4.454 29.514 1.00 94.06 403 ARG A O 1
ATOM 3092 N N . LEU A 1 404 ? -18.294 -4.882 28.192 1.00 93.88 404 LEU A N 1
ATOM 3093 C CA . LEU A 1 404 ? -17.575 -4.919 26.928 1.00 93.88 404 LEU A CA 1
ATOM 3094 C C . LEU A 1 404 ? -17.955 -3.711 26.083 1.00 93.88 404 LEU A C 1
ATOM 3096 O O . LEU A 1 404 ? -19.126 -3.383 25.912 1.00 93.88 404 LEU A O 1
ATOM 3100 N N . GLN A 1 405 ? -16.950 -3.070 25.500 1.00 94.00 405 GLN A N 1
ATOM 3101 C CA . GLN A 1 405 ? -17.135 -1.978 24.551 1.00 94.00 405 GLN A CA 1
ATOM 3102 C C . GLN A 1 405 ? -16.984 -2.540 23.138 1.00 94.00 405 GLN A C 1
ATOM 3104 O O . GLN A 1 405 ? -15.886 -2.611 22.589 1.00 94.00 405 GLN A O 1
ATOM 3109 N N . ARG A 1 406 ? -18.095 -3.006 22.557 1.00 95.75 406 ARG A N 1
ATOM 3110 C CA . ARG A 1 406 ? -18.105 -3.640 21.233 1.00 95.75 406 ARG A CA 1
ATOM 3111 C C . ARG A 1 406 ? -17.986 -2.576 20.137 1.00 95.75 406 ARG A C 1
ATOM 3113 O O . ARG A 1 406 ? -18.858 -1.705 20.052 1.00 95.75 406 ARG A O 1
ATOM 3120 N N . PRO A 1 407 ? -16.941 -2.622 19.289 1.00 97.12 407 PRO A N 1
ATOM 3121 C CA . PRO A 1 407 ? -16.756 -1.615 18.257 1.00 97.12 407 PRO A CA 1
ATOM 3122 C C . PRO A 1 407 ? -17.711 -1.830 17.077 1.00 97.12 407 PRO A C 1
ATOM 3124 O O . PRO A 1 407 ? -18.044 -2.965 16.729 1.00 97.12 407 PRO A O 1
ATOM 3127 N N . PHE A 1 408 ? -18.103 -0.734 16.428 1.00 96.19 408 PHE A N 1
ATOM 3128 C CA . PHE A 1 408 ? -18.803 -0.719 15.142 1.00 96.19 408 PHE A CA 1
ATOM 3129 C C . PHE A 1 408 ? -18.204 0.354 14.225 1.00 96.19 408 PHE A C 1
ATOM 3131 O O . PHE A 1 408 ? -17.643 1.340 14.703 1.00 96.19 408 PHE A O 1
ATOM 3138 N N . ILE A 1 409 ? -18.307 0.163 12.909 1.00 97.12 409 ILE A N 1
ATOM 3139 C CA . ILE A 1 409 ? -17.734 1.070 11.909 1.00 97.12 409 ILE A CA 1
ATOM 3140 C C . ILE A 1 409 ? -18.855 1.851 11.226 1.00 97.12 409 ILE A C 1
ATOM 3142 O O . ILE A 1 409 ? -19.831 1.261 10.773 1.00 97.12 409 ILE A O 1
ATOM 3146 N N . ASP A 1 410 ? -18.687 3.168 11.124 1.00 96.38 410 ASP A N 1
ATOM 3147 C CA . ASP A 1 410 ? -19.472 4.050 10.265 1.00 96.38 410 ASP A CA 1
ATOM 3148 C C . ASP A 1 410 ? -18.773 4.188 8.890 1.00 96.38 410 ASP A C 1
ATOM 3150 O O . ASP A 1 410 ? -17.737 4.865 8.779 1.00 96.38 410 ASP A O 1
ATOM 3154 N N . PRO A 1 411 ? -19.310 3.567 7.822 1.00 94.62 411 PRO A N 1
ATOM 3155 C CA . PRO A 1 411 ? -18.710 3.601 6.488 1.00 94.62 411 PRO A CA 1
ATOM 3156 C C . PRO A 1 411 ? -18.743 4.996 5.843 1.00 94.62 411 PRO A C 1
ATOM 3158 O O . PRO A 1 411 ? -17.948 5.282 4.940 1.00 94.62 411 PRO A O 1
ATOM 3161 N N . ASN A 1 412 ? -19.609 5.903 6.308 1.00 92.69 412 ASN A N 1
ATOM 3162 C CA . ASN A 1 412 ? -19.670 7.266 5.785 1.00 92.69 412 ASN A CA 1
ATOM 3163 C C . ASN A 1 412 ? -18.467 8.094 6.238 1.00 92.69 412 ASN A C 1
ATOM 3165 O O . ASN A 1 412 ? -17.954 8.893 5.453 1.00 92.69 412 ASN A O 1
ATOM 3169 N N . ARG A 1 413 ? -17.964 7.837 7.449 1.00 94.31 413 ARG A N 1
ATOM 3170 C CA . ARG A 1 413 ? -16.807 8.529 8.039 1.00 94.31 413 ARG A CA 1
ATOM 3171 C C . ARG A 1 413 ? -15.483 7.810 7.800 1.00 94.31 413 ARG A C 1
ATOM 3173 O O . ARG A 1 413 ? -14.430 8.442 7.833 1.00 94.31 413 ARG A O 1
ATOM 3180 N N . CYS A 1 414 ? -15.510 6.495 7.585 1.00 96.94 414 CYS A N 1
ATOM 3181 C CA . CYS A 1 414 ? -14.296 5.722 7.346 1.00 96.94 414 CYS A CA 1
ATOM 3182 C C . CYS A 1 414 ? -13.603 6.169 6.048 1.00 96.94 414 CYS A C 1
ATOM 3184 O O . CYS A 1 414 ? -14.237 6.308 5.003 1.00 96.94 414 CYS A O 1
ATOM 3186 N N . ILE A 1 415 ? -12.288 6.386 6.128 1.00 96.69 415 ILE A N 1
ATOM 3187 C CA . ILE A 1 415 ? -11.445 6.804 4.994 1.00 96.69 415 ILE A CA 1
ATOM 3188 C C . ILE A 1 415 ? -10.482 5.707 4.527 1.00 96.69 415 ILE A C 1
ATOM 3190 O O . ILE A 1 415 ? -9.701 5.941 3.608 1.00 96.69 415 ILE A O 1
ATOM 3194 N N . GLY A 1 416 ? -10.479 4.545 5.189 1.00 97.12 416 GLY A N 1
ATOM 3195 C CA . GLY A 1 416 ? -9.600 3.427 4.837 1.00 97.12 416 GLY A CA 1
ATOM 3196 C C . GLY A 1 416 ? -8.118 3.682 5.116 1.00 97.12 416 GLY A C 1
ATOM 3197 O O . GLY A 1 416 ? -7.264 3.218 4.368 1.00 97.12 416 GLY A O 1
ATOM 3198 N N . CYS A 1 417 ? -7.797 4.444 6.169 1.00 96.94 417 CYS A N 1
ATOM 3199 C CA . CYS A 1 417 ? -6.408 4.741 6.538 1.00 96.94 417 CYS A CA 1
ATOM 3200 C C . CYS A 1 417 ? -5.643 3.534 7.103 1.00 96.94 417 CYS A C 1
ATOM 3202 O O . CYS A 1 417 ? -4.419 3.559 7.124 1.00 96.94 417 CYS A O 1
ATOM 3204 N N . GLY A 1 418 ? -6.342 2.510 7.599 1.00 97.62 418 GLY A N 1
ATOM 3205 C CA . GLY A 1 418 ? -5.739 1.270 8.096 1.00 97.62 418 GLY A CA 1
ATOM 3206 C C . GLY A 1 418 ? -4.976 1.363 9.416 1.00 97.62 418 GLY A C 1
ATOM 3207 O O . GLY A 1 418 ? -4.411 0.367 9.848 1.00 97.62 418 GLY A O 1
ATOM 3208 N N . VAL A 1 419 ? -5.009 2.505 10.115 1.00 97.75 419 VAL A N 1
ATOM 3209 C CA . VAL A 1 419 ? -4.422 2.622 11.465 1.00 97.75 419 VAL A CA 1
ATOM 3210 C C . VAL A 1 419 ? -5.031 1.588 12.420 1.00 97.75 419 VAL A C 1
ATOM 3212 O O . VAL A 1 419 ? -4.311 0.925 13.153 1.00 97.75 419 VAL A O 1
ATOM 3215 N N . CYS A 1 420 ? -6.345 1.364 12.359 1.00 97.56 420 CYS A N 1
ATOM 3216 C CA . CYS A 1 420 ? -7.000 0.359 13.195 1.00 97.56 420 CYS A CA 1
ATOM 3217 C C . CYS A 1 420 ? -6.559 -1.086 12.899 1.00 97.56 420 CYS A C 1
ATOM 3219 O O . CYS A 1 420 ? -6.565 -1.911 13.809 1.00 97.56 420 CYS A O 1
ATOM 3221 N N . GLU A 1 421 ? -6.188 -1.401 11.655 1.00 97.88 421 GLU A N 1
ATOM 3222 C CA . GLU A 1 421 ? -5.677 -2.720 11.263 1.00 97.88 421 GLU A CA 1
ATOM 3223 C C . GLU A 1 421 ? -4.234 -2.929 11.735 1.00 97.88 421 GLU A C 1
ATOM 3225 O O . GLU A 1 421 ? -3.882 -4.022 12.195 1.00 97.88 421 GLU A O 1
ATOM 3230 N N . HIS A 1 422 ? -3.420 -1.873 11.650 1.00 97.25 422 HIS A N 1
ATOM 3231 C CA . HIS A 1 422 ? -2.045 -1.865 12.137 1.00 97.25 422 HIS A CA 1
ATOM 3232 C C . HIS A 1 422 ? -1.995 -2.108 13.649 1.00 97.25 422 HIS A C 1
ATOM 3234 O O . HIS A 1 422 ? -1.378 -3.062 14.115 1.00 97.25 422 HIS A O 1
ATOM 3240 N N . GLU A 1 423 ? -2.746 -1.297 14.393 1.00 97.19 423 GLU A N 1
ATOM 3241 C CA . GLU A 1 423 ? -2.766 -1.279 15.859 1.00 97.19 423 GLU A CA 1
ATOM 3242 C C . GLU A 1 423 ? -3.547 -2.450 16.471 1.00 97.19 423 GLU A C 1
ATOM 3244 O O . GLU A 1 423 ? -3.597 -2.616 17.688 1.00 97.19 423 GLU A O 1
ATOM 3249 N N . CYS A 1 424 ? -4.214 -3.269 15.653 1.00 97.44 424 CYS A N 1
ATOM 3250 C CA . CYS A 1 424 ? -5.030 -4.363 16.157 1.00 97.44 424 CYS A CA 1
ATOM 3251 C C . CYS A 1 424 ? -4.164 -5.364 16.953 1.00 97.44 424 CYS A C 1
ATOM 3253 O O . CYS A 1 424 ? -3.284 -6.001 16.366 1.00 97.44 424 CYS A O 1
ATOM 3255 N N . PRO A 1 425 ? -4.454 -5.602 18.251 1.00 96.62 425 PRO A N 1
ATOM 3256 C CA . PRO A 1 425 ? -3.633 -6.474 19.098 1.00 96.62 425 PRO A CA 1
ATOM 3257 C C . PRO A 1 425 ? -3.801 -7.968 18.776 1.00 96.62 425 PRO A C 1
ATOM 3259 O O . PRO A 1 425 ? -3.104 -8.822 19.327 1.00 96.62 425 PRO A O 1
ATOM 3262 N N . VAL A 1 426 ? -4.746 -8.317 17.898 1.00 96.44 426 VAL A N 1
ATOM 3263 C CA . VAL A 1 426 ? -5.000 -9.702 17.496 1.00 96.44 426 VAL A CA 1
ATOM 3264 C C . VAL A 1 426 ? -3.857 -10.198 16.608 1.00 96.44 426 VAL A C 1
ATOM 3266 O O . VAL A 1 426 ? -3.631 -9.686 15.512 1.00 96.44 426 VAL A O 1
ATOM 3269 N N . LYS A 1 427 ? -3.147 -11.231 17.079 1.00 92.12 427 LYS A N 1
ATOM 3270 C CA . LYS A 1 427 ? -2.011 -11.836 16.367 1.00 92.12 427 LYS A CA 1
ATOM 3271 C C . LYS A 1 427 ? -2.443 -12.553 15.079 1.00 92.12 427 LYS A C 1
ATOM 3273 O O . LYS A 1 427 ? -3.551 -13.086 14.969 1.00 92.12 427 LYS A O 1
ATOM 3278 N N . GLY A 1 428 ? -1.533 -12.602 14.105 1.00 91.56 428 GLY A N 1
ATOM 3279 C CA . GLY A 1 428 ? -1.789 -13.165 12.777 1.00 91.56 428 GLY A CA 1
ATOM 3280 C C . GLY A 1 428 ? -2.633 -12.215 11.927 1.00 91.56 428 GLY A C 1
ATOM 3281 O O . GLY A 1 428 ? -2.168 -11.139 11.558 1.00 91.56 428 GLY A O 1
ATOM 3282 N N . ARG A 1 429 ? -3.875 -12.606 11.617 1.00 93.19 429 ARG A N 1
ATOM 3283 C CA . ARG A 1 429 ? -4.831 -11.748 10.896 1.00 93.19 429 ARG A CA 1
ATOM 3284 C C . ARG A 1 429 ? -5.517 -10.787 11.871 1.00 93.19 429 ARG A C 1
ATOM 3286 O O . ARG A 1 429 ? -6.148 -11.246 12.825 1.00 93.19 429 ARG A O 1
ATOM 3293 N N . ALA A 1 430 ? -5.435 -9.483 11.623 1.00 97.00 430 ALA A N 1
ATOM 3294 C CA . ALA A 1 430 ? -6.142 -8.485 12.422 1.00 97.00 430 ALA A CA 1
ATOM 3295 C C . ALA A 1 430 ? -7.660 -8.744 12.423 1.00 97.00 430 ALA A C 1
ATOM 3297 O O . ALA A 1 430 ? -8.217 -9.242 11.441 1.00 97.00 430 ALA A O 1
ATOM 3298 N N . ALA A 1 431 ? -8.328 -8.415 13.531 1.00 97.56 431 ALA A N 1
ATOM 3299 C CA . ALA A 1 431 ? -9.784 -8.520 13.626 1.00 97.56 431 ALA A CA 1
ATOM 3300 C C . ALA A 1 431 ? -10.502 -7.420 12.840 1.00 97.56 431 ALA A C 1
ATOM 3302 O O . ALA A 1 431 ? -11.599 -7.639 12.349 1.00 97.56 431 ALA A O 1
ATOM 3303 N N . ILE A 1 432 ? -9.888 -6.247 12.703 1.00 98.00 432 ILE A N 1
ATOM 3304 C CA . ILE A 1 432 ? -10.370 -5.174 11.835 1.00 98.00 432 ILE A CA 1
ATOM 3305 C C . ILE A 1 432 ? -9.401 -5.029 10.667 1.00 98.00 432 ILE A C 1
ATOM 3307 O O . ILE A 1 432 ? -8.190 -4.985 10.880 1.00 98.00 432 ILE A O 1
ATOM 3311 N N . ARG A 1 433 ? -9.924 -5.012 9.443 1.00 97.56 433 ARG A N 1
ATOM 3312 C CA . ARG A 1 433 ? -9.128 -4.953 8.211 1.00 97.56 433 ARG A CA 1
ATOM 3313 C C . ARG A 1 433 ? -9.734 -3.970 7.236 1.00 97.56 433 ARG A C 1
ATOM 3315 O O . ARG A 1 433 ? -10.954 -3.838 7.186 1.00 97.56 433 ARG A O 1
ATOM 3322 N N . VAL A 1 434 ? -8.897 -3.282 6.480 1.00 97.56 434 VAL A N 1
ATOM 3323 C CA . VAL A 1 434 ? -9.342 -2.366 5.435 1.00 97.56 434 VAL A CA 1
ATOM 3324 C C . VAL A 1 434 ? -9.333 -3.081 4.097 1.00 97.56 434 VAL A C 1
ATOM 3326 O O . VAL A 1 434 ? -8.452 -3.887 3.815 1.00 97.56 434 VAL A O 1
ATOM 3329 N N . PHE A 1 435 ? -10.318 -2.753 3.275 1.00 96.00 435 PHE A N 1
ATOM 3330 C CA . PHE A 1 435 ? -10.424 -3.189 1.894 1.00 96.00 435 PHE A CA 1
ATOM 3331 C C . PHE A 1 435 ? -10.831 -1.994 1.011 1.00 96.00 435 PHE A C 1
ATOM 3333 O O . PHE A 1 435 ? -11.291 -0.976 1.534 1.00 96.00 435 PHE A O 1
ATOM 3340 N N . ALA A 1 436 ? -10.604 -2.061 -0.301 1.00 94.31 436 ALA A N 1
ATOM 3341 C CA . ALA A 1 436 ? -10.793 -0.953 -1.248 1.00 94.31 436 ALA A CA 1
ATOM 3342 C C . ALA A 1 436 ? -12.274 -0.624 -1.564 1.00 94.31 436 ALA A C 1
ATOM 3344 O O . ALA A 1 436 ? -12.571 0.262 -2.365 1.00 94.31 436 ALA A O 1
ATOM 3345 N N . GLU A 1 437 ? -13.221 -1.279 -0.902 1.00 93.75 437 GLU A N 1
ATOM 3346 C CA . GLU A 1 437 ? -14.644 -0.965 -0.913 1.00 93.75 437 GLU A CA 1
ATOM 3347 C C . GLU A 1 437 ? -14.884 0.459 -0.392 1.00 93.75 437 GLU A C 1
ATOM 3349 O O . GLU A 1 437 ? -14.289 0.921 0.588 1.00 93.75 437 GLU A O 1
ATOM 3354 N N . ASN A 1 438 ? -15.818 1.154 -1.037 1.00 93.69 438 ASN A N 1
ATOM 3355 C CA . ASN A 1 438 ? -16.150 2.562 -0.822 1.00 93.69 438 ASN A CA 1
ATOM 3356 C C . ASN A 1 438 ? -15.006 3.555 -1.111 1.00 93.69 438 ASN A C 1
ATOM 3358 O O . ASN A 1 438 ? -15.025 4.684 -0.609 1.00 93.69 438 ASN A O 1
ATOM 3362 N N . GLU A 1 439 ? -13.985 3.168 -1.879 1.00 93.75 439 GLU A N 1
ATOM 3363 C CA . GLU A 1 439 ? -12.903 4.086 -2.234 1.00 93.75 439 GLU A CA 1
ATOM 3364 C C . GLU A 1 439 ? -13.343 5.192 -3.207 1.00 93.75 439 GLU A C 1
ATOM 3366 O O . GLU A 1 439 ? -14.209 5.016 -4.064 1.00 93.75 439 GLU A O 1
ATOM 3371 N N . SER A 1 440 ? -12.678 6.347 -3.148 1.00 92.75 440 SER A N 1
ATOM 3372 C CA . SER A 1 440 ? -13.019 7.502 -3.989 1.00 92.75 440 SER A CA 1
ATOM 3373 C C . SER A 1 440 ? -12.629 7.349 -5.466 1.00 92.75 440 SER A C 1
ATOM 3375 O O . SER A 1 440 ? -13.073 8.146 -6.292 1.00 92.75 440 SER A O 1
ATOM 3377 N N . ARG A 1 441 ? -11.775 6.376 -5.814 1.00 91.06 441 ARG A N 1
ATOM 3378 C CA . ARG A 1 441 ? -11.216 6.215 -7.172 1.00 91.06 441 ARG A CA 1
ATOM 3379 C C . ARG A 1 441 ? -12.199 5.582 -8.149 1.00 91.06 441 ARG A C 1
ATOM 3381 O O . ARG A 1 441 ? -12.133 5.869 -9.342 1.00 91.06 441 ARG A O 1
ATOM 3388 N N . ASN A 1 442 ? -13.094 4.730 -7.652 1.00 88.81 442 ASN A N 1
ATOM 3389 C CA . ASN A 1 442 ? -14.040 3.995 -8.476 1.00 88.81 442 ASN A CA 1
ATOM 3390 C C . ASN A 1 442 ? -15.425 3.957 -7.825 1.00 88.81 442 ASN A C 1
ATOM 3392 O O . ASN A 1 442 ? -15.642 3.279 -6.825 1.00 88.81 442 ASN A O 1
ATOM 3396 N N . ARG A 1 443 ? -16.399 4.628 -8.451 1.00 86.00 443 ARG A N 1
ATOM 3397 C CA . ARG A 1 443 ? -17.792 4.638 -7.973 1.00 86.00 443 ARG A CA 1
ATOM 3398 C C . ARG A 1 443 ? -18.437 3.251 -7.967 1.00 86.00 443 ARG A C 1
ATOM 3400 O O . ARG A 1 443 ? -19.363 3.039 -7.198 1.00 86.00 443 ARG A O 1
ATOM 3407 N N . LYS A 1 444 ? -17.952 2.308 -8.784 1.00 86.50 444 LYS A N 1
ATOM 3408 C CA . LYS A 1 444 ? -18.457 0.925 -8.795 1.00 86.50 444 LYS A CA 1
ATOM 3409 C C . LYS A 1 444 ? -18.140 0.163 -7.507 1.00 86.50 444 LYS A C 1
ATOM 3411 O O . LYS A 1 444 ? -18.786 -0.840 -7.244 1.00 86.50 444 LYS A O 1
ATOM 3416 N N . HIS A 1 445 ? -17.163 0.623 -6.723 1.00 87.12 445 HIS A N 1
ATOM 3417 C CA . HIS A 1 445 ? -16.804 0.018 -5.439 1.00 87.12 445 HIS A CA 1
ATOM 3418 C C . HIS A 1 445 ? -17.623 0.598 -4.276 1.00 87.12 445 HIS A C 1
ATOM 3420 O O . HIS A 1 445 ? -17.376 0.237 -3.128 1.00 87.12 445 HIS A O 1
ATOM 3426 N N . ALA A 1 446 ? -18.555 1.526 -4.534 1.00 87.38 446 ALA A N 1
ATOM 3427 C CA . ALA A 1 446 ? -19.388 2.115 -3.493 1.00 87.38 446 ALA A CA 1
ATOM 3428 C C . ALA A 1 446 ? -20.193 1.035 -2.757 1.00 87.38 446 ALA A C 1
ATOM 3430 O O . ALA A 1 446 ? -20.725 0.109 -3.370 1.00 87.38 446 ALA A O 1
ATOM 3431 N N . LEU A 1 447 ? -20.287 1.170 -1.435 1.00 86.44 447 LEU A N 1
ATOM 3432 C CA . LEU A 1 447 ? -21.147 0.306 -0.634 1.00 86.44 447 LEU A CA 1
ATOM 3433 C C . LEU A 1 447 ? -22.610 0.647 -0.920 1.00 86.44 447 LEU A C 1
ATOM 3435 O O . LEU A 1 447 ? -22.976 1.822 -0.953 1.00 86.44 447 LEU A O 1
ATOM 3439 N N . MET A 1 448 ? -23.438 -0.380 -1.106 1.00 76.12 448 MET A N 1
ATOM 3440 C CA . MET A 1 448 ? -24.889 -0.219 -1.052 1.00 76.12 448 MET A CA 1
ATOM 3441 C C . MET A 1 448 ? -25.263 -0.087 0.427 1.00 76.12 448 MET A C 1
ATOM 3443 O O . MET A 1 448 ? -25.183 -1.068 1.165 1.00 76.12 448 MET A O 1
ATOM 3447 N N . LEU A 1 449 ? -25.531 1.147 0.859 1.00 62.84 449 LEU A N 1
ATOM 3448 C CA . LEU A 1 449 ? -25.860 1.509 2.240 1.00 62.84 449 LEU A CA 1
ATOM 3449 C C . LEU A 1 449 ? -27.359 1.704 2.425 1.00 62.84 449 LEU A C 1
ATOM 3451 O O . LEU A 1 449 ? -27.985 2.264 1.497 1.00 62.84 449 LEU A O 1
#

Radius of gyration: 34.62 Å; chains: 1; bounding box: 83×44×100 Å

pLDDT: mean 88.1, std 9.9, range [26.84, 98.0]

Secondary structure (DSSP, 8-state):
--GGG-----THHHH-HHHHHHHHIIIIIHHHHT-TTS---TTHHHHHHHHHHHHHHHHHSTTHIIIII-HHHHHHHHHHTT-SSEEEE----TTT-----HHHHT-TT---TTSSEEGGG-----TTTTT-TT--EEEESSPPTT-EE-S----HHHHHHHHHHHHHHHHHHHTT-TTTSTT--TT-PPPTTB--HHHHHHH-----HHHHH-TT--EEE--GGGS-GGGTT-EEE-TTSSSSS--TT--HHHHH-TTSSB----HHHHHT-GGGTTT-S----EEEE-TTT-HHHHS-----HHHHT--SSS-SEEEEEEEEEEE-GGG-BEEEE-SSEEEESSS-S-TTSS-SSSEEEEETT----EEEEEE-SSEEEE-TTS--SSPPPTT-BEEEEEEEEEEEE-TTT-----HHHHS--SSSS-SEEEESTT-TT-GGG----

Foldseek 3Di:
DDPPVPLDFPCLLVLPPQLLVLQLCLQPVVCVVVDVPAADFPCNVVSNVVVVVCVVVCVVPQPCSLCPGRPVLQVQLLVQLPPQKAKAFQDDDCVLAVVPCQLCVQQSQNQPRNAAGESSSHPRPCSSQVRRPSSRIDMGRDAHNRHHNSDDPQPPVNVVCVVVCVVVVVVVLCVCVCQPRPNDAQQQQADFQAARSSVLSNQDSLNCPLQSQQNQSQWHADPPVNTTPSSGSPTGGDQQDGNFFADLQDQRSQVRRPRSSRHGDDSCAQQCHDVRVVVGHFASFFKDFQLCQACCRNPVDADCQLQVQQPFVVGQKAWDKDKAFPFDQVQFFFQDWDFFKTFTDFQRDDFPPQQPFQKFKDWDVGPDTFRFNGDGSGMTGTDPVHTCVVIADGRTTMTIIGIYTHMDGRRVRHRQRSRSQNRQPRPDGRRMHTTSACGPNDPVSDDPD